Protein AF-A0A9W7AQT6-F1 (afdb_monomer)

Organism: NCBI:txid1606541

Foldseek 3Di:
DPPDPPVPDDPVVVVVVVVVVVVCVVCVVVVNNCVVVVVVVVVVVVVVVPPPDPDPPDPVPDPPPDPVPPPDPPPDPPPPPPDDDDDDDDPPPPPPPDDDDDDDPPDPPPPPDPPVPPDLVVLFDDPVLLVLCVPFFQPCPLVLLLLCCCPVVVHDPVLSVLLSVQLVCQQVQCAFADPQFDPPLRGDRRNHHDTLSDSLSVSLVSVVVSCVVRHHDPVNCSRPNVSSVSSSVVSVVCSVPVVSSVDPDRPNVVVVVVVVVPPDPPPPPDPDPPPDDDDDDDDDDDDDDDDDDDDDDDDDDDDDDDDDDDDDDDDDDDDDDDDDDDDDDDDDDDDDDDDDDDDDDDDDDDPVVVVVVVVVVVVVVVVVPPPPPPDDDDDDDPVVVVVVVVVVVPPDPDDDPVVVVVVVVVVVPPPDDDDDDDDDPVVVVVVVVVPVPPDPPQPPHDQQAWWWFDPPVPPDTFTWGFHHWDQDDDDPPDRWIWTFIATPPPRDTDIGTPVRIDHPPD

Mean predicted aligned error: 21.88 Å

Radius of gyration: 39.88 Å; Cα contacts (8 Å, |Δi|>4): 286; chains: 1; bounding box: 103×91×101 Å

pLDDT: mean 71.08, std 22.75, range [31.56, 98.31]

Structure (mmCIF, N/CA/C/O backbone):
data_AF-A0A9W7AQT6-F1
#
_entry.id   AF-A0A9W7AQT6-F1
#
loop_
_atom_site.group_PDB
_atom_site.id
_atom_site.type_symbol
_atom_site.label_atom_id
_atom_site.label_alt_id
_atom_site.label_comp_id
_atom_site.label_asym_id
_atom_site.label_entity_id
_atom_site.label_seq_id
_atom_site.pdbx_PDB_ins_code
_atom_site.Cartn_x
_atom_site.Cartn_y
_atom_site.Cartn_z
_atom_site.occupancy
_atom_site.B_iso_or_equiv
_atom_site.auth_seq_id
_atom_site.auth_comp_id
_atom_site.auth_asym_id
_atom_site.auth_atom_id
_atom_site.pdbx_PDB_model_num
ATOM 1 N N . MET A 1 1 ? 19.804 30.024 -40.231 1.00 44.59 1 MET A N 1
ATOM 2 C CA . MET A 1 1 ? 18.615 29.546 -39.494 1.00 44.59 1 MET A CA 1
ATOM 3 C C . MET A 1 1 ? 17.534 30.566 -39.774 1.00 44.59 1 MET A C 1
ATOM 5 O O . MET A 1 1 ? 17.842 31.733 -39.574 1.00 44.59 1 MET A O 1
ATOM 9 N N . PRO A 1 2 ? 16.369 30.184 -40.318 1.00 51.28 2 PRO A N 1
ATOM 10 C CA . PRO A 1 2 ? 15.275 31.133 -40.488 1.00 51.28 2 PRO A CA 1
ATOM 11 C C . PRO A 1 2 ? 14.946 31.729 -39.117 1.00 51.28 2 PRO A C 1
ATOM 13 O O . PRO A 1 2 ? 14.885 30.990 -38.131 1.00 51.28 2 PRO A O 1
ATOM 16 N N . GLU A 1 3 ? 14.824 33.050 -39.047 1.00 64.88 3 GLU A N 1
ATOM 17 C CA . GLU A 1 3 ? 14.365 33.749 -37.851 1.00 64.88 3 GLU A CA 1
ATOM 18 C C . GLU A 1 3 ? 12.929 33.299 -37.595 1.00 64.88 3 GLU A C 1
ATOM 20 O O . GLU A 1 3 ? 11.980 33.746 -38.229 1.00 64.88 3 GLU A O 1
ATOM 25 N N . THR A 1 4 ? 12.770 32.295 -36.739 1.00 67.50 4 THR A N 1
ATOM 26 C CA . THR A 1 4 ? 11.454 31.869 -36.283 1.00 67.50 4 THR A CA 1
ATOM 27 C C . THR A 1 4 ? 10.859 33.026 -35.498 1.00 67.50 4 THR A C 1
ATOM 29 O O . THR A 1 4 ? 11.440 33.411 -34.484 1.00 67.50 4 THR A O 1
ATOM 32 N N . ASP A 1 5 ? 9.733 33.572 -35.964 1.00 78.88 5 ASP A N 1
ATOM 33 C CA . ASP A 1 5 ? 8.966 34.628 -35.297 1.00 78.88 5 ASP A CA 1
ATOM 34 C C . ASP A 1 5 ? 8.670 34.245 -33.831 1.00 78.88 5 ASP A C 1
ATOM 36 O O . ASP A 1 5 ? 7.637 33.651 -33.515 1.00 78.88 5 ASP A O 1
ATOM 40 N N . PHE A 1 6 ? 9.556 34.615 -32.899 1.00 72.00 6 PHE A N 1
ATOM 41 C CA . PHE A 1 6 ? 9.401 34.380 -31.453 1.00 72.00 6 PHE A CA 1
ATOM 42 C C . PHE A 1 6 ? 8.140 35.040 -30.877 1.00 72.00 6 PHE A C 1
ATOM 44 O O . PHE A 1 6 ? 7.685 34.693 -29.783 1.00 72.00 6 PHE A O 1
ATOM 51 N N . ASN A 1 7 ? 7.561 35.978 -31.628 1.00 82.25 7 ASN A N 1
ATOM 52 C CA . ASN A 1 7 ? 6.331 36.669 -31.281 1.00 82.25 7 ASN A CA 1
ATOM 53 C C . ASN A 1 7 ? 5.061 35.844 -31.532 1.00 82.25 7 ASN A C 1
ATOM 55 O O . ASN A 1 7 ? 4.007 36.218 -31.032 1.00 82.25 7 ASN A O 1
ATOM 59 N N . LYS A 1 8 ? 5.145 34.731 -32.272 1.00 88.94 8 LYS A N 1
ATOM 60 C CA . LYS A 1 8 ? 4.005 33.829 -32.517 1.00 88.94 8 LYS A CA 1
ATOM 61 C C . LYS A 1 8 ? 4.016 32.576 -31.637 1.00 88.94 8 LYS A C 1
ATOM 63 O O . LYS A 1 8 ? 3.060 31.810 -31.671 1.00 88.94 8 LYS A O 1
ATOM 68 N N . MET A 1 9 ? 5.079 32.354 -30.863 1.00 92.50 9 MET A N 1
ATOM 69 C CA . MET A 1 9 ? 5.182 31.200 -29.967 1.00 92.50 9 MET A CA 1
ATOM 70 C C . MET A 1 9 ? 4.400 31.430 -28.674 1.00 92.50 9 MET A C 1
ATOM 72 O O . MET A 1 9 ? 4.456 32.512 -28.090 1.00 92.50 9 MET A O 1
ATOM 76 N N . SER A 1 10 ? 3.722 30.382 -28.205 1.00 93.75 10 SER A N 1
ATOM 77 C CA . SER A 1 10 ? 3.084 30.359 -26.883 1.00 93.75 10 SER A CA 1
ATOM 78 C C . SER A 1 10 ? 4.123 30.588 -25.773 1.00 93.75 10 SER A C 1
ATOM 80 O O . SER A 1 10 ? 5.280 30.176 -25.903 1.00 93.75 10 SER A O 1
ATOM 82 N N . ASP A 1 11 ? 3.720 31.178 -24.642 1.00 90.94 11 ASP A N 1
ATOM 83 C CA . ASP A 1 11 ? 4.596 31.399 -23.478 1.00 90.94 11 ASP A CA 1
ATOM 84 C C . ASP A 1 11 ? 5.309 30.118 -23.019 1.00 90.94 11 ASP A C 1
ATOM 86 O O . ASP A 1 11 ? 6.486 30.138 -22.645 1.00 90.94 11 ASP A O 1
ATOM 90 N N . TYR A 1 12 ? 4.631 28.971 -23.124 1.00 91.56 12 TYR A N 1
ATOM 91 C CA . TYR A 1 12 ? 5.224 27.670 -22.829 1.00 91.56 12 TYR A CA 1
ATOM 92 C C . TYR A 1 12 ? 6.377 27.322 -23.782 1.00 91.56 12 TYR A C 1
ATOM 94 O O . TYR A 1 12 ? 7.437 26.856 -23.350 1.00 91.56 12 TYR A O 1
ATOM 102 N N . GLU A 1 13 ? 6.197 27.553 -25.083 1.00 90.19 13 GLU A N 1
ATOM 103 C CA . GLU A 1 13 ? 7.219 27.283 -26.096 1.00 90.19 13 GLU A CA 1
ATOM 104 C C . GLU A 1 13 ? 8.424 28.204 -25.926 1.00 90.19 13 GLU A C 1
ATOM 106 O O . GLU A 1 13 ? 9.561 27.747 -26.059 1.00 90.19 13 GLU A O 1
ATOM 111 N N . ARG A 1 14 ? 8.192 29.457 -25.514 1.00 92.56 14 ARG A N 1
ATOM 112 C CA . ARG A 1 14 ? 9.248 30.414 -25.168 1.00 92.56 14 ARG A CA 1
ATOM 113 C C . ARG A 1 14 ? 10.083 29.926 -23.982 1.00 92.56 14 ARG A C 1
ATOM 115 O O . ARG A 1 14 ? 11.304 29.818 -24.098 1.00 92.56 14 ARG A O 1
ATOM 122 N N . GLN A 1 15 ? 9.443 29.522 -22.882 1.00 90.44 15 GLN A N 1
ATOM 123 C CA . GLN A 1 15 ? 10.141 28.959 -21.714 1.00 90.44 15 GLN A CA 1
ATOM 124 C C . GLN A 1 15 ? 10.864 27.642 -22.035 1.00 90.44 15 GLN A C 1
ATOM 126 O O . GLN A 1 15 ? 11.908 27.317 -21.458 1.00 90.44 15 GLN A O 1
ATOM 131 N N . ARG A 1 16 ? 10.310 26.831 -22.941 1.00 93.62 16 ARG A N 1
ATOM 132 C CA . ARG A 1 16 ? 10.946 25.595 -23.406 1.00 93.62 16 ARG A CA 1
ATOM 133 C C . ARG A 1 16 ? 12.180 25.893 -24.258 1.00 93.62 16 ARG A C 1
ATOM 135 O O . ARG A 1 16 ? 13.217 25.268 -24.034 1.00 93.62 16 ARG A O 1
ATOM 142 N N . ALA A 1 17 ? 12.094 26.843 -25.187 1.00 92.38 17 ALA A N 1
ATOM 143 C CA . ALA A 1 17 ? 13.214 27.281 -26.017 1.00 92.38 17 ALA A CA 1
ATOM 144 C C . ALA A 1 17 ? 14.345 27.878 -25.167 1.00 92.38 17 ALA A C 1
ATOM 146 O O . ALA A 1 17 ? 15.507 27.522 -25.359 1.00 92.38 17 ALA A O 1
ATOM 147 N N . GLU A 1 18 ? 14.009 28.692 -24.164 1.00 94.62 18 GLU A N 1
ATOM 148 C CA . GLU A 1 18 ? 14.987 29.265 -23.237 1.00 94.62 18 GLU A CA 1
ATOM 149 C C . GLU A 1 18 ? 15.713 28.179 -22.424 1.00 94.62 18 GLU A C 1
ATOM 151 O O . GLU A 1 18 ? 16.942 28.180 -22.328 1.00 94.62 18 GLU A O 1
ATOM 156 N N . ARG A 1 19 ? 14.981 27.183 -21.901 1.00 95.00 19 ARG A N 1
ATOM 157 C CA . ARG A 1 19 ? 15.589 26.029 -21.214 1.00 95.00 19 ARG A CA 1
ATOM 158 C C . ARG A 1 19 ? 16.516 25.232 -22.133 1.00 95.00 19 ARG A C 1
ATOM 160 O O . ARG A 1 19 ? 17.599 24.835 -21.704 1.00 95.00 19 ARG A O 1
ATOM 167 N N . ILE A 1 20 ? 16.124 25.014 -23.391 1.00 91.75 20 ILE A N 1
ATOM 168 C CA . ILE A 1 20 ? 16.967 24.342 -24.392 1.00 91.75 20 ILE A CA 1
ATOM 169 C C . ILE A 1 20 ? 18.245 25.153 -24.646 1.00 91.75 20 ILE A C 1
ATOM 171 O O . ILE A 1 20 ? 19.335 24.579 -24.653 1.00 91.75 20 ILE A O 1
ATOM 175 N N . ALA A 1 21 ? 18.137 26.475 -24.803 1.00 94.25 21 ALA A N 1
ATOM 176 C CA . ALA A 1 21 ? 19.282 27.359 -25.006 1.00 94.25 21 ALA A CA 1
ATOM 177 C C . ALA A 1 21 ? 20.247 27.331 -23.809 1.00 94.25 21 ALA A C 1
ATOM 179 O O . ALA A 1 21 ? 21.450 27.139 -23.994 1.00 94.25 21 ALA A O 1
ATOM 180 N N . ARG A 1 22 ? 19.721 27.417 -22.580 1.00 96.06 22 ARG A N 1
ATOM 181 C CA . ARG A 1 22 ? 20.507 27.355 -21.338 1.00 96.06 22 ARG A CA 1
ATOM 182 C C . ARG A 1 22 ? 21.248 26.024 -21.191 1.00 96.06 22 ARG A C 1
ATOM 184 O O . ARG A 1 22 ? 22.441 26.012 -20.892 1.00 96.06 22 ARG A O 1
ATOM 191 N N . ASN A 1 23 ? 20.572 24.907 -21.464 1.00 93.75 23 ASN A N 1
ATOM 192 C CA . ASN A 1 23 ? 21.186 23.578 -21.421 1.00 93.75 23 ASN A CA 1
ATOM 193 C C . ASN A 1 23 ? 22.273 23.413 -22.492 1.00 93.75 23 ASN A C 1
ATOM 195 O O . ASN A 1 23 ? 23.334 22.857 -22.211 1.00 93.75 23 ASN A O 1
ATOM 199 N N . ASN A 1 24 ? 22.046 23.927 -23.704 1.00 91.75 24 ASN A N 1
ATOM 200 C CA . ASN A 1 24 ? 23.043 23.895 -24.774 1.00 91.75 24 ASN A CA 1
ATOM 201 C C . ASN A 1 24 ? 24.288 24.724 -24.426 1.00 91.75 24 ASN A C 1
ATOM 203 O O . ASN A 1 24 ? 25.401 24.251 -24.654 1.00 91.75 24 ASN A O 1
ATOM 207 N N . ALA A 1 25 ? 24.118 25.908 -23.832 1.00 94.88 25 ALA A N 1
ATOM 208 C CA . ALA A 1 25 ? 25.230 26.733 -23.357 1.00 94.88 25 ALA A CA 1
ATOM 209 C C . ALA A 1 25 ? 26.025 26.035 -22.239 1.00 94.88 25 ALA A C 1
ATOM 211 O O . ALA A 1 25 ? 27.255 26.059 -22.230 1.00 94.88 25 ALA A O 1
ATOM 212 N N . TYR A 1 26 ? 25.340 25.345 -21.322 1.00 94.88 26 TYR A N 1
ATOM 213 C CA . TYR A 1 26 ? 25.994 24.558 -20.275 1.00 94.88 26 TYR A CA 1
ATOM 214 C C . TYR A 1 26 ? 26.795 23.374 -20.845 1.00 94.88 26 TYR A C 1
ATOM 216 O O . TYR A 1 26 ? 27.940 23.149 -20.451 1.00 94.88 26 TYR A O 1
ATOM 224 N N . LEU A 1 27 ? 26.243 22.654 -21.828 1.00 92.38 27 LEU A N 1
ATOM 225 C CA . LEU A 1 27 ? 26.952 21.577 -22.532 1.00 92.38 27 LEU A CA 1
ATOM 226 C C . LEU A 1 27 ? 28.155 22.083 -23.337 1.00 92.38 27 LEU A C 1
ATOM 228 O O . LEU A 1 27 ? 29.154 21.374 -23.456 1.00 92.38 27 LEU A O 1
ATOM 232 N N . GLU A 1 28 ? 28.075 23.296 -23.883 1.00 94.31 28 GLU A N 1
ATOM 233 C CA . GLU A 1 28 ? 29.194 23.966 -24.548 1.00 94.31 28 GLU A CA 1
ATOM 234 C C . GLU A 1 28 ? 30.308 24.309 -23.561 1.00 94.31 28 GLU A C 1
ATOM 236 O O . GLU A 1 28 ? 31.464 23.977 -23.815 1.00 94.31 28 GLU A O 1
ATOM 241 N N . LYS A 1 29 ? 29.952 24.853 -22.391 1.00 95.44 29 LYS A N 1
ATOM 242 C CA . LYS A 1 29 ? 30.894 25.131 -21.298 1.00 95.44 29 LYS A CA 1
ATOM 243 C C . LYS A 1 29 ? 31.612 23.869 -20.802 1.00 95.44 29 LYS A C 1
ATOM 245 O O . LYS A 1 29 ? 32.773 23.942 -20.418 1.00 95.44 29 LYS A O 1
ATOM 250 N N . LEU A 1 30 ? 30.944 22.715 -20.834 1.00 94.69 30 LEU A N 1
ATOM 251 C CA . LEU A 1 30 ? 31.531 21.414 -20.489 1.00 94.69 30 LEU A CA 1
ATOM 252 C C . LEU A 1 30 ? 32.321 20.753 -21.637 1.00 94.69 30 LEU A C 1
ATOM 254 O O . LEU A 1 30 ? 32.850 19.660 -21.453 1.00 94.69 30 LEU A O 1
ATOM 258 N N . GLY A 1 31 ? 32.371 21.352 -22.833 1.00 92.94 31 GLY A N 1
ATOM 259 C CA . GLY A 1 31 ? 33.030 20.758 -24.004 1.00 92.94 31 GLY A CA 1
ATOM 260 C C . GLY A 1 31 ? 32.308 19.532 -24.586 1.00 92.94 31 GLY A C 1
ATOM 261 O O . GLY A 1 31 ? 32.860 18.805 -25.409 1.00 92.94 31 GLY A O 1
ATOM 262 N N . LEU A 1 32 ? 31.053 19.289 -24.192 1.00 91.50 32 LEU A N 1
ATOM 263 C CA . LEU A 1 32 ? 30.262 18.110 -24.572 1.00 91.50 32 LEU A CA 1
ATOM 264 C C . LEU A 1 32 ? 29.387 18.337 -25.816 1.00 91.50 32 LEU A C 1
ATOM 266 O O . LEU A 1 32 ? 28.745 17.408 -26.306 1.00 91.50 32 LEU A O 1
ATOM 270 N N . LYS A 1 33 ? 29.368 19.551 -26.378 1.00 88.12 33 LYS A N 1
ATOM 271 C CA . LYS A 1 33 ? 28.530 19.895 -27.544 1.00 88.12 33 LYS A CA 1
ATOM 272 C C . LYS A 1 33 ? 28.802 18.991 -28.760 1.00 88.12 33 LYS A C 1
ATOM 274 O O . LYS A 1 33 ? 27.884 18.678 -29.519 1.00 88.12 33 LYS A O 1
ATOM 279 N N . ASN A 1 34 ? 30.040 18.510 -28.900 1.00 89.12 34 ASN A N 1
ATOM 280 C CA . ASN A 1 34 ? 30.458 17.625 -29.991 1.00 89.12 34 ASN A CA 1
ATOM 281 C C . ASN A 1 34 ? 30.468 16.132 -29.614 1.00 89.12 34 ASN A C 1
ATOM 283 O O . ASN A 1 34 ? 30.374 15.288 -30.506 1.00 89.12 34 ASN A O 1
ATOM 287 N N . SER A 1 35 ? 30.511 15.780 -28.323 1.00 82.25 35 SER A N 1
ATOM 288 C CA . SER A 1 35 ? 30.571 14.376 -27.880 1.00 82.25 35 SER A CA 1
ATOM 289 C C . SER A 1 35 ? 29.267 13.622 -28.159 1.00 82.25 35 SER A C 1
ATOM 291 O O . SER A 1 35 ? 29.274 12.450 -28.532 1.00 82.25 35 SER A O 1
ATOM 293 N N . ALA A 1 36 ? 28.123 14.307 -28.077 1.00 76.81 36 ALA A N 1
ATOM 294 C CA . ALA A 1 36 ? 26.840 13.718 -28.449 1.00 76.81 36 ALA A CA 1
ATOM 295 C C . ALA A 1 36 ? 26.775 13.369 -29.948 1.00 76.81 36 ALA A C 1
ATOM 297 O O . ALA A 1 36 ? 26.190 12.349 -30.320 1.00 76.81 36 ALA A O 1
ATOM 298 N N . LYS A 1 37 ? 27.393 14.188 -30.815 1.00 81.56 37 LYS A N 1
ATOM 299 C CA . LYS A 1 37 ? 27.474 13.914 -32.258 1.00 81.56 37 LYS A CA 1
ATOM 300 C C . LYS A 1 37 ? 28.414 12.744 -32.545 1.00 81.56 37 LYS A C 1
ATOM 302 O O . LYS A 1 37 ? 27.998 11.827 -33.254 1.00 81.56 37 LYS A O 1
ATOM 307 N N . SER A 1 38 ? 29.599 12.710 -31.928 1.00 81.25 38 SER A N 1
ATOM 308 C CA . SER A 1 38 ? 30.561 11.614 -32.125 1.00 81.25 38 SER A CA 1
ATOM 309 C C . SER A 1 38 ? 29.995 10.261 -31.679 1.00 81.25 38 SER A C 1
ATOM 311 O O . SER A 1 38 ? 30.047 9.295 -32.436 1.00 81.25 38 SER A O 1
ATOM 313 N N . MET A 1 39 ? 29.315 10.195 -30.529 1.00 76.94 39 MET A N 1
ATOM 314 C CA . MET A 1 39 ? 28.652 8.970 -30.055 1.00 76.94 39 MET A CA 1
ATOM 315 C C . MET A 1 39 ? 27.540 8.495 -31.012 1.00 76.94 39 MET A C 1
ATOM 317 O O . MET A 1 39 ? 27.322 7.292 -31.215 1.00 76.94 39 MET A O 1
ATOM 321 N N . ARG A 1 40 ? 26.816 9.430 -31.644 1.00 77.69 40 ARG A N 1
ATOM 322 C CA . ARG A 1 40 ? 25.750 9.115 -32.611 1.00 77.69 40 ARG A CA 1
ATOM 323 C C . ARG A 1 40 ? 26.315 8.633 -33.951 1.00 77.69 40 ARG A C 1
ATOM 325 O O . ARG A 1 40 ? 25.709 7.780 -34.599 1.00 77.69 40 ARG A O 1
ATOM 332 N N . GLU A 1 41 ? 27.472 9.139 -34.358 1.00 83.69 41 GLU A N 1
ATOM 333 C CA . GLU A 1 41 ? 28.194 8.677 -35.546 1.00 83.69 41 GLU A CA 1
ATOM 334 C C . GLU A 1 41 ? 28.859 7.316 -35.318 1.00 83.69 41 GLU A C 1
ATOM 336 O O . GLU A 1 41 ? 28.691 6.413 -36.141 1.00 83.69 41 GLU A O 1
ATOM 341 N N . GLU A 1 42 ? 29.491 7.097 -34.162 1.00 78.88 42 GLU A N 1
ATOM 342 C CA . GLU A 1 42 ? 30.079 5.805 -33.789 1.00 78.88 42 GLU A CA 1
ATOM 343 C C . GLU A 1 42 ? 29.035 4.685 -33.736 1.00 78.88 42 GLU A C 1
ATOM 345 O O . GLU A 1 42 ? 29.257 3.573 -34.231 1.00 78.88 42 GLU A O 1
ATOM 350 N N . THR A 1 43 ? 27.852 4.962 -33.183 1.00 75.38 43 THR A N 1
ATOM 351 C CA . THR A 1 43 ? 26.757 3.982 -33.144 1.00 75.38 43 THR A CA 1
ATOM 352 C C . THR A 1 43 ? 26.202 3.672 -34.537 1.00 75.38 43 THR A C 1
ATOM 354 O O . THR A 1 43 ? 25.893 2.509 -34.823 1.00 75.38 43 THR A O 1
ATOM 357 N N . LYS A 1 44 ? 26.132 4.658 -35.445 1.00 77.12 44 LYS A N 1
ATOM 358 C CA . LYS A 1 44 ? 25.781 4.435 -36.861 1.00 77.12 44 LYS A CA 1
ATOM 359 C C . LYS A 1 44 ? 26.855 3.619 -37.590 1.00 77.12 44 LYS A C 1
ATOM 361 O O . LYS A 1 44 ? 26.509 2.695 -38.328 1.00 77.12 44 LYS A O 1
ATOM 366 N N . ALA A 1 45 ? 28.138 3.881 -37.339 1.00 74.00 45 ALA A N 1
ATOM 367 C CA . ALA A 1 45 ? 29.249 3.121 -37.911 1.00 74.00 45 ALA A CA 1
ATOM 368 C C . ALA A 1 45 ? 29.256 1.656 -37.432 1.00 74.00 45 ALA A C 1
ATOM 370 O O . ALA A 1 45 ? 29.401 0.732 -38.238 1.00 74.00 45 ALA A O 1
ATOM 371 N N . ARG A 1 46 ? 28.999 1.414 -36.138 1.00 71.88 46 ARG A N 1
ATOM 372 C CA . ARG A 1 46 ? 28.849 0.058 -35.577 1.00 71.88 46 ARG A CA 1
ATOM 373 C C . ARG A 1 46 ? 27.651 -0.695 -36.159 1.00 71.88 46 ARG A C 1
ATOM 375 O O . ARG A 1 46 ? 27.751 -1.901 -36.380 1.00 71.88 46 ARG A O 1
ATOM 382 N N . LYS A 1 47 ? 26.535 -0.012 -36.448 1.00 67.88 47 LYS A N 1
ATOM 383 C CA . LYS A 1 47 ? 25.380 -0.626 -37.129 1.00 67.88 47 LYS A CA 1
ATOM 384 C C . LYS A 1 47 ? 25.691 -0.989 -38.585 1.00 67.88 47 LYS A C 1
ATOM 386 O O . LYS A 1 47 ? 25.333 -2.086 -38.996 1.00 67.88 47 LYS A O 1
ATOM 391 N N . LYS A 1 48 ? 26.422 -0.147 -39.329 1.00 65.31 48 LYS A N 1
ATOM 392 C CA . LYS A 1 48 ? 26.839 -0.446 -40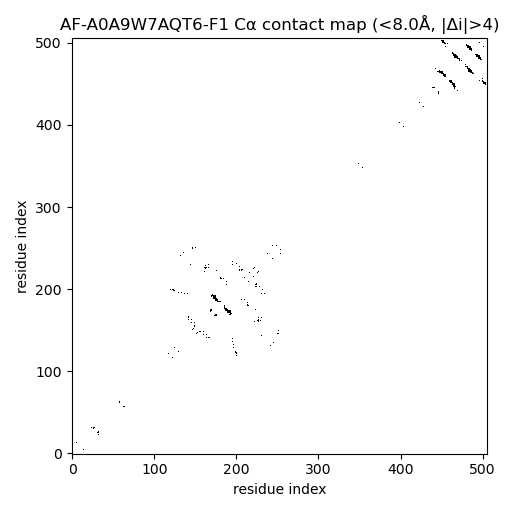.715 1.00 65.31 48 LYS A CA 1
ATOM 393 C C . LYS A 1 48 ? 27.819 -1.624 -40.816 1.00 65.31 48 LYS A C 1
ATOM 395 O O . LYS A 1 48 ? 27.747 -2.382 -41.772 1.00 65.31 48 LYS A O 1
ATOM 400 N N . LYS A 1 49 ? 28.685 -1.842 -39.815 1.00 60.44 49 LYS A N 1
ATOM 401 C CA . LYS A 1 49 ? 29.595 -3.011 -39.776 1.00 60.44 49 LYS A CA 1
ATOM 402 C C . LYS A 1 49 ? 28.919 -4.325 -39.371 1.00 60.44 49 LYS A C 1
ATOM 404 O O . LYS A 1 49 ? 29.506 -5.390 -39.539 1.00 60.44 49 LYS A O 1
ATOM 409 N N . ARG A 1 50 ? 27.678 -4.283 -38.880 1.00 58.09 50 ARG A N 1
ATOM 410 C CA . ARG A 1 50 ? 26.841 -5.471 -38.671 1.00 58.09 50 ARG A CA 1
ATOM 411 C C . ARG A 1 50 ? 25.961 -5.717 -39.895 1.00 58.09 50 ARG A C 1
ATOM 413 O O . ARG A 1 50 ? 24.747 -5.834 -39.767 1.00 58.09 50 ARG A O 1
ATOM 420 N N . VAL A 1 51 ? 26.571 -5.835 -41.075 1.00 59.69 51 VAL A N 1
ATOM 421 C CA . VAL A 1 51 ? 25.940 -6.592 -42.161 1.00 59.69 51 VAL A CA 1
ATOM 422 C C . VAL A 1 51 ? 25.813 -8.007 -41.614 1.00 59.69 51 VAL A C 1
ATOM 424 O O . VAL A 1 51 ? 26.802 -8.727 -41.477 1.00 59.69 51 VAL A O 1
ATOM 427 N N . SER A 1 52 ? 24.615 -8.364 -41.150 1.00 62.97 52 SER A N 1
ATOM 428 C CA . SER A 1 52 ? 24.334 -9.727 -40.728 1.00 62.97 52 SER A CA 1
ATOM 429 C C . SER A 1 52 ? 24.756 -10.627 -41.876 1.00 62.97 52 SER A C 1
ATOM 431 O O . SER A 1 52 ? 24.265 -10.427 -42.990 1.00 62.97 52 SER A O 1
ATOM 433 N N . LYS A 1 53 ? 25.667 -11.578 -41.626 1.00 71.06 53 LYS A N 1
ATOM 434 C CA . LYS A 1 53 ? 25.987 -12.615 -42.611 1.00 71.06 53 LYS A CA 1
ATOM 435 C C . LYS A 1 53 ? 24.657 -13.106 -43.200 1.00 71.06 53 LYS A C 1
ATOM 437 O O . LYS A 1 53 ? 23.741 -13.347 -42.401 1.00 71.06 53 LYS A O 1
ATOM 442 N N . PRO A 1 54 ? 24.506 -13.165 -44.535 1.00 68.75 54 PRO A N 1
ATOM 443 C CA . PRO A 1 54 ? 23.250 -13.563 -45.152 1.00 68.75 54 PRO A CA 1
ATOM 444 C C . PRO A 1 54 ? 22.813 -14.868 -44.495 1.00 68.75 54 PRO A C 1
ATOM 446 O O . PRO A 1 54 ? 23.587 -15.824 -44.430 1.00 68.75 54 PRO A O 1
ATOM 449 N N . LYS A 1 55 ? 21.615 -14.865 -43.895 1.00 69.00 55 LYS A N 1
ATOM 450 C CA . LYS A 1 55 ? 21.055 -16.068 -43.276 1.00 69.00 55 LYS A CA 1
ATOM 451 C C . LYS A 1 55 ? 21.089 -17.141 -44.358 1.00 69.00 55 LYS A C 1
ATOM 453 O O . LYS A 1 55 ? 20.462 -16.943 -45.397 1.00 69.00 55 LYS A O 1
ATOM 458 N N . GLN A 1 56 ? 21.837 -18.224 -44.135 1.00 73.81 56 GLN A N 1
ATOM 459 C CA . GLN A 1 56 ? 21.860 -19.360 -45.053 1.00 73.81 56 GLN A CA 1
ATOM 460 C C . GLN A 1 56 ? 20.405 -19.733 -45.350 1.00 73.81 56 GLN A C 1
ATOM 462 O O . GLN A 1 56 ? 19.639 -20.052 -44.433 1.00 73.81 56 GLN A O 1
ATOM 467 N N . ARG A 1 57 ? 20.003 -19.595 -46.619 1.00 69.69 57 ARG A N 1
ATOM 468 C CA . ARG A 1 57 ? 18.727 -20.120 -47.090 1.00 69.69 57 ARG A CA 1
ATOM 469 C C . ARG A 1 57 ? 18.826 -21.625 -46.914 1.00 69.69 57 ARG A C 1
ATOM 471 O O . ARG A 1 57 ? 19.653 -22.273 -47.545 1.00 69.69 57 ARG A O 1
ATOM 478 N N . VAL A 1 58 ? 18.052 -22.145 -45.973 1.00 71.50 58 VAL A N 1
ATOM 479 C CA . VAL A 1 58 ? 17.939 -23.583 -45.774 1.00 71.50 58 VAL A CA 1
ATOM 480 C C . VAL A 1 58 ? 17.238 -24.116 -47.016 1.00 71.50 58 VAL A C 1
ATOM 482 O O . VAL A 1 58 ? 16.185 -23.594 -47.385 1.00 71.50 58 VAL A O 1
ATOM 485 N N . ALA A 1 59 ? 17.873 -25.061 -47.708 1.00 76.62 59 ALA A N 1
ATOM 486 C CA . ALA A 1 59 ? 17.312 -25.638 -48.918 1.00 76.62 59 ALA A CA 1
ATOM 487 C C . ALA A 1 59 ? 15.944 -26.276 -48.603 1.00 76.62 59 ALA A C 1
ATOM 489 O O . ALA A 1 59 ? 15.787 -26.855 -47.520 1.00 76.62 59 ALA A O 1
ATOM 490 N N . PRO A 1 60 ? 14.954 -26.169 -49.506 1.00 69.94 60 PRO A N 1
ATOM 491 C CA . PRO A 1 60 ? 13.672 -26.846 -49.338 1.00 69.94 60 PRO A CA 1
ATOM 492 C C . PRO A 1 60 ? 13.921 -28.349 -49.132 1.00 69.94 60 PRO A C 1
ATOM 494 O O . PRO A 1 60 ? 14.565 -28.990 -49.955 1.00 69.94 60 PRO A O 1
ATOM 497 N N . GLY A 1 61 ? 13.492 -28.878 -47.982 1.00 77.62 61 GLY A N 1
ATOM 498 C CA . GLY A 1 61 ? 13.728 -30.267 -47.559 1.00 77.62 61 GLY A CA 1
ATOM 499 C C . GLY A 1 61 ? 14.676 -30.436 -46.363 1.00 77.62 61 GLY A C 1
ATOM 500 O O . GLY A 1 61 ? 14.630 -31.469 -45.700 1.00 77.62 61 GLY A O 1
ATOM 501 N N . GLN A 1 62 ? 15.479 -29.426 -46.007 1.00 69.88 62 GLN A N 1
ATOM 502 C CA . GLN A 1 62 ? 16.177 -29.424 -44.719 1.00 69.88 62 GLN A CA 1
ATOM 503 C C . GLN A 1 62 ? 15.299 -28.763 -43.656 1.00 69.88 62 GLN A C 1
ATOM 505 O O . GLN A 1 62 ? 15.201 -27.541 -43.553 1.00 69.88 62 GLN A O 1
ATOM 510 N N . GLU A 1 63 ? 14.642 -29.583 -42.842 1.00 64.94 63 GLU A N 1
ATOM 511 C CA . GLU A 1 63 ? 13.924 -29.100 -41.669 1.00 64.94 63 GLU A CA 1
ATOM 512 C C . GLU A 1 63 ? 14.868 -28.308 -40.761 1.00 64.94 63 GLU A C 1
ATOM 514 O O . GLU A 1 63 ? 15.904 -28.796 -40.297 1.00 64.94 63 GLU A O 1
ATOM 519 N N . ARG A 1 64 ? 14.485 -27.061 -40.478 1.00 53.78 64 ARG A N 1
ATOM 520 C CA . ARG A 1 64 ? 15.137 -26.209 -39.486 1.00 53.78 64 ARG A CA 1
ATOM 521 C C . ARG A 1 64 ? 14.981 -26.832 -38.099 1.00 53.78 64 ARG A C 1
ATOM 523 O O . ARG A 1 64 ? 14.113 -26.439 -37.325 1.00 53.78 64 ARG A O 1
ATOM 530 N N . ARG A 1 65 ? 15.854 -27.770 -37.736 1.00 54.16 65 ARG A N 1
ATOM 531 C CA . ARG A 1 65 ? 15.957 -28.241 -36.353 1.00 54.16 65 ARG A CA 1
ATOM 532 C C . ARG A 1 65 ? 16.528 -27.105 -35.519 1.00 54.16 65 ARG A C 1
ATOM 534 O O . ARG A 1 65 ? 17.727 -26.830 -35.551 1.00 54.16 65 ARG A O 1
ATOM 541 N N . SER A 1 66 ? 15.649 -26.388 -34.818 1.00 61.44 66 SER A N 1
ATOM 542 C CA . SER A 1 66 ? 16.070 -25.318 -33.921 1.00 61.44 66 SER A CA 1
ATOM 543 C C . SER A 1 66 ? 17.088 -25.886 -32.926 1.00 61.44 66 SER A C 1
ATOM 545 O O . SER A 1 66 ? 16.842 -26.907 -32.281 1.00 61.44 66 SER A O 1
ATOM 547 N N . ALA A 1 67 ? 18.237 -25.224 -32.780 1.00 57.94 67 ALA A N 1
ATOM 548 C CA . ALA A 1 67 ? 19.251 -25.620 -31.801 1.00 57.94 67 ALA A CA 1
ATOM 549 C C . ALA A 1 67 ? 18.721 -25.578 -30.349 1.00 57.94 67 ALA A C 1
ATOM 551 O O . ALA A 1 67 ? 19.362 -26.108 -29.447 1.00 57.94 67 ALA A O 1
ATOM 552 N N . ARG A 1 68 ? 17.533 -24.992 -30.130 1.00 56.62 68 ARG A N 1
ATOM 553 C CA . ARG A 1 68 ? 16.840 -24.949 -28.839 1.00 56.62 68 ARG A CA 1
ATOM 554 C C . ARG A 1 68 ? 16.194 -26.284 -28.443 1.00 56.62 68 ARG A C 1
ATOM 556 O O . ARG A 1 68 ? 15.936 -26.467 -27.265 1.00 56.62 68 ARG A O 1
ATOM 563 N N . LYS A 1 69 ? 16.008 -27.240 -29.366 1.00 51.78 69 LYS A N 1
ATOM 564 C CA . LYS A 1 69 ? 15.430 -28.571 -29.068 1.00 51.78 69 LYS A CA 1
ATOM 565 C C . LYS A 1 69 ? 16.455 -29.646 -28.648 1.00 51.78 69 LYS A C 1
ATOM 567 O O . LYS A 1 69 ? 16.147 -30.828 -28.705 1.00 51.78 69 LYS A O 1
ATOM 572 N N . ARG A 1 70 ? 17.684 -29.281 -28.251 1.00 55.75 70 ARG A N 1
ATOM 573 C CA . ARG A 1 70 ? 18.678 -30.249 -27.719 1.00 55.75 70 ARG A CA 1
ATOM 574 C C . ARG A 1 70 ? 18.652 -30.411 -26.189 1.00 55.75 70 ARG A C 1
ATOM 576 O O . ARG A 1 70 ? 19.477 -31.149 -25.662 1.00 55.75 70 ARG A O 1
ATOM 583 N N . GLY A 1 71 ? 17.739 -29.741 -25.484 1.00 52.09 71 GLY A N 1
ATOM 584 C CA . GLY A 1 71 ? 17.425 -30.044 -24.082 1.00 52.09 71 GLY A CA 1
ATOM 585 C C . GLY A 1 71 ? 16.329 -31.109 -24.001 1.00 52.09 71 GLY A C 1
ATOM 586 O O . GLY A 1 71 ? 15.447 -31.103 -24.854 1.00 52.09 71 GLY A O 1
ATOM 587 N N . ASN A 1 72 ? 16.430 -32.021 -23.026 1.00 50.41 72 ASN A N 1
ATOM 588 C CA . ASN A 1 72 ? 15.506 -33.134 -22.751 1.00 50.41 72 ASN A CA 1
ATOM 589 C C . ASN A 1 72 ? 14.043 -32.825 -23.101 1.00 50.41 72 ASN A C 1
ATOM 591 O O . ASN A 1 72 ? 13.457 -31.895 -22.554 1.00 50.41 72 ASN A O 1
ATOM 595 N N . ALA A 1 73 ? 13.463 -33.640 -23.982 1.00 53.59 73 ALA A N 1
ATOM 596 C CA . ALA A 1 73 ? 12.070 -33.530 -24.408 1.00 53.59 73 ALA A CA 1
ATOM 597 C C . ALA A 1 73 ? 11.062 -34.060 -23.367 1.00 53.59 73 ALA A C 1
ATOM 599 O O . ALA A 1 73 ? 9.871 -33.830 -23.532 1.00 53.59 73 ALA A O 1
ATOM 600 N N . ASP A 1 74 ? 11.527 -34.717 -22.300 1.00 49.62 74 ASP A N 1
ATOM 601 C CA . ASP A 1 74 ? 10.660 -35.394 -21.320 1.00 49.62 74 ASP A CA 1
ATOM 602 C C . ASP A 1 74 ? 10.177 -34.506 -20.157 1.00 49.62 74 ASP A C 1
ATOM 604 O O . ASP A 1 74 ? 9.516 -35.009 -19.257 1.00 49.62 74 ASP A O 1
ATOM 608 N N . ASP A 1 75 ? 10.473 -33.200 -20.154 1.00 48.78 75 ASP A N 1
ATOM 609 C CA . ASP A 1 75 ? 10.072 -32.298 -19.053 1.00 48.78 75 ASP A CA 1
ATOM 610 C C . ASP A 1 75 ? 9.507 -30.950 -19.538 1.00 48.78 75 ASP A C 1
ATOM 612 O O . ASP A 1 75 ? 9.517 -29.948 -18.825 1.00 48.78 75 ASP A O 1
ATOM 616 N N . LEU A 1 76 ? 9.034 -30.890 -20.789 1.00 41.41 76 LEU A N 1
ATOM 617 C CA . LEU A 1 76 ? 8.418 -29.684 -21.340 1.00 41.41 76 LEU A CA 1
ATOM 618 C C . LEU A 1 76 ? 6.892 -29.792 -21.261 1.00 41.41 76 LEU A C 1
ATOM 620 O O . LEU A 1 76 ? 6.222 -30.153 -22.225 1.00 41.41 76 LEU A O 1
ATOM 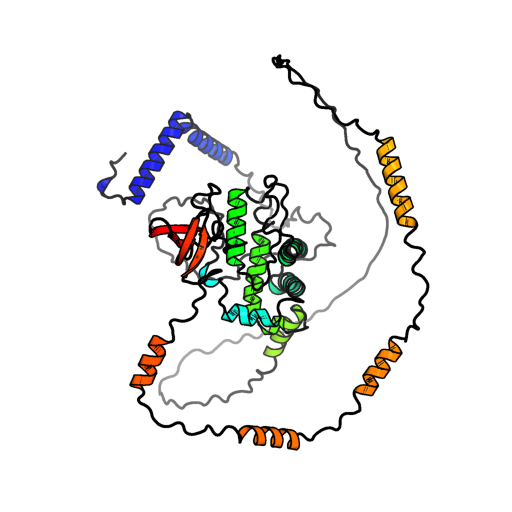624 N N . VAL A 1 77 ? 6.346 -29.458 -20.092 1.00 45.06 77 VAL A N 1
ATOM 625 C CA . VAL A 1 77 ? 4.953 -29.013 -19.984 1.00 45.06 77 VAL A CA 1
ATOM 626 C C . VAL A 1 77 ? 4.842 -27.734 -20.819 1.00 45.06 77 VAL A C 1
ATOM 628 O O . VAL A 1 77 ? 5.466 -26.721 -20.495 1.00 45.06 77 VAL A O 1
ATOM 631 N N . GLU A 1 78 ? 4.113 -27.796 -21.934 1.00 39.59 78 GLU A N 1
ATOM 632 C CA . GLU A 1 78 ? 3.770 -26.638 -22.764 1.00 39.59 78 GLU A CA 1
ATOM 633 C C . GLU A 1 78 ? 2.869 -25.687 -21.965 1.00 39.59 78 GLU A C 1
ATOM 635 O O . GLU A 1 78 ? 1.648 -25.722 -22.051 1.00 39.59 78 GLU A O 1
ATOM 640 N N . LEU A 1 79 ? 3.484 -24.821 -21.161 1.00 37.31 79 LEU A N 1
ATOM 641 C CA . LEU A 1 79 ? 2.843 -23.610 -20.664 1.00 37.31 79 LEU A CA 1
ATOM 642 C C . LEU A 1 79 ? 2.965 -22.549 -21.757 1.00 37.31 79 LEU A C 1
ATOM 644 O O . LEU A 1 79 ? 4.002 -21.897 -21.914 1.00 37.31 79 LEU A O 1
ATOM 648 N N . SER A 1 80 ? 1.903 -22.414 -22.546 1.00 32.75 80 SER A N 1
ATOM 649 C CA . SER A 1 80 ? 1.677 -21.296 -23.456 1.00 32.75 80 SER A CA 1
ATOM 650 C C . SER A 1 80 ? 1.564 -19.991 -22.657 1.00 32.75 80 SER A C 1
ATOM 652 O O . SER A 1 80 ? 0.479 -19.568 -22.271 1.00 32.75 80 SER A O 1
ATOM 654 N N . ASN A 1 81 ? 2.702 -19.349 -22.397 1.00 35.38 81 ASN A N 1
ATOM 655 C CA . ASN A 1 81 ? 2.775 -17.990 -21.860 1.00 35.38 81 ASN A CA 1
ATOM 656 C C . ASN A 1 81 ? 2.590 -16.966 -22.991 1.00 35.38 81 ASN A C 1
ATOM 658 O O . ASN A 1 81 ? 3.545 -16.284 -23.361 1.00 35.38 81 ASN A O 1
ATOM 662 N N . ASP A 1 82 ? 1.377 -16.892 -23.539 1.00 35.78 82 ASP A N 1
ATOM 663 C CA . ASP A 1 82 ? 0.980 -15.918 -24.571 1.00 35.78 82 ASP A CA 1
ATOM 664 C C . ASP A 1 82 ? -0.193 -15.035 -24.094 1.00 35.78 82 ASP A C 1
ATOM 666 O O . ASP A 1 82 ? -1.078 -14.668 -24.858 1.00 35.78 82 ASP A O 1
ATOM 670 N N . TRP A 1 83 ? -0.203 -14.697 -22.801 1.00 40.03 83 TRP A N 1
ATOM 671 C CA . TRP A 1 83 ? -1.191 -13.800 -22.193 1.00 40.03 83 TRP A CA 1
ATOM 672 C C . TRP A 1 83 ? -0.491 -12.654 -21.463 1.00 40.03 83 TRP A C 1
ATOM 674 O O . TRP A 1 83 ? -0.352 -12.650 -20.242 1.00 40.03 83 TRP A O 1
ATOM 684 N N . ASP A 1 84 ? -0.024 -11.683 -22.245 1.00 38.84 84 ASP A N 1
ATOM 685 C CA . ASP A 1 84 ? 0.294 -10.337 -21.772 1.00 38.84 84 ASP A CA 1
ATOM 686 C C . ASP A 1 84 ? -0.537 -9.353 -22.616 1.00 38.84 84 ASP A C 1
ATOM 688 O O . ASP A 1 84 ? -0.557 -9.453 -23.841 1.00 38.84 84 ASP A O 1
ATOM 692 N N . GLU A 1 85 ? -1.237 -8.440 -21.937 1.00 42.97 85 GLU A N 1
ATOM 693 C CA . GLU A 1 85 ? -2.018 -7.310 -22.481 1.00 42.97 85 GLU A CA 1
ATOM 694 C C . GLU A 1 85 ? -3.393 -7.571 -23.143 1.00 42.97 85 GLU A C 1
ATOM 696 O O . GLU A 1 85 ? -3.640 -7.090 -24.244 1.00 42.97 85 GLU A O 1
ATOM 701 N N . THR A 1 86 ? -4.375 -8.190 -22.463 1.00 42.31 86 THR A N 1
ATOM 702 C CA . THR A 1 86 ? -5.796 -7.863 -22.773 1.00 42.31 86 THR A CA 1
ATOM 703 C C . THR A 1 86 ? -6.768 -8.035 -21.599 1.00 42.31 86 THR A C 1
ATOM 705 O O . THR A 1 86 ? -7.669 -8.860 -21.637 1.00 42.31 86 THR A O 1
ATOM 708 N N . VAL A 1 87 ? -6.646 -7.214 -20.552 1.00 41.78 87 VAL A N 1
ATOM 709 C CA . VAL A 1 87 ? -7.797 -6.917 -19.676 1.00 41.78 87 VAL A CA 1
ATOM 710 C C . VAL A 1 87 ? -7.746 -5.431 -19.323 1.00 41.78 87 VAL A C 1
ATOM 712 O O . VAL A 1 87 ? -7.121 -5.019 -18.351 1.00 41.78 87 VAL A O 1
ATOM 715 N N . GLY A 1 88 ? -8.305 -4.609 -20.213 1.00 39.28 88 GLY A N 1
ATOM 716 C CA . GLY A 1 88 ? -8.343 -3.152 -20.082 1.00 39.28 88 GLY A CA 1
ATOM 717 C C . GLY A 1 88 ? -8.520 -2.445 -21.427 1.00 39.28 88 GLY A C 1
ATOM 718 O O . GLY A 1 88 ? -7.563 -1.909 -21.969 1.00 39.28 88 GLY A O 1
ATOM 719 N N . GLY A 1 89 ? -9.741 -2.459 -21.974 1.00 34.91 89 GLY A N 1
ATOM 720 C CA . GLY A 1 89 ? -10.202 -1.497 -22.988 1.00 34.91 89 GLY A CA 1
ATOM 721 C C . GLY A 1 89 ? -9.496 -1.517 -24.351 1.00 34.91 89 GLY A C 1
ATOM 722 O O . GLY A 1 89 ? -8.686 -0.646 -24.665 1.00 34.91 89 GLY A O 1
ATOM 723 N N . PHE A 1 90 ? -9.894 -2.443 -25.225 1.00 33.31 90 PHE A N 1
ATOM 724 C CA . PHE A 1 90 ? -9.517 -2.455 -26.641 1.00 33.31 90 PHE A CA 1
ATOM 725 C C . PHE A 1 90 ? -10.210 -1.300 -27.395 1.00 33.31 90 PHE A C 1
ATOM 727 O O . PHE A 1 90 ? -11.268 -1.468 -27.998 1.00 33.31 90 PHE A O 1
ATOM 734 N N . ARG A 1 91 ? -9.626 -0.093 -27.376 1.00 37.25 91 ARG A N 1
ATOM 735 C CA . ARG A 1 91 ? -9.999 0.974 -28.319 1.00 37.25 91 ARG A CA 1
ATOM 736 C C . ARG A 1 91 ? -9.378 0.617 -29.667 1.00 37.25 91 ARG A C 1
ATOM 738 O O . ARG A 1 91 ? -8.193 0.856 -29.888 1.00 37.25 91 ARG A O 1
ATOM 745 N N . GLN A 1 92 ? -10.168 0.013 -30.554 1.00 36.06 92 GLN A N 1
ATOM 746 C CA . GLN A 1 92 ? -9.764 -0.226 -31.938 1.00 36.06 92 GLN A CA 1
ATOM 747 C C . GLN A 1 92 ? -9.431 1.115 -32.596 1.00 36.06 92 GLN A C 1
ATOM 749 O O . GLN A 1 92 ? -10.312 1.851 -33.035 1.00 36.06 92 GLN A O 1
ATOM 754 N N . VAL A 1 93 ? -8.145 1.453 -32.670 1.00 38.22 93 VAL A N 1
ATOM 755 C CA . VAL A 1 93 ? -7.672 2.470 -33.604 1.00 38.22 93 VAL A CA 1
ATOM 756 C C . VAL A 1 93 ? -7.734 1.812 -34.973 1.00 38.22 93 VAL A C 1
ATOM 758 O O . VAL A 1 93 ? -6.788 1.164 -35.420 1.00 38.22 93 VAL A O 1
ATOM 761 N N . THR A 1 94 ? -8.892 1.925 -35.622 1.00 38.97 94 THR A N 1
ATOM 762 C CA . THR A 1 94 ? -9.036 1.610 -37.038 1.00 38.97 94 THR A CA 1
ATOM 763 C C . THR A 1 94 ? -7.996 2.429 -37.783 1.00 38.97 94 THR A C 1
ATOM 765 O O . THR A 1 94 ? -8.042 3.662 -37.802 1.00 38.97 94 THR A O 1
ATOM 768 N N . LYS A 1 95 ? -7.019 1.727 -38.346 1.00 39.56 95 LYS A N 1
ATOM 769 C CA . LYS A 1 95 ? -5.966 2.270 -39.188 1.00 39.56 95 LYS A CA 1
ATOM 770 C C . LYS A 1 95 ? -6.637 2.862 -40.429 1.00 39.56 95 LYS A C 1
ATOM 772 O O . LYS A 1 95 ? -6.868 2.150 -41.400 1.00 39.56 95 LYS A O 1
ATOM 777 N N . LYS A 1 96 ? -7.010 4.146 -40.377 1.00 40.16 96 LYS A N 1
ATOM 778 C CA . LYS A 1 96 ? -7.378 4.895 -41.579 1.00 40.16 96 LYS A CA 1
ATOM 779 C C . LYS A 1 96 ? -6.137 4.926 -42.464 1.00 40.16 96 LYS A C 1
ATOM 781 O O . LYS A 1 96 ? -5.133 5.540 -42.111 1.00 40.16 96 LYS A O 1
ATOM 786 N N . VAL A 1 97 ? -6.208 4.186 -43.563 1.00 44.34 97 VAL A N 1
ATOM 787 C CA . VAL A 1 97 ? -5.349 4.369 -44.728 1.00 44.34 97 VAL A CA 1
ATOM 788 C C . VAL A 1 97 ? -5.691 5.763 -45.247 1.00 44.34 97 VAL A C 1
ATOM 790 O O . VAL A 1 97 ? -6.798 5.985 -45.726 1.00 44.34 97 VAL A O 1
ATOM 793 N N . VAL A 1 98 ? -4.807 6.724 -44.995 1.00 44.59 98 VAL A N 1
ATOM 794 C CA . VAL A 1 98 ? -4.828 8.028 -45.656 1.00 44.59 98 VAL A CA 1
ATOM 795 C C . VAL A 1 98 ? -3.614 8.025 -46.563 1.00 44.59 98 VAL A C 1
ATOM 797 O O . VAL A 1 98 ? -2.499 7.778 -46.096 1.00 44.59 98 VAL A O 1
ATOM 800 N N . ASP A 1 99 ? -3.894 8.194 -47.847 1.00 49.97 99 ASP A N 1
ATOM 801 C CA . ASP A 1 99 ? -2.931 8.222 -48.933 1.00 49.97 99 ASP A CA 1
ATOM 802 C C . ASP A 1 99 ? -1.935 9.382 -48.780 1.00 49.97 99 ASP A C 1
ATOM 804 O O . ASP A 1 99 ? -2.284 10.467 -48.316 1.00 49.97 99 ASP A O 1
ATOM 808 N N . ASP A 1 100 ? -0.689 9.068 -49.139 1.00 53.47 100 ASP A N 1
ATOM 809 C CA . ASP A 1 100 ? 0.370 9.916 -49.689 1.00 53.47 100 ASP A CA 1
ATOM 810 C C . ASP A 1 100 ? 0.365 11.417 -49.341 1.00 53.47 100 ASP A C 1
ATOM 812 O O . ASP A 1 100 ? -0.314 12.216 -49.971 1.00 53.47 100 ASP A O 1
ATOM 816 N N . GLU A 1 101 ? 1.222 11.814 -48.391 1.00 52.66 101 GLU A N 1
ATOM 817 C CA . GLU A 1 101 ? 2.387 12.692 -48.618 1.00 52.66 101 GLU A CA 1
ATOM 818 C C . GLU A 1 101 ? 3.028 13.112 -47.272 1.00 52.66 101 GLU A C 1
ATOM 820 O O . GLU A 1 101 ? 2.361 13.328 -46.267 1.00 52.66 101 GLU A O 1
ATOM 825 N N . GLU A 1 102 ? 4.363 13.211 -47.264 1.00 47.44 102 GLU A N 1
ATOM 826 C CA . GLU A 1 102 ? 5.220 13.730 -46.178 1.00 47.44 102 GLU A CA 1
ATOM 827 C C . GLU A 1 102 ? 5.594 12.776 -45.010 1.00 47.44 102 GLU A C 1
ATOM 829 O O . GLU A 1 102 ? 5.096 12.812 -43.882 1.00 47.44 102 GLU A O 1
ATOM 834 N N . ILE A 1 103 ? 6.607 11.935 -45.265 1.00 42.97 103 ILE A N 1
ATOM 835 C CA . ILE A 1 103 ? 7.258 11.066 -44.270 1.00 42.97 103 ILE A CA 1
ATOM 836 C C . ILE A 1 103 ? 8.110 11.915 -43.311 1.00 42.97 103 ILE A C 1
ATOM 838 O O . ILE A 1 103 ? 9.311 12.121 -43.515 1.00 42.97 10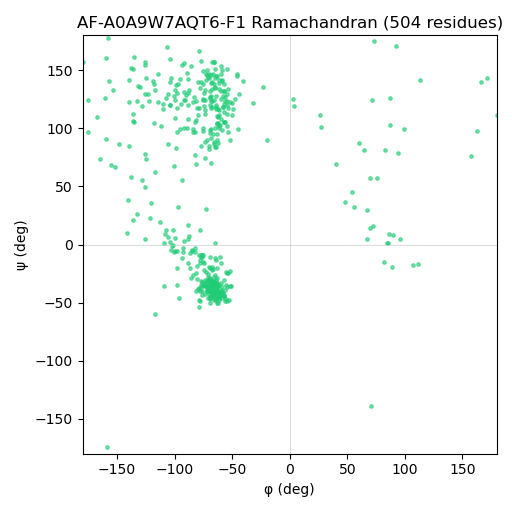3 ILE A O 1
ATOM 842 N N . THR A 1 104 ? 7.511 12.369 -42.212 1.00 41.00 104 THR A N 1
ATOM 843 C CA . THR A 1 104 ? 8.270 12.861 -41.057 1.00 41.00 104 THR A CA 1
ATOM 844 C C . THR A 1 104 ? 8.873 11.673 -40.294 1.00 41.00 104 THR A C 1
ATOM 846 O O . THR A 1 104 ? 8.224 10.667 -40.009 1.00 41.00 104 THR A O 1
ATOM 849 N N . TYR A 1 105 ? 10.172 11.748 -39.992 1.00 41.88 105 TYR A N 1
ATOM 850 C CA . TYR A 1 105 ? 10.893 10.731 -39.222 1.00 41.88 105 TYR A CA 1
ATOM 851 C C . TYR A 1 105 ? 10.367 10.686 -37.777 1.00 41.88 105 TYR A C 1
ATOM 853 O O . TYR A 1 105 ? 10.910 11.340 -36.884 1.00 41.88 105 TYR A O 1
ATOM 861 N N . TYR A 1 106 ? 9.331 9.887 -37.522 1.00 41.88 106 TYR A N 1
ATOM 862 C CA . TYR A 1 106 ? 8.871 9.612 -36.166 1.00 41.88 106 TYR A CA 1
ATOM 863 C C . TYR A 1 106 ? 9.987 8.928 -35.371 1.00 41.88 106 TYR A C 1
ATOM 865 O O . TYR A 1 106 ? 10.437 7.819 -35.669 1.00 41.88 106 TYR A O 1
ATOM 873 N N . SER A 1 107 ? 10.459 9.627 -34.341 1.00 43.06 107 SER A N 1
ATOM 874 C CA . SER A 1 107 ? 11.395 9.107 -33.352 1.00 43.06 107 SER A CA 1
ATOM 875 C C . SER A 1 107 ? 10.808 7.854 -32.699 1.00 43.06 107 SER A C 1
ATOM 877 O O . SER A 1 107 ? 9.939 7.939 -31.837 1.00 43.06 107 SER A O 1
ATOM 879 N N . THR A 1 108 ? 11.323 6.676 -33.056 1.00 43.75 108 THR A N 1
ATOM 880 C CA . THR A 1 108 ? 10.971 5.378 -32.451 1.00 43.75 108 THR A CA 1
ATOM 881 C C . THR A 1 108 ? 11.544 5.205 -31.038 1.00 43.75 108 THR A C 1
ATOM 883 O O . THR A 1 108 ? 11.911 4.095 -30.634 1.00 43.75 108 THR A O 1
ATOM 886 N N . SER A 1 109 ? 11.706 6.287 -30.275 1.00 46.03 109 SER A N 1
ATOM 887 C CA . SER A 1 109 ? 12.042 6.200 -28.860 1.00 46.03 109 SER A CA 1
ATOM 888 C C . SER A 1 109 ? 10.831 5.621 -28.144 1.00 46.03 109 SER A C 1
ATOM 890 O O . SER A 1 109 ? 9.919 6.353 -27.781 1.00 46.03 109 SER A O 1
ATOM 892 N N . LYS A 1 110 ? 10.817 4.290 -28.001 1.00 49.34 110 LYS A N 1
ATOM 893 C CA . LYS A 1 110 ? 9.896 3.536 -27.150 1.00 49.34 110 LYS A CA 1
ATOM 894 C C . LYS A 1 110 ? 9.803 4.240 -25.798 1.00 49.34 110 LYS A C 1
ATOM 896 O O . LYS A 1 110 ? 10.694 4.076 -24.964 1.00 49.34 110 LYS A O 1
ATOM 901 N N . VAL A 1 111 ? 8.745 5.022 -25.605 1.00 41.06 111 VAL A N 1
ATOM 902 C CA . VAL A 1 111 ? 8.366 5.585 -24.312 1.00 41.06 111 VAL A CA 1
ATOM 903 C C . VAL A 1 111 ? 7.886 4.405 -23.477 1.00 41.06 111 VAL A C 1
ATOM 905 O O . VAL A 1 111 ? 6.713 4.061 -23.443 1.00 41.06 111 VAL A O 1
ATOM 908 N N . ARG A 1 112 ? 8.841 3.685 -22.886 1.00 47.81 112 ARG A N 1
ATOM 909 C CA . ARG A 1 112 ? 8.580 2.629 -21.910 1.00 47.81 112 ARG A CA 1
ATOM 910 C C . ARG A 1 112 ? 8.383 3.280 -20.555 1.00 47.81 112 ARG A C 1
ATOM 912 O O . ARG A 1 112 ? 9.284 3.265 -19.726 1.00 47.81 112 ARG A O 1
ATOM 919 N N . SER A 1 113 ? 7.209 3.852 -20.358 1.00 43.88 113 SER A N 1
ATOM 920 C CA . SER A 1 113 ? 6.630 3.991 -19.027 1.00 43.88 113 SER A CA 1
ATOM 921 C C . SER A 1 113 ? 5.152 4.326 -19.175 1.00 43.88 113 SER A C 1
ATOM 923 O O . SER A 1 113 ? 4.744 5.456 -18.922 1.00 43.88 113 SER A O 1
ATOM 925 N N . SER A 1 114 ? 4.330 3.347 -19.561 1.00 43.81 114 SER A N 1
ATOM 926 C CA . SER A 1 114 ? 2.936 3.379 -19.119 1.00 43.81 114 SER A CA 1
ATOM 927 C C . SER A 1 114 ? 2.943 2.989 -17.642 1.00 43.81 114 SER A C 1
ATOM 929 O O . SER A 1 114 ? 2.640 1.863 -17.253 1.00 43.81 114 SER A O 1
ATOM 931 N N . THR A 1 115 ? 3.388 3.909 -16.788 1.00 58.06 115 THR A N 1
ATOM 932 C CA . THR A 1 115 ? 2.927 3.867 -15.406 1.00 58.06 115 THR A CA 1
ATOM 933 C C . THR A 1 115 ? 1.423 4.016 -15.511 1.00 58.06 115 THR A C 1
ATOM 935 O O . THR A 1 115 ? 0.960 5.076 -15.926 1.00 58.06 115 THR A O 1
ATOM 938 N N . VAL A 1 116 ? 0.691 2.930 -15.259 1.00 60.50 116 VAL A N 1
ATOM 939 C CA . VAL A 1 116 ? -0.767 2.966 -15.151 1.00 60.50 116 VAL A CA 1
ATOM 940 C C . VAL A 1 116 ? -1.077 4.098 -14.182 1.00 60.50 116 VAL A C 1
ATOM 942 O O . VAL A 1 116 ? -0.657 4.050 -13.023 1.00 60.50 116 VAL A O 1
ATOM 945 N N . ASN A 1 117 ? -1.664 5.169 -14.708 1.00 79.12 117 ASN A N 1
ATOM 946 C CA . ASN A 1 117 ? -2.067 6.304 -13.903 1.00 79.12 117 ASN A CA 1
ATOM 947 C C . ASN A 1 117 ? -3.322 5.825 -13.186 1.00 79.12 117 ASN A C 1
ATOM 949 O O . ASN A 1 117 ? -4.367 5.691 -13.813 1.00 79.12 117 ASN A O 1
ATOM 953 N N . ILE A 1 118 ? -3.167 5.434 -11.923 1.00 84.12 118 ILE A N 1
ATOM 954 C CA . ILE A 1 118 ? -4.305 5.102 -11.073 1.00 84.12 118 ILE A CA 1
ATOM 955 C C . ILE A 1 118 ? -5.035 6.422 -10.859 1.00 84.12 118 ILE A C 1
ATOM 957 O O . ILE A 1 118 ? -4.429 7.372 -10.354 1.00 84.12 118 ILE A O 1
ATOM 961 N N . ASP A 1 119 ? -6.282 6.498 -11.311 1.00 88.50 119 ASP A N 1
ATOM 962 C CA . ASP A 1 119 ? -7.113 7.661 -11.053 1.00 88.50 119 ASP A CA 1
ATOM 963 C C . ASP A 1 119 ? -7.434 7.689 -9.556 1.00 88.50 119 ASP A C 1
ATOM 965 O O . ASP A 1 119 ? -7.994 6.745 -9.004 1.00 88.50 119 ASP A O 1
ATOM 969 N N . VAL A 1 120 ? -6.984 8.733 -8.865 1.00 88.25 120 VAL A N 1
ATOM 970 C CA . VAL A 1 120 ? -7.128 8.811 -7.409 1.00 88.25 120 VAL A CA 1
ATOM 971 C C . VAL A 1 120 ? -8.606 8.887 -7.038 1.00 88.25 120 VAL A C 1
ATOM 973 O O . VAL A 1 120 ? -9.012 8.260 -6.069 1.00 88.25 120 VAL A O 1
ATOM 976 N N . GLU A 1 121 ? -9.421 9.595 -7.821 1.00 88.62 121 GLU A N 1
ATOM 977 C CA . GLU A 1 121 ? -10.832 9.808 -7.492 1.00 88.62 121 GLU A CA 1
ATOM 978 C C . GLU A 1 121 ? -11.643 8.516 -7.638 1.00 88.62 121 GLU A C 1
ATOM 980 O O . GLU A 1 121 ? -12.419 8.173 -6.748 1.00 88.62 121 GLU A O 1
ATOM 985 N N . GLU A 1 122 ? -11.398 7.746 -8.700 1.00 89.62 122 GLU A N 1
ATOM 986 C CA . GLU A 1 122 ? -12.118 6.496 -8.983 1.00 89.62 122 GLU A CA 1
ATOM 987 C C . GLU A 1 122 ? -11.845 5.394 -7.942 1.00 89.62 122 GLU A C 1
ATOM 989 O O . GLU A 1 122 ? -12.716 4.574 -7.655 1.00 89.62 122 GLU A O 1
ATOM 994 N N . TYR A 1 123 ? -10.645 5.370 -7.358 1.00 91.12 123 TYR A N 1
ATOM 995 C CA . TYR A 1 123 ? -10.212 4.294 -6.460 1.00 91.12 123 TYR A CA 1
ATOM 996 C C . TYR A 1 123 ? -10.343 4.661 -4.972 1.00 91.12 123 TYR A C 1
ATOM 998 O O . TYR A 1 123 ? -10.107 3.808 -4.112 1.00 91.12 123 TYR A O 1
ATOM 1006 N N . THR A 1 124 ? -10.716 5.904 -4.645 1.00 92.38 124 THR A N 1
ATOM 1007 C CA . THR A 1 124 ? -10.955 6.314 -3.253 1.00 92.38 124 THR A CA 1
ATOM 1008 C C . THR A 1 124 ? -12.211 5.656 -2.681 1.00 92.38 124 THR A C 1
ATOM 1010 O O . THR A 1 124 ? -13.281 5.641 -3.285 1.00 92.38 124 THR A O 1
ATOM 1013 N N . LEU A 1 125 ? -12.087 5.096 -1.477 1.00 93.62 125 LEU A N 1
ATOM 1014 C CA . LEU A 1 125 ? -13.181 4.393 -0.804 1.00 93.62 125 LEU A CA 1
ATOM 1015 C C . LEU A 1 125 ? -14.235 5.363 -0.265 1.00 93.62 125 LEU A C 1
ATOM 1017 O O . LEU A 1 125 ? -13.982 6.091 0.702 1.00 93.62 125 LEU A O 1
ATOM 1021 N N . SER A 1 126 ? -15.456 5.282 -0.798 1.00 95.31 126 SER A N 1
ATOM 1022 C CA . SER A 1 126 ? -16.609 5.954 -0.198 1.00 95.31 126 SER A CA 1
ATOM 1023 C C . SER A 1 126 ? -16.975 5.336 1.161 1.00 95.31 126 SER A C 1
ATOM 1025 O O . SER A 1 126 ? -16.702 4.163 1.440 1.00 95.31 126 SER A O 1
ATOM 1027 N N . ASP A 1 127 ? -17.660 6.088 2.025 1.00 94.69 127 ASP A N 1
ATOM 1028 C CA . ASP A 1 127 ? -18.109 5.559 3.323 1.00 94.69 127 ASP A CA 1
ATOM 1029 C C . ASP A 1 127 ? -19.146 4.431 3.182 1.00 94.69 127 ASP A C 1
ATOM 1031 O O . ASP A 1 127 ? -19.234 3.542 4.036 1.00 94.69 127 ASP A O 1
ATOM 1035 N N . ALA A 1 128 ? -19.900 4.412 2.078 1.00 93.94 128 ALA A N 1
ATOM 1036 C CA . ALA A 1 128 ? -20.796 3.309 1.750 1.00 93.94 128 ALA A CA 1
ATOM 1037 C C . ALA A 1 128 ? -20.012 2.023 1.440 1.00 93.94 128 ALA A C 1
ATOM 1039 O O . ALA A 1 128 ? -20.403 0.943 1.886 1.00 93.94 128 ALA A O 1
ATOM 1040 N N . ASP A 1 129 ? -18.884 2.140 0.741 1.00 93.62 129 ASP A N 1
ATOM 1041 C CA . ASP A 1 129 ? -18.022 1.012 0.382 1.00 93.62 129 ASP A CA 1
ATOM 1042 C C . ASP A 1 129 ? -17.268 0.468 1.595 1.00 93.62 129 ASP A C 1
ATOM 1044 O O . ASP A 1 129 ? -17.251 -0.745 1.818 1.00 93.62 129 ASP A O 1
ATOM 1048 N N . LYS A 1 130 ? -16.784 1.351 2.479 1.00 94.00 130 LYS A N 1
ATOM 1049 C CA . LYS A 1 130 ? -16.243 0.948 3.790 1.00 94.00 130 LYS A CA 1
ATOM 1050 C C . LYS A 1 130 ? -17.263 0.142 4.597 1.00 94.00 130 LYS A C 1
ATOM 1052 O O . LYS A 1 130 ? -16.907 -0.851 5.226 1.00 94.00 130 LYS A O 1
ATOM 1057 N N . LYS A 1 131 ? -18.546 0.522 4.553 1.00 92.81 131 LYS A N 1
ATOM 1058 C CA . LYS A 1 131 ? -19.630 -0.201 5.240 1.00 92.81 131 LYS A CA 1
ATOM 1059 C C . LYS A 1 131 ? -19.951 -1.562 4.609 1.00 92.81 131 LYS A C 1
ATOM 1061 O O . LYS A 1 131 ? -20.402 -2.458 5.322 1.00 92.81 131 LYS A O 1
ATOM 1066 N N . LYS A 1 132 ? -19.746 -1.734 3.298 1.00 91.00 132 LYS A N 1
ATOM 1067 C CA . LYS A 1 132 ? -19.854 -3.049 2.638 1.00 91.00 132 LYS A CA 1
ATOM 1068 C C . LYS A 1 132 ? -18.703 -3.957 3.075 1.00 91.00 132 LYS A C 1
ATOM 1070 O O . LYS A 1 132 ? -18.946 -5.087 3.483 1.00 91.00 132 LYS A O 1
ATOM 1075 N N . LEU A 1 133 ? -17.478 -3.429 3.077 1.00 91.25 133 LEU A N 1
ATOM 1076 C CA . LEU A 1 133 ? -16.270 -4.172 3.445 1.00 91.25 133 LEU A CA 1
ATOM 1077 C C . LEU A 1 133 ? -16.196 -4.518 4.941 1.00 91.25 133 LEU A C 1
ATOM 1079 O O . LEU A 1 133 ? -15.639 -5.552 5.302 1.00 91.25 133 LEU A O 1
ATOM 1083 N N . SER A 1 134 ? -16.754 -3.693 5.831 1.00 90.94 134 SER A N 1
ATOM 1084 C CA . SER A 1 134 ? -16.601 -3.883 7.282 1.00 90.94 134 SER A CA 1
ATOM 1085 C C . SER A 1 134 ? -17.289 -5.128 7.838 1.00 90.94 134 SER A C 1
ATOM 1087 O O . SER A 1 134 ? -16.931 -5.579 8.922 1.00 90.94 134 SER A O 1
ATOM 1089 N N . LYS A 1 135 ? -18.256 -5.710 7.120 1.00 85.12 135 LYS A N 1
ATOM 1090 C CA . LYS A 1 135 ? -19.025 -6.849 7.633 1.00 85.12 135 LYS A CA 1
ATOM 1091 C C . LYS A 1 135 ? -18.196 -8.128 7.769 1.00 85.12 135 LYS A C 1
ATOM 1093 O O . LYS A 1 135 ? -18.417 -8.842 8.738 1.00 85.12 135 LYS A O 1
ATOM 1098 N N . ASN A 1 136 ? -17.245 -8.393 6.863 1.00 75.31 136 ASN A N 1
ATOM 1099 C CA . ASN A 1 136 ? -16.592 -9.712 6.758 1.00 75.31 136 ASN A CA 1
ATOM 1100 C C . ASN A 1 136 ? -15.078 -9.683 6.448 1.00 75.31 136 ASN A C 1
ATOM 1102 O O . ASN A 1 136 ? -14.477 -10.724 6.183 1.00 75.31 136 ASN A O 1
ATOM 1106 N N . CYS A 1 137 ? -14.419 -8.519 6.499 1.00 75.62 137 CYS A N 1
ATOM 1107 C CA . CYS A 1 137 ? -13.019 -8.406 6.073 1.00 75.62 137 CYS A CA 1
ATOM 1108 C C . CYS A 1 137 ? -11.975 -8.992 7.044 1.00 75.62 137 CYS A C 1
ATOM 1110 O O . CYS A 1 137 ? -10.976 -9.537 6.589 1.00 75.62 137 CYS A O 1
ATOM 1112 N N . ASP A 1 138 ? -12.137 -8.917 8.365 1.00 74.38 138 ASP A N 1
ATOM 1113 C CA . ASP A 1 138 ? -10.941 -8.994 9.223 1.00 74.38 138 ASP A CA 1
ATOM 1114 C C . ASP A 1 138 ? -10.330 -10.389 9.426 1.00 74.38 138 ASP A C 1
ATOM 1116 O O . ASP A 1 138 ? -9.113 -10.505 9.518 1.00 74.38 138 ASP A O 1
ATOM 1120 N N . LEU A 1 139 ? -11.108 -11.469 9.484 1.00 80.00 139 LEU A N 1
ATOM 1121 C CA . LEU A 1 139 ? -10.548 -12.761 9.919 1.00 80.00 139 LEU A CA 1
ATOM 1122 C C . LEU A 1 139 ? -9.885 -13.569 8.792 1.00 80.00 139 LEU A C 1
ATOM 1124 O O . LEU A 1 139 ? -8.942 -14.310 9.059 1.00 80.00 139 LEU A O 1
ATOM 1128 N N . ASN A 1 140 ? -10.329 -13.405 7.542 1.00 89.94 140 ASN A N 1
ATOM 1129 C CA . ASN A 1 140 ? -9.903 -14.253 6.419 1.00 89.94 140 ASN A CA 1
ATOM 1130 C C . ASN A 1 140 ? -9.343 -13.490 5.211 1.00 89.94 140 ASN A C 1
ATOM 1132 O O . ASN A 1 140 ? -9.000 -14.119 4.208 1.00 89.94 140 ASN A O 1
ATOM 1136 N N . TYR A 1 141 ? -9.192 -12.164 5.293 1.00 93.50 141 TYR A N 1
ATOM 1137 C CA . TYR A 1 141 ? -8.762 -11.344 4.156 1.00 93.50 141 TYR A CA 1
ATOM 1138 C C . TYR A 1 141 ? -7.470 -11.830 3.493 1.00 93.50 141 TYR A C 1
ATOM 1140 O O . TYR A 1 141 ? -7.430 -11.976 2.276 1.00 93.50 141 TYR A O 1
ATOM 1148 N N . LEU A 1 142 ? -6.421 -12.129 4.269 1.00 96.31 142 LEU A N 1
ATOM 1149 C CA . LEU A 1 142 ? -5.135 -12.553 3.702 1.00 96.31 142 LEU A CA 1
ATOM 1150 C C . LEU A 1 142 ? -5.233 -13.894 2.959 1.00 96.31 142 LEU A C 1
ATOM 1152 O O . LEU A 1 142 ? -4.596 -14.068 1.923 1.00 96.31 142 LEU A O 1
ATOM 1156 N N . ASN A 1 143 ? -6.049 -14.826 3.454 1.00 95.62 143 ASN A N 1
ATOM 1157 C CA . ASN A 1 143 ? -6.256 -16.107 2.782 1.00 95.62 143 ASN A CA 1
ATOM 1158 C C . ASN A 1 143 ? -7.013 -15.904 1.465 1.00 95.62 143 ASN A C 1
ATOM 1160 O O . ASN A 1 143 ? -6.581 -16.408 0.430 1.00 95.62 143 ASN A O 1
ATOM 1164 N N . LYS A 1 144 ? -8.073 -15.085 1.477 1.00 95.19 144 LYS A N 1
ATOM 1165 C CA . LYS A 1 144 ? -8.837 -14.759 0.265 1.00 95.19 144 LYS A CA 1
ATOM 1166 C C . LYS A 1 144 ? -8.013 -13.982 -0.759 1.00 95.19 144 LYS A C 1
ATOM 1168 O O . LYS A 1 144 ? -8.111 -14.261 -1.948 1.00 95.19 144 LYS A O 1
ATOM 1173 N N . LEU A 1 145 ? -7.142 -13.076 -0.311 1.00 96.94 145 LEU A N 1
ATOM 1174 C CA . LEU A 1 145 ? -6.195 -12.375 -1.179 1.00 96.94 145 LEU A CA 1
ATOM 1175 C C . LEU A 1 145 ? -5.238 -13.361 -1.866 1.00 96.94 145 LEU A C 1
ATOM 1177 O O . LEU A 1 145 ? -4.990 -13.241 -3.063 1.00 96.94 145 LEU A O 1
ATOM 1181 N N . ALA A 1 146 ? -4.706 -14.349 -1.138 1.00 97.12 146 ALA A N 1
ATOM 1182 C CA . ALA A 1 146 ? -3.826 -15.362 -1.721 1.00 97.12 146 ALA A CA 1
ATOM 1183 C C . ALA A 1 146 ? -4.547 -16.218 -2.779 1.00 97.12 146 ALA A C 1
ATOM 1185 O O . ALA A 1 146 ? -3.981 -16.484 -3.845 1.00 97.12 146 ALA A O 1
ATOM 1186 N N . GLU A 1 147 ? -5.796 -16.610 -2.515 1.00 95.94 147 GLU A N 1
ATOM 1187 C CA . GLU A 1 147 ? -6.632 -17.333 -3.479 1.00 95.94 147 GLU A CA 1
ATOM 1188 C C . GLU A 1 147 ? -6.949 -16.477 -4.707 1.00 95.94 147 GLU A C 1
ATOM 1190 O O . GLU A 1 147 ? -6.757 -16.936 -5.830 1.00 95.94 147 GLU A O 1
ATOM 1195 N N . PHE A 1 148 ? -7.328 -15.213 -4.509 1.00 96.50 148 PHE A N 1
ATOM 1196 C CA . PHE A 1 148 ? -7.557 -14.244 -5.581 1.00 96.50 148 PHE A CA 1
ATOM 1197 C C . PHE A 1 148 ? -6.345 -14.078 -6.494 1.00 96.50 148 PHE A C 1
ATOM 1199 O O . PHE A 1 148 ? -6.460 -14.138 -7.720 1.00 96.50 148 PHE A O 1
ATOM 1206 N N . LEU A 1 149 ? -5.160 -13.915 -5.908 1.00 97.12 149 LEU A N 1
ATOM 1207 C CA . LEU A 1 149 ? -3.934 -13.773 -6.683 1.00 97.12 149 LEU A CA 1
ATOM 1208 C C . LEU A 1 149 ? -3.626 -15.029 -7.507 1.00 97.12 149 LEU A C 1
ATOM 1210 O O . LEU A 1 149 ? -3.119 -14.904 -8.619 1.00 97.12 149 LEU A O 1
ATOM 1214 N N . THR A 1 150 ? -3.934 -16.211 -6.975 1.00 95.75 150 THR A N 1
ATOM 1215 C CA . THR A 1 150 ? -3.644 -17.496 -7.624 1.00 95.75 150 THR A CA 1
ATOM 1216 C C . THR A 1 150 ? -4.656 -17.823 -8.721 1.00 95.75 150 THR A C 1
ATOM 1218 O O . THR A 1 150 ? -4.251 -18.189 -9.818 1.00 95.75 150 THR A O 1
ATOM 1221 N N . HIS A 1 151 ? -5.953 -17.680 -8.436 1.00 94.81 151 HIS A N 1
ATOM 1222 C CA . HIS A 1 151 ? -7.032 -18.173 -9.295 1.00 94.81 151 HIS A CA 1
ATOM 1223 C C . HIS A 1 151 ? -7.642 -17.110 -10.205 1.00 94.81 151 HIS A C 1
ATOM 1225 O O . HIS A 1 151 ? -8.012 -17.436 -11.317 1.00 94.81 151 HIS A O 1
ATOM 1231 N N . HIS A 1 152 ? -7.749 -15.852 -9.777 1.00 92.94 152 HIS A N 1
ATOM 123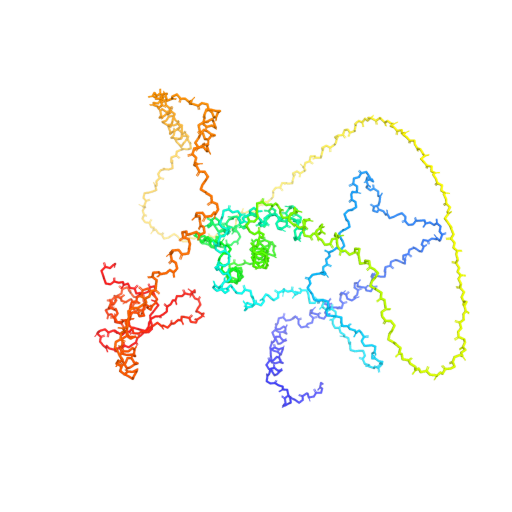2 C CA . HIS A 1 152 ? -8.350 -14.805 -10.612 1.00 92.94 152 HIS A CA 1
ATOM 1233 C C . HIS A 1 152 ? -7.281 -14.011 -11.364 1.00 92.94 152 HIS A C 1
ATOM 1235 O O . HIS A 1 152 ? -7.381 -13.770 -12.560 1.00 92.94 152 HIS A O 1
ATOM 1241 N N . ASN A 1 153 ? -6.213 -13.600 -10.674 1.00 92.12 153 ASN A N 1
ATOM 1242 C CA . ASN A 1 153 ? -5.128 -12.833 -11.297 1.00 92.12 153 ASN A CA 1
ATOM 1243 C C . ASN A 1 153 ? -4.067 -13.725 -11.974 1.00 92.12 153 ASN A C 1
ATOM 1245 O O . ASN A 1 153 ? -3.116 -13.195 -12.545 1.00 92.12 153 ASN A O 1
ATOM 1249 N N . MET A 1 154 ? -4.184 -15.055 -11.851 1.00 93.44 154 MET A N 1
ATOM 1250 C CA . MET A 1 154 ? -3.260 -16.052 -12.415 1.00 93.44 154 MET A CA 1
ATOM 1251 C C . MET A 1 154 ? -1.776 -15.739 -12.143 1.00 93.44 154 MET A C 1
ATOM 1253 O O . MET A 1 154 ? -0.895 -15.938 -12.982 1.00 93.44 154 MET A O 1
ATOM 1257 N N . CYS A 1 155 ? -1.470 -15.197 -10.960 1.00 93.56 155 CYS A N 1
ATOM 1258 C CA . CYS A 1 155 ? -0.104 -14.850 -10.591 1.00 93.56 155 CYS A CA 1
ATOM 1259 C C . CYS A 1 155 ? 0.713 -16.115 -10.301 1.00 93.56 155 CYS A C 1
ATOM 1261 O O . CYS A 1 155 ? 0.248 -17.042 -9.643 1.00 93.56 155 CYS A O 1
ATOM 1263 N N . SER A 1 156 ? 1.983 -16.123 -10.717 1.00 96.50 156 SER A N 1
ATOM 1264 C CA . SER A 1 156 ? 2.893 -17.224 -10.386 1.00 96.50 156 SER A CA 1
ATOM 1265 C C . SER A 1 156 ? 3.059 -17.385 -8.869 1.00 96.50 156 SER A C 1
ATOM 1267 O O . SER A 1 156 ? 3.104 -16.400 -8.131 1.00 96.50 156 SER A O 1
ATOM 1269 N N . GLU A 1 157 ? 3.243 -18.617 -8.389 1.00 96.44 157 GLU A N 1
ATOM 1270 C CA . GLU A 1 157 ? 3.383 -18.912 -6.952 1.00 96.44 157 GLU A CA 1
ATOM 1271 C C . GLU A 1 157 ? 4.523 -18.108 -6.288 1.00 96.44 157 GLU A C 1
ATOM 1273 O O . GLU A 1 157 ? 4.437 -17.683 -5.134 1.00 96.44 157 GLU A O 1
ATOM 1278 N N . ALA A 1 158 ? 5.613 -17.852 -7.019 1.00 96.06 158 ALA A N 1
ATOM 1279 C CA . ALA A 1 158 ? 6.705 -17.004 -6.545 1.00 96.06 158 ALA A CA 1
ATOM 1280 C C . ALA A 1 158 ? 6.256 -15.549 -6.322 1.00 96.06 158 ALA A C 1
ATOM 1282 O O . ALA A 1 158 ? 6.587 -14.962 -5.287 1.00 96.06 158 ALA A O 1
ATOM 1283 N N . ASN A 1 159 ? 5.469 -14.994 -7.248 1.00 96.25 159 ASN A N 1
ATOM 1284 C CA . ASN A 1 159 ? 4.910 -13.651 -7.121 1.00 96.25 159 ASN A CA 1
ATOM 1285 C C . ASN A 1 159 ? 3.896 -13.589 -5.976 1.00 96.25 159 ASN A C 1
ATOM 1287 O O . ASN A 1 159 ? 3.982 -12.676 -5.156 1.00 96.25 159 ASN A O 1
ATOM 1291 N N . VAL A 1 160 ? 3.011 -14.589 -5.859 1.00 97.81 160 VAL A N 1
ATOM 1292 C CA . VAL A 1 160 ? 2.042 -14.690 -4.755 1.00 97.81 160 VAL A CA 1
ATOM 1293 C C . VAL A 1 160 ? 2.768 -14.679 -3.412 1.00 97.81 160 VAL A C 1
ATOM 1295 O O . VAL A 1 160 ? 2.449 -13.860 -2.557 1.00 97.81 160 VAL A O 1
ATOM 1298 N N . ARG A 1 161 ? 3.814 -15.498 -3.233 1.00 97.69 161 ARG A N 1
ATOM 1299 C CA . ARG A 1 161 ? 4.614 -15.501 -1.993 1.00 97.69 161 ARG A CA 1
ATOM 1300 C C . ARG A 1 161 ? 5.250 -14.145 -1.694 1.00 97.69 161 ARG A C 1
ATOM 1302 O O . ARG A 1 161 ? 5.268 -13.730 -0.536 1.00 97.69 161 ARG A O 1
ATOM 1309 N N . SER A 1 162 ? 5.771 -13.455 -2.710 1.00 96.88 162 SER A N 1
ATOM 1310 C CA . SER A 1 162 ? 6.375 -12.129 -2.537 1.00 96.88 162 SER A CA 1
ATOM 1311 C C . SER A 1 162 ? 5.340 -11.087 -2.109 1.00 96.88 162 SER A C 1
ATOM 1313 O O . SER A 1 162 ? 5.565 -10.371 -1.134 1.00 96.88 162 SER A O 1
ATOM 1315 N N . VAL A 1 163 ? 4.192 -11.037 -2.791 1.00 98.12 163 VAL A N 1
ATOM 1316 C CA . VAL A 1 163 ? 3.094 -10.110 -2.480 1.00 98.12 163 VAL A CA 1
ATOM 1317 C C . VAL A 1 163 ? 2.530 -10.400 -1.093 1.00 98.12 163 VAL A C 1
ATOM 1319 O O . VAL A 1 163 ? 2.473 -9.500 -0.259 1.00 98.12 163 VAL A O 1
ATOM 1322 N N . MET A 1 164 ? 2.208 -11.663 -0.804 1.00 98.19 164 MET A N 1
ATOM 1323 C CA . MET A 1 164 ? 1.648 -12.075 0.482 1.00 98.19 164 MET A CA 1
ATOM 1324 C C . MET A 1 164 ? 2.587 -11.791 1.649 1.00 98.19 164 MET A C 1
ATOM 1326 O O . MET A 1 164 ? 2.120 -11.416 2.721 1.00 98.19 164 MET A O 1
ATOM 1330 N N . LYS A 1 165 ? 3.908 -11.900 1.459 1.00 98.06 165 LYS A N 1
ATOM 1331 C CA . LYS A 1 165 ? 4.884 -11.530 2.490 1.00 98.06 165 LYS A CA 1
ATOM 1332 C C . LYS A 1 165 ? 4.747 -10.060 2.900 1.00 98.06 165 LYS A C 1
ATOM 1334 O O . LYS A 1 165 ? 4.754 -9.776 4.096 1.00 98.06 165 LYS A O 1
ATOM 1339 N N . GLN A 1 166 ? 4.631 -9.149 1.934 1.00 98.12 166 GLN A N 1
ATOM 1340 C CA . GLN A 1 166 ? 4.524 -7.713 2.214 1.00 98.12 166 GLN A CA 1
ATOM 1341 C C . GLN A 1 166 ? 3.127 -7.338 2.710 1.00 98.12 166 GLN A C 1
ATOM 1343 O O . GLN A 1 166 ? 3.009 -6.647 3.718 1.00 98.12 166 GLN A O 1
ATOM 1348 N N . ALA A 1 167 ? 2.078 -7.881 2.085 1.00 97.94 167 ALA A N 1
ATOM 1349 C CA . ALA A 1 167 ? 0.698 -7.685 2.522 1.00 97.94 167 ALA A CA 1
ATOM 1350 C C . ALA A 1 167 ? 0.491 -8.148 3.973 1.00 97.94 167 ALA A C 1
ATOM 1352 O O . ALA A 1 167 ? -0.115 -7.435 4.764 1.00 97.94 167 ALA A O 1
ATOM 1353 N N . THR A 1 168 ? 1.068 -9.291 4.366 1.00 98.00 168 THR A N 1
ATOM 1354 C CA . THR A 1 168 ? 1.000 -9.783 5.754 1.00 98.00 168 THR A CA 1
ATOM 1355 C C . THR A 1 168 ? 1.701 -8.837 6.730 1.00 98.00 168 THR A C 1
ATOM 1357 O O . THR A 1 168 ? 1.185 -8.596 7.818 1.00 98.00 168 THR A O 1
ATOM 1360 N N . ALA A 1 169 ? 2.860 -8.284 6.355 1.00 98.25 169 ALA A N 1
ATOM 1361 C CA . ALA A 1 169 ? 3.612 -7.360 7.206 1.00 98.25 169 ALA A CA 1
ATOM 1362 C C . ALA A 1 169 ? 2.881 -6.019 7.410 1.00 98.25 169 ALA A C 1
ATOM 1364 O O . ALA A 1 169 ? 2.854 -5.492 8.524 1.00 98.25 169 ALA A O 1
ATOM 1365 N N . LEU A 1 170 ? 2.246 -5.502 6.354 1.00 98.06 170 LEU A N 1
ATOM 1366 C CA . LEU A 1 170 ? 1.402 -4.306 6.410 1.00 98.06 170 LEU A CA 1
ATOM 1367 C C . LEU A 1 170 ? 0.118 -4.560 7.215 1.00 98.06 170 LEU A C 1
ATOM 1369 O O . LEU A 1 170 ? -0.227 -3.781 8.101 1.00 98.06 170 LEU A O 1
ATOM 1373 N N . TYR A 1 171 ? -0.547 -5.693 6.985 1.00 97.25 171 TYR A N 1
ATOM 1374 C CA . TYR A 1 171 ? -1.772 -6.073 7.692 1.00 97.25 171 TYR A CA 1
ATOM 1375 C C . TYR A 1 171 ? -1.555 -6.275 9.201 1.00 97.25 171 TYR A C 1
ATOM 1377 O O . TYR A 1 171 ? -2.391 -5.895 10.030 1.00 97.25 171 TYR A O 1
ATOM 1385 N N . SER A 1 172 ? -0.403 -6.833 9.588 1.00 97.00 172 SER A N 1
ATOM 1386 C CA . SER A 1 172 ? -0.037 -6.995 10.996 1.00 97.00 172 SER A CA 1
ATOM 1387 C C . SER A 1 172 ? 0.416 -5.693 11.667 1.00 97.00 172 SER A C 1
ATOM 1389 O O . SER A 1 172 ? 0.630 -5.698 12.875 1.00 97.00 172 SER A O 1
ATOM 1391 N N . GLY A 1 173 ? 0.617 -4.605 10.913 1.00 97.75 173 GLY A N 1
ATOM 1392 C CA . GLY A 1 173 ? 1.177 -3.346 11.418 1.00 97.75 173 GLY A CA 1
ATOM 1393 C C . GLY A 1 173 ? 2.673 -3.407 11.724 1.00 97.75 173 GLY A C 1
ATOM 1394 O O . GLY A 1 173 ? 3.203 -2.545 12.414 1.00 97.75 173 GLY A O 1
ATOM 1395 N N . LYS A 1 174 ? 3.378 -4.429 11.223 1.00 98.19 174 LYS A N 1
ATOM 1396 C CA . LYS A 1 174 ? 4.839 -4.520 11.357 1.00 98.19 174 LYS A CA 1
ATOM 1397 C C . LYS A 1 174 ? 5.546 -3.535 10.417 1.00 98.19 174 LYS A C 1
ATOM 1399 O O . LYS A 1 174 ? 6.701 -3.196 10.644 1.00 98.19 174 LYS A O 1
ATOM 1404 N N . GLY A 1 175 ? 4.858 -3.108 9.361 1.00 97.88 175 GLY A N 1
ATOM 1405 C CA . GLY A 1 175 ? 5.439 -2.307 8.295 1.00 97.88 175 GLY A CA 1
ATOM 1406 C C . GLY A 1 175 ? 6.365 -3.125 7.394 1.00 97.88 175 GLY A C 1
ATOM 1407 O O . GLY A 1 175 ? 6.633 -4.312 7.621 1.00 97.88 175 GLY A O 1
ATOM 1408 N N . VAL A 1 176 ? 6.856 -2.486 6.336 1.00 98.31 176 VAL A N 1
ATOM 1409 C CA . VAL A 1 176 ? 7.763 -3.110 5.363 1.00 98.31 176 VAL A CA 1
ATOM 1410 C C . VAL A 1 176 ? 9.184 -2.622 5.601 1.00 98.31 176 VAL A C 1
ATOM 1412 O O . VAL A 1 176 ? 9.467 -1.431 5.507 1.00 98.31 176 VAL A O 1
ATOM 1415 N N . PHE A 1 177 ? 10.087 -3.562 5.886 1.00 98.06 177 PHE A N 1
ATOM 1416 C CA . PHE A 1 177 ? 11.500 -3.271 6.109 1.00 98.06 177 PHE A CA 1
ATOM 1417 C C . PHE A 1 177 ? 12.307 -3.269 4.811 1.00 98.06 177 PHE A C 1
ATOM 1419 O O . PHE A 1 177 ? 12.284 -4.248 4.052 1.00 98.06 177 PHE A O 1
ATOM 1426 N N . TYR A 1 178 ? 13.137 -2.244 4.627 1.00 98.06 178 TYR A N 1
ATOM 1427 C CA . TYR A 1 178 ? 14.093 -2.164 3.535 1.00 98.06 178 TYR A CA 1
ATOM 1428 C C . TYR A 1 178 ? 15.465 -1.669 3.989 1.00 98.06 178 TYR A C 1
ATOM 1430 O O . TYR A 1 178 ? 15.688 -0.502 4.296 1.00 98.06 178 TYR A O 1
ATOM 1438 N N . LYS A 1 179 ? 16.441 -2.577 3.932 1.00 97.88 179 LYS A N 1
ATOM 1439 C CA . LYS A 1 179 ? 17.815 -2.340 4.402 1.00 97.88 179 LYS A CA 1
ATOM 1440 C C . LYS A 1 179 ? 18.601 -1.259 3.652 1.00 97.88 179 LYS A C 1
ATOM 1442 O O . LYS A 1 179 ? 19.716 -0.954 4.053 1.00 97.88 179 LYS A O 1
ATOM 1447 N N . TRP A 1 180 ? 18.117 -0.812 2.494 1.00 97.50 180 TRP A N 1
ATOM 1448 C CA . TRP A 1 180 ? 18.845 0.139 1.649 1.00 97.50 180 TRP A CA 1
ATOM 1449 C C . TRP A 1 180 ? 18.382 1.582 1.835 1.00 97.50 180 TRP A C 1
ATOM 1451 O O . TRP A 1 180 ? 18.997 2.466 1.244 1.00 97.50 180 TRP A O 1
ATOM 1461 N N . TRP A 1 181 ? 17.335 1.815 2.628 1.00 97.56 181 TRP A N 1
ATOM 1462 C CA . TRP A 1 181 ? 17.001 3.157 3.087 1.00 97.56 181 TRP A CA 1
ATOM 1463 C C . TRP A 1 181 ? 17.931 3.591 4.229 1.00 97.56 181 TRP A C 1
ATOM 1465 O O . TRP A 1 181 ? 18.535 2.730 4.886 1.00 97.56 181 TRP A O 1
ATOM 1475 N N . PRO A 1 182 ? 18.075 4.910 4.458 1.00 97.75 182 PRO A N 1
ATOM 1476 C CA . PRO A 1 182 ? 18.871 5.448 5.554 1.00 97.75 182 PRO A CA 1
ATOM 1477 C C . PRO A 1 182 ? 18.455 4.881 6.917 1.00 97.75 182 PRO A C 1
ATOM 1479 O O . PRO A 1 182 ? 17.295 4.521 7.135 1.00 97.75 182 PRO A O 1
ATOM 1482 N N . GLU A 1 183 ? 19.411 4.806 7.843 1.00 97.62 183 GLU A N 1
ATOM 1483 C CA . GLU A 1 183 ? 19.142 4.403 9.226 1.00 97.62 183 GLU A CA 1
ATOM 1484 C C . GLU A 1 183 ? 18.088 5.328 9.857 1.00 97.62 183 GLU A C 1
ATOM 1486 O O . GLU A 1 183 ? 18.083 6.532 9.614 1.00 97.62 183 GLU A O 1
ATOM 1491 N N . GLY A 1 184 ? 17.151 4.750 10.613 1.00 97.00 184 GLY A N 1
ATOM 1492 C CA . GLY A 1 184 ? 15.983 5.460 11.154 1.00 97.00 184 GLY A CA 1
ATOM 1493 C C . GLY A 1 184 ? 14.754 5.487 10.234 1.00 97.00 184 GLY A C 1
ATOM 1494 O O . GLY A 1 184 ? 13.645 5.622 10.733 1.00 97.00 184 GLY A O 1
ATOM 1495 N N . HIS A 1 185 ? 14.911 5.255 8.925 1.00 97.38 185 HIS A N 1
ATOM 1496 C CA . HIS A 1 185 ? 13.810 5.268 7.941 1.00 97.38 185 HIS A CA 1
ATOM 1497 C C . HIS A 1 185 ? 13.662 3.938 7.190 1.00 97.38 185 HIS A C 1
ATOM 1499 O O . HIS A 1 185 ? 13.140 3.871 6.078 1.00 97.38 185 HIS A O 1
ATOM 1505 N N . GLN A 1 186 ? 14.149 2.849 7.785 1.00 97.62 186 GLN A N 1
ATOM 1506 C CA . GLN A 1 186 ? 14.153 1.526 7.153 1.00 97.62 186 GLN A CA 1
ATOM 1507 C C . GLN A 1 186 ? 12.784 0.845 7.151 1.00 97.62 186 GLN A C 1
ATOM 1509 O O . GLN A 1 186 ? 12.627 -0.173 6.479 1.00 97.62 186 GLN A O 1
ATOM 1514 N N . TRP A 1 187 ? 11.814 1.380 7.887 1.00 98.19 187 TRP A N 1
ATOM 1515 C CA . TRP A 1 187 ? 10.478 0.821 8.012 1.00 98.19 187 TRP A CA 1
ATOM 1516 C C . TRP A 1 187 ? 9.451 1.757 7.391 1.00 98.19 187 TRP A C 1
ATOM 1518 O O . TRP A 1 187 ? 9.336 2.914 7.781 1.00 98.19 187 TRP A O 1
ATOM 1528 N N . PHE A 1 188 ? 8.694 1.237 6.431 1.00 98.31 188 PHE A N 1
ATOM 1529 C CA . PHE A 1 188 ? 7.534 1.917 5.872 1.00 98.31 188 PHE A CA 1
ATOM 1530 C C . PHE A 1 188 ? 6.274 1.511 6.648 1.00 98.31 188 PHE A C 1
ATOM 1532 O O . PHE A 1 188 ? 5.985 0.314 6.746 1.00 98.31 188 PHE A O 1
ATOM 1539 N N . MET A 1 189 ? 5.541 2.498 7.181 1.00 97.25 189 MET A N 1
ATOM 1540 C CA . MET A 1 189 ? 4.301 2.329 7.963 1.00 97.25 189 MET A CA 1
ATOM 1541 C C . MET A 1 189 ? 4.424 1.375 9.169 1.00 97.25 189 MET A C 1
ATOM 1543 O O . MET A 1 189 ? 3.575 0.512 9.391 1.00 97.25 189 MET A O 1
ATOM 1547 N N . GLU A 1 190 ? 5.491 1.502 9.960 1.00 98.12 190 GLU A N 1
ATOM 1548 C CA . GLU A 1 190 ? 5.622 0.749 11.215 1.00 98.12 190 GLU A CA 1
ATOM 1549 C C . GLU A 1 190 ? 4.538 1.162 12.226 1.00 98.12 190 GLU A C 1
ATOM 1551 O O . GLU A 1 190 ? 4.255 2.343 12.403 1.00 98.12 190 GLU A O 1
ATOM 1556 N N . GLY A 1 191 ? 3.904 0.184 12.878 1.00 97.75 191 GLY A N 1
ATOM 1557 C CA . GLY A 1 191 ? 2.850 0.402 13.875 1.00 97.75 191 GLY A CA 1
ATOM 1558 C C . GLY A 1 191 ? 1.453 0.644 13.294 1.00 97.75 191 GLY A C 1
ATOM 1559 O O . GLY A 1 191 ? 0.465 0.495 14.013 1.00 97.75 191 GLY A O 1
ATOM 1560 N N . ILE A 1 192 ? 1.340 0.947 11.998 1.00 97.75 192 ILE A N 1
ATOM 1561 C CA . ILE A 1 192 ? 0.061 1.222 11.337 1.00 97.75 192 ILE A CA 1
ATOM 1562 C C . ILE A 1 192 ? -0.417 -0.038 10.619 1.00 97.75 192 ILE A C 1
ATOM 1564 O O . ILE A 1 192 ? 0.226 -0.537 9.696 1.00 97.75 192 ILE A O 1
ATOM 1568 N N . ARG A 1 193 ? -1.572 -0.566 11.032 1.00 96.88 193 ARG A N 1
ATOM 1569 C CA . ARG A 1 193 ? -2.189 -1.729 10.382 1.00 96.88 193 ARG A CA 1
ATOM 1570 C C . ARG A 1 193 ? -2.900 -1.297 9.103 1.00 96.88 193 ARG A C 1
ATOM 1572 O O . ARG A 1 193 ? -3.877 -0.555 9.163 1.00 96.88 193 ARG A O 1
ATOM 1579 N N . VAL A 1 194 ? -2.446 -1.809 7.961 1.00 96.88 194 VAL A N 1
ATOM 1580 C CA . VAL A 1 194 ? -3.111 -1.599 6.668 1.00 96.88 194 VAL A CA 1
ATOM 1581 C C . VAL A 1 194 ? -4.154 -2.691 6.470 1.00 96.88 194 VAL A C 1
ATOM 1583 O O . VAL A 1 194 ? -3.828 -3.857 6.246 1.00 96.88 194 VAL A O 1
ATOM 1586 N N . THR A 1 195 ? -5.421 -2.314 6.580 1.00 95.31 195 THR A N 1
ATOM 1587 C CA . THR A 1 195 ? -6.565 -3.221 6.427 1.00 95.31 195 THR A CA 1
ATOM 1588 C C . THR A 1 195 ? -7.272 -2.958 5.097 1.00 95.31 195 THR A C 1
ATOM 1590 O O . THR A 1 195 ? -7.007 -1.943 4.454 1.00 95.31 195 THR A O 1
ATOM 1593 N N . PRO A 1 196 ? -8.217 -3.813 4.676 1.00 92.88 196 PRO A N 1
ATOM 1594 C CA . PRO A 1 196 ? -9.028 -3.555 3.483 1.00 92.88 196 PRO A CA 1
ATOM 1595 C C . PRO A 1 196 ? -9.945 -2.336 3.631 1.00 92.88 196 PRO A C 1
ATOM 1597 O O . PRO A 1 196 ? -10.548 -1.910 2.656 1.00 92.88 196 PRO A O 1
ATOM 1600 N N . LEU A 1 197 ? -10.090 -1.799 4.845 1.00 94.94 197 LEU A N 1
ATOM 1601 C CA . LEU A 1 197 ? -10.848 -0.581 5.133 1.00 94.94 197 LEU A CA 1
ATOM 1602 C C . LEU A 1 197 ? -9.988 0.681 5.013 1.00 94.94 197 LEU A C 1
ATOM 1604 O O . LEU A 1 197 ? -10.523 1.786 4.953 1.00 94.94 197 LEU A O 1
ATOM 1608 N N . THR A 1 198 ? -8.664 0.520 5.008 1.00 95.69 198 THR A N 1
ATOM 1609 C CA . THR A 1 198 ? -7.717 1.612 4.809 1.00 95.69 198 THR A CA 1
ATOM 1610 C C . THR A 1 198 ? -7.778 2.074 3.353 1.00 95.69 198 THR A C 1
ATOM 1612 O O . THR A 1 198 ? -7.946 1.262 2.440 1.00 95.69 198 THR A O 1
ATOM 1615 N N . ASP A 1 199 ? -7.619 3.379 3.132 1.00 95.62 199 ASP A N 1
ATOM 16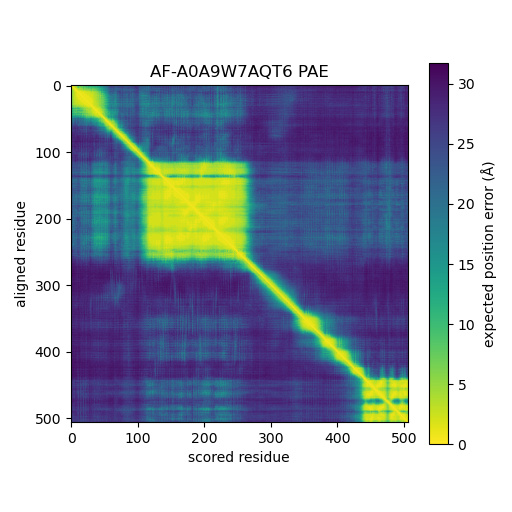16 C CA . ASP A 1 199 ? -7.493 3.939 1.789 1.00 95.62 199 ASP A CA 1
ATOM 1617 C C . ASP A 1 199 ? -6.151 3.518 1.167 1.00 95.62 199 ASP A C 1
ATOM 1619 O O . ASP A 1 199 ? -5.097 4.105 1.424 1.00 95.62 199 ASP A O 1
ATOM 1623 N N . LEU A 1 200 ? -6.186 2.447 0.370 1.00 96.62 200 LEU A N 1
ATOM 1624 C CA . LEU A 1 200 ? -4.999 1.881 -0.266 1.00 96.62 200 LEU A CA 1
ATOM 1625 C C . LEU A 1 200 ? -4.406 2.811 -1.329 1.00 96.62 200 LEU A C 1
ATOM 1627 O O . LEU A 1 200 ? -3.217 2.689 -1.624 1.00 96.62 200 LEU A O 1
ATOM 1631 N N . VAL A 1 201 ? -5.188 3.744 -1.879 1.00 96.12 201 VAL A N 1
ATOM 1632 C CA . VAL A 1 201 ? -4.687 4.742 -2.832 1.00 96.12 201 VAL A CA 1
ATOM 1633 C C . VAL A 1 201 ? -3.771 5.717 -2.112 1.00 96.12 201 VAL A C 1
ATOM 1635 O O . VAL A 1 201 ? -2.650 5.946 -2.567 1.00 96.12 201 VAL A O 1
ATOM 1638 N N . GLN A 1 202 ? -4.203 6.224 -0.955 1.00 95.69 202 GLN A N 1
ATOM 1639 C CA . GLN A 1 202 ? -3.373 7.100 -0.133 1.00 95.69 202 GLN A CA 1
ATOM 1640 C C . GLN A 1 202 ? -2.097 6.383 0.321 1.00 95.69 202 GLN A C 1
ATOM 1642 O O . GLN A 1 202 ? -1.006 6.913 0.143 1.00 95.69 202 GLN A O 1
ATOM 1647 N N . VAL A 1 203 ? -2.203 5.127 0.771 1.00 97.06 203 VAL A N 1
ATOM 1648 C CA . VAL A 1 203 ? -1.030 4.313 1.143 1.00 97.06 203 VAL A CA 1
ATOM 1649 C C . VAL A 1 203 ? -0.052 4.140 -0.029 1.00 97.06 203 VAL A C 1
ATOM 1651 O O . VAL A 1 203 ? 1.164 4.125 0.164 1.00 97.06 203 VAL A O 1
ATOM 1654 N N . LEU A 1 204 ? -0.555 4.015 -1.258 1.00 96.75 204 LEU A N 1
ATOM 1655 C CA . LEU A 1 204 ? 0.268 3.893 -2.463 1.00 96.75 204 LEU A CA 1
ATOM 1656 C C . LEU A 1 204 ? 0.957 5.219 -2.827 1.00 96.75 204 LEU A C 1
ATOM 1658 O O . LEU A 1 204 ? 2.111 5.209 -3.264 1.00 96.75 204 LEU A O 1
ATOM 1662 N N . LEU A 1 205 ? 0.289 6.357 -2.613 1.00 95.44 205 LEU A N 1
ATOM 1663 C CA . LEU A 1 205 ? 0.896 7.685 -2.743 1.00 95.44 205 LEU A CA 1
ATOM 1664 C C . LEU A 1 205 ? 1.993 7.897 -1.695 1.00 95.44 205 LEU A C 1
ATOM 1666 O O . LEU A 1 205 ? 3.105 8.273 -2.069 1.00 95.44 205 LEU A O 1
ATOM 1670 N N . ASP A 1 206 ? 1.719 7.560 -0.435 1.00 97.06 206 ASP A N 1
ATOM 1671 C CA . ASP A 1 206 ? 2.678 7.647 0.668 1.00 97.06 206 ASP A CA 1
ATOM 1672 C C . ASP A 1 206 ? 3.897 6.754 0.396 1.00 97.06 206 ASP A C 1
ATOM 1674 O O . ASP A 1 206 ? 5.038 7.174 0.572 1.00 97.06 206 ASP A O 1
ATOM 1678 N N . ALA A 1 207 ? 3.687 5.537 -0.121 1.00 97.00 207 ALA A N 1
ATOM 1679 C CA . ALA A 1 207 ? 4.765 4.635 -0.533 1.00 97.00 207 ALA A CA 1
ATOM 1680 C C . ALA A 1 207 ? 5.650 5.245 -1.628 1.00 97.00 207 ALA A C 1
ATOM 1682 O O . ALA A 1 207 ? 6.878 5.131 -1.587 1.00 97.00 207 ALA A O 1
ATOM 1683 N N . LYS A 1 208 ? 5.042 5.915 -2.610 1.00 95.62 208 LYS A N 1
ATOM 1684 C CA . LYS A 1 208 ? 5.768 6.579 -3.697 1.00 95.62 208 LYS A CA 1
ATOM 1685 C C . LYS A 1 208 ? 6.543 7.796 -3.195 1.00 95.62 208 LYS A C 1
ATOM 1687 O O . LYS A 1 208 ? 7.679 8.004 -3.615 1.00 95.62 208 LYS A O 1
ATOM 1692 N N . GLU A 1 209 ? 5.957 8.591 -2.305 1.00 96.62 209 GLU A N 1
ATOM 1693 C CA . GLU A 1 209 ? 6.640 9.708 -1.646 1.00 96.62 209 GLU A CA 1
ATOM 1694 C C . GLU A 1 209 ? 7.810 9.217 -0.785 1.00 96.62 209 GLU A C 1
ATOM 1696 O O . GLU A 1 209 ? 8.905 9.782 -0.846 1.00 96.62 209 GLU A O 1
ATOM 1701 N N . TRP A 1 210 ? 7.629 8.098 -0.085 1.00 97.50 210 TRP A N 1
ATOM 1702 C CA . TRP A 1 210 ? 8.671 7.446 0.700 1.00 97.50 210 TRP A CA 1
ATOM 1703 C C . TRP A 1 210 ? 9.847 6.987 -0.170 1.00 97.50 210 TRP A C 1
ATOM 1705 O O . TRP A 1 210 ? 11.003 7.292 0.128 1.00 97.50 210 TRP A O 1
ATOM 1715 N N . GLU A 1 211 ? 9.572 6.317 -1.295 1.00 96.62 211 GLU A N 1
ATOM 1716 C CA . GLU A 1 211 ? 10.601 5.925 -2.268 1.00 96.62 211 GLU A CA 1
ATOM 1717 C C . GLU A 1 211 ? 11.302 7.137 -2.903 1.00 96.62 211 GLU A C 1
ATOM 1719 O O . GLU A 1 211 ? 12.508 7.091 -3.156 1.00 96.62 211 GLU A O 1
ATOM 1724 N N . ASN A 1 212 ? 10.582 8.233 -3.149 1.00 96.00 212 ASN A N 1
ATOM 1725 C CA . ASN A 1 212 ? 11.180 9.461 -3.675 1.00 96.00 212 ASN A CA 1
ATOM 1726 C C . ASN A 1 212 ? 12.094 10.141 -2.646 1.00 96.00 212 ASN A C 1
ATOM 1728 O O . ASN A 1 212 ? 13.139 10.671 -3.022 1.00 96.00 212 ASN A O 1
ATOM 1732 N N . THR A 1 213 ? 11.719 10.100 -1.367 1.00 97.38 213 THR A N 1
ATOM 1733 C CA . THR A 1 213 ? 12.440 10.766 -0.274 1.00 97.38 213 THR A CA 1
ATOM 1734 C C . THR A 1 213 ? 13.687 9.992 0.144 1.00 97.38 213 THR A C 1
ATOM 1736 O O . THR A 1 213 ? 14.775 10.559 0.232 1.00 97.38 213 THR A O 1
ATOM 1739 N N . TYR A 1 214 ? 13.557 8.682 0.369 1.00 97.25 214 TYR A N 1
ATOM 1740 C CA . TYR A 1 214 ? 14.623 7.853 0.948 1.00 97.25 214 TYR A CA 1
ATOM 1741 C C . TYR A 1 214 ? 15.362 6.984 -0.073 1.00 97.25 214 TYR A C 1
ATOM 1743 O O . TYR A 1 214 ? 16.357 6.333 0.258 1.00 97.25 214 TYR A O 1
ATOM 1751 N N . GLY A 1 215 ? 14.908 6.990 -1.324 1.00 96.50 215 GLY A N 1
ATOM 1752 C CA . GLY A 1 215 ? 15.519 6.272 -2.431 1.00 96.50 215 GLY A CA 1
ATOM 1753 C C . GLY A 1 215 ? 14.642 5.139 -2.953 1.00 96.50 215 GLY A C 1
ATOM 1754 O O . GLY A 1 215 ? 13.995 4.402 -2.207 1.00 96.50 215 GLY A O 1
ATOM 1755 N N . ARG A 1 216 ? 14.662 4.982 -4.276 1.00 96.06 216 ARG A N 1
ATOM 1756 C CA . ARG A 1 216 ? 13.832 4.011 -4.986 1.00 96.06 216 ARG A CA 1
ATOM 1757 C C . ARG A 1 216 ? 14.180 2.571 -4.607 1.00 96.06 216 ARG A C 1
ATOM 1759 O O . ARG A 1 216 ? 15.354 2.217 -4.447 1.00 96.06 216 ARG A O 1
ATOM 1766 N N . ASP A 1 217 ? 13.162 1.716 -4.565 1.00 95.06 217 ASP A N 1
ATOM 1767 C CA . ASP A 1 217 ? 13.354 0.273 -4.468 1.00 95.06 217 ASP A CA 1
ATOM 1768 C C . ASP A 1 217 ? 14.239 -0.246 -5.622 1.00 95.06 217 ASP A C 1
ATOM 1770 O O . ASP A 1 217 ? 13.969 -0.034 -6.809 1.00 95.06 217 ASP A O 1
ATOM 1774 N N . LYS A 1 218 ? 15.301 -0.983 -5.275 1.00 95.69 218 LYS A N 1
ATOM 1775 C CA . LYS A 1 218 ? 16.209 -1.628 -6.241 1.00 95.69 218 LYS A CA 1
ATOM 1776 C C . LYS A 1 218 ? 15.520 -2.782 -6.968 1.00 95.69 218 LYS A C 1
ATOM 1778 O O . LYS A 1 218 ? 15.970 -3.185 -8.038 1.00 95.69 218 LYS A O 1
ATOM 1783 N N . GLY A 1 219 ? 14.439 -3.302 -6.393 1.00 93.19 219 GLY A N 1
ATOM 1784 C CA . GLY A 1 219 ? 13.512 -4.233 -7.009 1.00 93.19 219 GLY A CA 1
ATOM 1785 C C . GLY A 1 219 ? 12.533 -3.578 -7.982 1.00 93.19 219 GLY A C 1
ATOM 1786 O O . GLY A 1 219 ? 11.590 -4.238 -8.377 1.00 93.19 219 GLY A O 1
ATOM 1787 N N . ASN A 1 220 ? 12.697 -2.322 -8.407 1.00 91.94 220 ASN A N 1
ATOM 1788 C CA . ASN A 1 220 ? 11.775 -1.677 -9.356 1.00 91.94 220 ASN A CA 1
ATOM 1789 C C . ASN A 1 220 ? 10.296 -1.685 -8.902 1.00 91.94 220 ASN A C 1
ATOM 1791 O O . ASN A 1 220 ? 9.407 -1.757 -9.749 1.00 91.94 220 ASN A O 1
ATOM 1795 N N . GLY A 1 221 ? 10.030 -1.610 -7.595 1.00 91.75 221 GLY A N 1
ATOM 1796 C CA . GLY A 1 221 ? 8.674 -1.567 -7.043 1.00 91.75 221 GLY A CA 1
ATOM 1797 C C . GLY A 1 221 ? 8.131 -2.926 -6.596 1.00 91.75 221 GLY A C 1
ATOM 1798 O O . GLY A 1 221 ? 6.987 -3.007 -6.161 1.00 91.75 221 GLY A O 1
ATOM 1799 N N . TRP A 1 222 ? 8.929 -4.000 -6.645 1.00 95.81 222 TRP A N 1
ATOM 1800 C CA . TRP A 1 222 ? 8.549 -5.296 -6.063 1.00 95.81 222 TRP A CA 1
ATOM 1801 C C . TRP A 1 222 ? 8.366 -5.237 -4.538 1.00 95.81 222 TRP A C 1
ATOM 1803 O O . TRP A 1 222 ? 7.718 -6.120 -3.973 1.00 95.81 222 TRP A O 1
ATOM 1813 N N . LEU A 1 223 ? 8.939 -4.229 -3.871 1.00 96.75 223 LEU A N 1
ATOM 1814 C CA . LEU A 1 223 ? 8.848 -4.070 -2.424 1.00 96.75 223 LEU A CA 1
ATOM 1815 C C . LEU A 1 223 ? 7.511 -3.476 -1.946 1.00 96.75 223 LEU A C 1
ATOM 1817 O O . LEU A 1 223 ? 6.890 -4.072 -1.069 1.00 96.75 223 LEU A O 1
ATOM 1821 N N . LEU A 1 224 ? 7.098 -2.321 -2.484 1.00 97.00 224 LEU A N 1
ATOM 1822 C CA . LEU A 1 224 ? 5.909 -1.578 -2.037 1.00 97.00 224 LEU A CA 1
ATOM 1823 C C . LEU A 1 224 ? 4.848 -1.464 -3.135 1.00 97.00 224 LEU A C 1
ATOM 1825 O O . LEU A 1 224 ? 3.738 -1.965 -2.969 1.00 97.00 224 LEU A O 1
ATOM 1829 N N . ASP A 1 225 ? 5.203 -0.847 -4.264 1.00 95.88 225 ASP A N 1
ATOM 1830 C CA . ASP A 1 225 ? 4.270 -0.512 -5.349 1.00 95.88 225 ASP A CA 1
ATOM 1831 C C . ASP A 1 225 ? 3.482 -1.734 -5.851 1.00 95.88 225 ASP A C 1
ATOM 1833 O O . ASP A 1 225 ? 2.256 -1.702 -5.943 1.00 95.88 225 ASP A O 1
ATOM 1837 N N . HIS A 1 226 ? 4.160 -2.851 -6.126 1.00 95.81 226 HIS A N 1
ATOM 1838 C CA . HIS A 1 226 ? 3.517 -4.042 -6.672 1.00 95.81 226 HIS A CA 1
ATOM 1839 C C . HIS A 1 226 ? 2.573 -4.738 -5.670 1.00 95.81 226 HIS A C 1
ATOM 1841 O O . HIS A 1 226 ? 1.418 -4.978 -6.035 1.00 95.81 226 HIS A O 1
ATOM 1847 N N . PRO A 1 227 ? 2.981 -5.041 -4.419 1.00 97.38 227 PRO A N 1
ATOM 1848 C CA . PRO A 1 227 ? 2.055 -5.570 -3.418 1.00 97.38 227 PRO A CA 1
ATOM 1849 C C . PRO A 1 227 ? 0.847 -4.666 -3.148 1.00 97.38 227 PRO A C 1
ATOM 1851 O O . PRO A 1 227 ? -0.275 -5.169 -3.125 1.00 97.38 227 PRO A O 1
ATOM 1854 N N . LEU A 1 228 ? 1.050 -3.350 -3.009 1.00 97.56 228 LEU A N 1
ATOM 1855 C CA . LEU A 1 228 ? -0.036 -2.400 -2.746 1.00 97.56 228 LEU A CA 1
ATOM 1856 C C . LEU A 1 228 ? -1.039 -2.348 -3.903 1.00 97.56 228 LEU A C 1
ATOM 1858 O O . LEU A 1 228 ? -2.243 -2.407 -3.668 1.00 97.56 228 LEU A O 1
ATOM 1862 N N . LYS A 1 229 ? -0.567 -2.357 -5.157 1.00 96.38 229 LYS A N 1
ATOM 1863 C CA . LYS A 1 229 ? -1.447 -2.460 -6.335 1.00 96.38 229 LYS A CA 1
ATOM 1864 C C . LYS A 1 229 ? -2.280 -3.735 -6.333 1.00 96.38 229 LYS A C 1
ATOM 1866 O O . LYS A 1 229 ? -3.457 -3.694 -6.672 1.00 96.38 229 LYS A O 1
ATOM 1871 N N . LYS A 1 230 ? -1.697 -4.875 -5.952 1.00 97.00 230 LYS A N 1
ATOM 1872 C CA . LYS A 1 230 ? -2.446 -6.138 -5.865 1.00 97.00 230 LYS A CA 1
ATOM 1873 C C . LYS A 1 230 ? -3.496 -6.109 -4.755 1.00 97.00 230 LYS A C 1
ATOM 1875 O O . LYS A 1 230 ? -4.597 -6.604 -4.975 1.00 97.00 230 LYS A O 1
ATOM 1880 N N . MET A 1 231 ? -3.184 -5.501 -3.610 1.00 97.38 231 MET A N 1
ATOM 1881 C CA . MET A 1 231 ? -4.162 -5.285 -2.538 1.00 97.38 231 MET A CA 1
ATOM 1882 C C . MET A 1 231 ? -5.303 -4.363 -2.988 1.00 97.38 231 MET A C 1
ATOM 1884 O O . MET A 1 231 ? -6.456 -4.663 -2.691 1.00 97.38 231 MET A O 1
ATOM 1888 N N . LEU A 1 232 ? -5.000 -3.299 -3.741 1.00 96.62 232 LEU A N 1
ATOM 1889 C CA . LEU A 1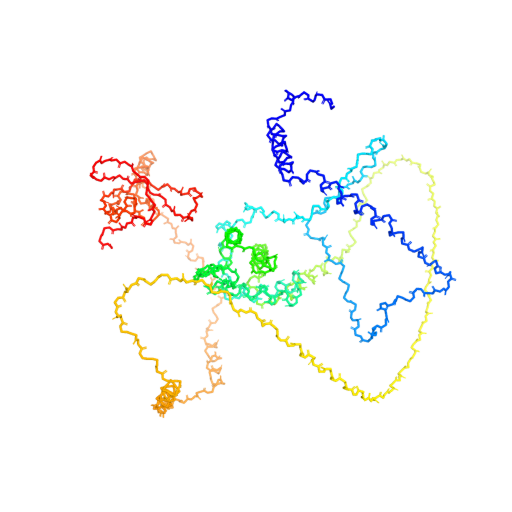 232 ? -5.991 -2.363 -4.282 1.00 96.62 232 LEU A CA 1
ATOM 1890 C C . LEU A 1 232 ? -6.935 -3.043 -5.283 1.00 96.62 232 LEU A C 1
ATOM 1892 O O . LEU A 1 232 ? -8.150 -2.948 -5.149 1.00 96.62 232 LEU A O 1
ATOM 1896 N N . ILE A 1 233 ? -6.389 -3.800 -6.239 1.00 95.88 233 ILE A N 1
ATOM 1897 C CA . ILE A 1 233 ? -7.197 -4.568 -7.202 1.00 95.88 233 ILE A CA 1
ATOM 1898 C C . ILE A 1 233 ? -8.102 -5.568 -6.468 1.00 95.88 233 ILE A C 1
ATOM 1900 O O . ILE A 1 233 ? -9.265 -5.737 -6.825 1.00 95.88 233 ILE A O 1
ATOM 1904 N N . PHE A 1 234 ? -7.589 -6.222 -5.422 1.00 96.50 234 PHE A N 1
ATOM 1905 C CA . PHE A 1 234 ? -8.395 -7.142 -4.626 1.00 96.50 234 PHE A CA 1
ATOM 1906 C C . PHE A 1 234 ? -9.496 -6.426 -3.832 1.00 96.50 234 PHE A C 1
ATOM 1908 O O . PHE A 1 234 ? -10.618 -6.915 -3.769 1.00 96.50 234 PHE A O 1
ATOM 1915 N N . GLN A 1 235 ? -9.214 -5.248 -3.272 1.00 95.75 235 GLN A N 1
ATOM 1916 C CA . GLN A 1 235 ? -10.220 -4.421 -2.601 1.00 95.75 235 GLN A CA 1
ATOM 1917 C C . GLN A 1 235 ? -11.379 -4.079 -3.545 1.00 95.75 235 GLN A C 1
ATOM 1919 O O . GLN A 1 235 ? -12.536 -4.236 -3.162 1.00 95.75 235 GLN A O 1
ATOM 1924 N N . GLN A 1 236 ? -11.086 -3.697 -4.789 1.00 95.00 236 GLN A N 1
ATOM 1925 C CA . GLN A 1 236 ? -12.117 -3.455 -5.801 1.00 95.00 236 GLN A CA 1
ATOM 1926 C C . GLN A 1 236 ? -12.892 -4.717 -6.177 1.00 95.00 236 GLN A C 1
ATOM 1928 O O . GLN A 1 236 ? -14.113 -4.674 -6.301 1.00 95.00 236 GLN A O 1
ATOM 1933 N N . PHE A 1 237 ? -12.205 -5.854 -6.304 1.00 95.19 237 PHE A N 1
ATOM 1934 C CA . PHE A 1 237 ? -12.862 -7.136 -6.543 1.00 95.19 237 PHE A CA 1
ATOM 1935 C C . PHE A 1 237 ? -13.878 -7.465 -5.440 1.00 95.19 237 PHE A C 1
ATOM 1937 O O . PHE A 1 237 ? -15.003 -7.849 -5.745 1.00 95.19 237 PHE A O 1
ATOM 1944 N N . CYS A 1 238 ? -13.526 -7.245 -4.171 1.00 94.25 238 CYS A N 1
ATOM 1945 C CA . CYS A 1 238 ? -14.442 -7.449 -3.046 1.00 94.25 238 CYS A CA 1
ATOM 1946 C C . CYS A 1 238 ? -15.625 -6.469 -3.042 1.00 94.25 238 CYS A C 1
ATOM 1948 O O . CYS A 1 238 ? -16.701 -6.820 -2.566 1.00 94.25 238 CYS A O 1
ATOM 1950 N N . LEU A 1 239 ? -15.444 -5.243 -3.544 1.00 93.50 239 LEU A N 1
ATOM 1951 C CA . LEU A 1 239 ? -16.538 -4.274 -3.669 1.00 93.50 239 LEU A CA 1
ATOM 1952 C C . LEU A 1 239 ? -17.539 -4.668 -4.754 1.00 93.50 239 LEU A C 1
ATOM 1954 O O . LEU A 1 239 ? -18.740 -4.468 -4.567 1.00 93.50 239 LEU A O 1
ATOM 1958 N N . ASN A 1 240 ? -17.044 -5.245 -5.848 1.00 94.38 240 ASN A N 1
ATOM 1959 C CA . ASN A 1 240 ? -17.875 -5.737 -6.942 1.00 94.38 240 ASN A CA 1
ATOM 1960 C C . ASN A 1 240 ? -18.561 -7.063 -6.586 1.00 94.38 240 ASN A C 1
ATOM 1962 O O . ASN A 1 240 ? -19.691 -7.286 -7.003 1.00 94.38 240 ASN A O 1
ATOM 1966 N N . ASN A 1 241 ? -17.912 -7.896 -5.766 1.00 93.19 241 ASN A N 1
ATOM 1967 C CA . ASN A 1 241 ? -18.388 -9.225 -5.384 1.00 93.19 241 ASN A CA 1
ATOM 1968 C C . ASN A 1 241 ? -18.468 -9.355 -3.850 1.00 93.19 241 ASN A C 1
ATOM 1970 O O . ASN A 1 241 ? -17.622 -10.014 -3.240 1.00 93.19 241 ASN A O 1
ATOM 1974 N N . PRO A 1 242 ? -19.460 -8.732 -3.185 1.00 90.31 242 PRO A N 1
ATOM 1975 C CA . PRO A 1 242 ? -19.564 -8.779 -1.726 1.00 90.31 242 PRO A CA 1
ATOM 1976 C C . PRO A 1 242 ? -19.796 -10.204 -1.199 1.00 90.31 242 PRO A C 1
ATOM 1978 O O . PRO A 1 242 ? -19.263 -10.560 -0.151 1.00 90.31 242 PRO A O 1
ATOM 1981 N N . GLU A 1 243 ? -20.519 -11.040 -1.949 1.00 89.62 243 GLU A N 1
ATOM 1982 C CA . GLU A 1 243 ? -20.796 -12.441 -1.598 1.00 89.62 243 GLU A CA 1
ATOM 1983 C C . GLU A 1 243 ? -19.524 -13.287 -1.524 1.00 89.62 243 GLU A C 1
ATOM 1985 O O . GLU A 1 243 ? -19.430 -14.221 -0.722 1.00 89.62 243 GLU A O 1
ATOM 1990 N N . PHE A 1 244 ? -18.499 -12.914 -2.299 1.00 90.38 244 PHE A N 1
ATOM 1991 C CA . PHE A 1 244 ? -17.224 -13.602 -2.250 1.00 90.38 244 PHE A CA 1
ATOM 1992 C C . PHE A 1 244 ? -16.623 -13.530 -0.851 1.00 90.38 244 PHE A C 1
ATOM 1994 O O . PHE A 1 244 ? -16.087 -14.532 -0.402 1.00 90.38 244 PHE A O 1
ATOM 2001 N N . MET A 1 245 ? -16.728 -12.415 -0.121 1.00 89.38 245 MET A N 1
ATOM 2002 C CA . MET A 1 245 ? -16.172 -12.318 1.237 1.00 89.38 245 MET A CA 1
ATOM 2003 C C . MET A 1 245 ? -16.929 -13.181 2.252 1.00 89.38 245 MET A C 1
ATOM 2005 O O . MET A 1 245 ? -16.304 -13.697 3.179 1.00 89.38 245 MET A O 1
ATOM 2009 N N . ASP A 1 246 ? -18.220 -13.398 2.020 1.00 88.00 246 ASP A N 1
ATOM 2010 C CA . ASP A 1 246 ? -19.131 -14.121 2.911 1.00 88.00 246 ASP A CA 1
ATOM 2011 C C . ASP A 1 246 ? -19.063 -15.638 2.699 1.00 88.00 246 ASP A C 1
ATOM 2013 O O . ASP A 1 246 ? -19.342 -16.408 3.616 1.00 88.00 246 ASP A O 1
ATOM 2017 N N . SER A 1 247 ? -18.676 -16.074 1.499 1.00 86.31 247 SER A N 1
ATOM 2018 C CA . SER A 1 247 ? -18.564 -17.493 1.167 1.00 86.31 247 SER A CA 1
ATOM 2019 C C . SER A 1 247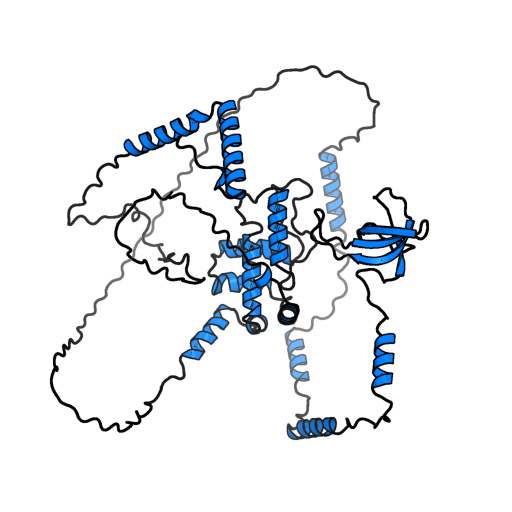 ? -17.454 -18.193 1.967 1.00 86.31 247 SER A C 1
ATOM 2021 O O . SER A 1 247 ? -16.343 -17.687 2.104 1.00 86.31 247 SER A O 1
ATOM 2023 N N . ASP A 1 248 ? -17.706 -19.402 2.461 1.00 85.81 248 ASP A N 1
ATOM 2024 C CA . ASP A 1 248 ? -16.637 -20.278 2.977 1.00 85.81 248 ASP A CA 1
ATOM 2025 C C . ASP A 1 248 ? -15.927 -21.044 1.843 1.00 85.81 248 ASP A C 1
ATOM 2027 O O . ASP A 1 248 ? -14.938 -21.749 2.068 1.00 85.81 248 ASP A O 1
ATOM 2031 N N . LEU A 1 249 ? -16.443 -20.923 0.616 1.00 81.94 249 LEU A N 1
ATOM 2032 C CA . LEU A 1 249 ? -15.916 -21.582 -0.567 1.00 81.94 249 LEU A CA 1
ATOM 2033 C C . LEU A 1 249 ? -14.604 -20.938 -1.010 1.00 81.94 249 LEU A C 1
ATOM 2035 O O . LEU A 1 249 ? -14.386 -19.730 -0.895 1.00 81.94 249 LEU A O 1
ATOM 2039 N N . LYS A 1 250 ? -13.723 -21.779 -1.552 1.00 86.44 250 LYS A N 1
ATOM 2040 C CA . LYS A 1 250 ? -12.514 -21.303 -2.220 1.00 86.44 250 LYS A CA 1
ATOM 2041 C C . LYS A 1 250 ? -12.899 -20.589 -3.503 1.00 86.44 250 LYS A C 1
ATOM 2043 O O . LYS A 1 250 ? -13.798 -21.052 -4.201 1.00 86.44 250 LYS A O 1
ATOM 2048 N N . LEU A 1 251 ? -12.154 -19.549 -3.873 1.00 86.19 251 LEU A N 1
ATOM 2049 C CA . LEU A 1 251 ? -12.453 -18.771 -5.084 1.00 86.19 251 LEU A CA 1
ATOM 2050 C C . LEU A 1 251 ? -12.545 -19.634 -6.353 1.00 86.19 251 LEU A C 1
ATOM 2052 O O . LEU A 1 251 ? -13.386 -19.382 -7.203 1.00 86.19 251 LEU A O 1
ATOM 2056 N N . GLY A 1 252 ? -11.712 -20.673 -6.469 1.00 81.88 252 GLY A N 1
ATOM 2057 C CA . GLY A 1 252 ? -11.766 -21.588 -7.613 1.00 81.88 252 GLY A CA 1
ATOM 2058 C C . GLY A 1 252 ? -13.057 -22.413 -7.699 1.00 81.88 252 GLY A C 1
ATOM 2059 O O . GLY A 1 252 ? -13.452 -22.772 -8.795 1.00 81.88 252 GLY A O 1
ATOM 2060 N N . ALA A 1 253 ? -13.710 -22.700 -6.569 1.00 85.50 253 ALA A N 1
ATOM 2061 C CA . ALA A 1 253 ? -15.021 -23.353 -6.557 1.00 85.50 253 ALA A CA 1
ATOM 2062 C C . ALA A 1 253 ? -16.141 -22.337 -6.817 1.00 85.50 253 ALA A C 1
ATOM 2064 O O . ALA A 1 253 ? -17.050 -22.619 -7.580 1.00 85.50 253 ALA A O 1
ATOM 2065 N N . TRP A 1 254 ? -16.019 -21.138 -6.241 1.00 87.12 254 TRP A N 1
ATOM 2066 C CA . TRP A 1 254 ? -16.970 -20.046 -6.453 1.00 87.12 254 TRP A CA 1
ATOM 2067 C C . TRP A 1 254 ? -17.079 -19.645 -7.934 1.00 87.12 254 TRP A C 1
ATOM 2069 O O . TRP A 1 254 ? -18.180 -19.517 -8.449 1.00 87.12 254 TRP A O 1
ATOM 2079 N N . LEU A 1 255 ? -15.947 -19.533 -8.641 1.00 85.06 255 LEU A N 1
ATOM 2080 C CA . LEU A 1 255 ? -15.938 -19.250 -10.083 1.00 85.06 255 LEU A CA 1
ATOM 2081 C C . LEU A 1 255 ? -16.509 -20.401 -10.928 1.00 85.06 255 LEU A C 1
ATOM 2083 O O . LEU A 1 255 ? -17.088 -20.144 -11.974 1.00 85.06 255 LEU A O 1
ATOM 2087 N N . ALA A 1 256 ? -16.345 -21.654 -10.491 1.00 84.56 256 ALA A N 1
ATOM 2088 C CA . ALA A 1 256 ? -16.886 -22.807 -11.210 1.00 84.56 256 ALA A CA 1
ATOM 2089 C C . ALA A 1 256 ? -18.418 -22.900 -11.080 1.00 84.56 256 ALA A C 1
ATOM 2091 O O . ALA A 1 256 ? -19.083 -23.255 -12.044 1.00 84.56 256 ALA A O 1
ATOM 2092 N N . GLU A 1 257 ? -18.982 -22.534 -9.922 1.00 84.62 257 GLU A N 1
ATOM 2093 C CA . GLU A 1 257 ? -20.440 -22.491 -9.722 1.00 84.62 257 GLU A CA 1
ATOM 2094 C C . GLU A 1 257 ? -21.122 -21.428 -10.604 1.00 84.62 257 GLU A C 1
ATOM 2096 O O . GLU A 1 257 ? -22.230 -21.660 -11.083 1.00 84.62 257 GLU A O 1
ATOM 2101 N N . GLU A 1 258 ? -20.470 -20.286 -10.859 1.00 80.38 258 GLU A N 1
ATOM 2102 C CA . GLU A 1 258 ? -20.994 -19.275 -11.793 1.00 80.38 258 GLU A CA 1
ATOM 2103 C C . GLU A 1 258 ? -20.977 -19.750 -13.255 1.00 80.38 258 GLU A C 1
ATOM 2105 O O . GLU A 1 258 ? -21.865 -19.374 -14.018 1.00 80.38 258 GLU A O 1
ATOM 2110 N N . GLU A 1 259 ? -19.994 -20.569 -13.645 1.00 81.94 259 GLU A N 1
ATOM 2111 C CA . GLU A 1 259 ? -19.872 -21.098 -15.012 1.00 81.94 259 GLU A CA 1
ATOM 2112 C C . GLU A 1 259 ? -20.845 -22.263 -15.259 1.00 81.94 259 GLU A C 1
ATOM 2114 O O . GLU A 1 259 ? -21.492 -22.313 -16.299 1.00 81.94 259 GLU A O 1
ATOM 2119 N N . GLU A 1 260 ? -21.029 -23.165 -14.288 1.00 77.50 260 GLU A N 1
ATOM 2120 C CA . GLU A 1 260 ? -21.969 -24.293 -14.421 1.00 77.50 260 GLU A CA 1
ATOM 2121 C C . GLU A 1 260 ? -23.446 -23.851 -14.390 1.00 77.50 260 GLU A C 1
ATOM 2123 O O . GLU A 1 260 ? -24.301 -24.512 -14.973 1.00 77.50 260 GLU A O 1
ATOM 2128 N N . GLY A 1 261 ? -23.764 -22.714 -13.761 1.00 65.50 261 GLY A N 1
ATOM 2129 C CA . GLY A 1 261 ? -25.134 -22.201 -13.668 1.00 65.50 261 GLY A CA 1
ATOM 2130 C C . GLY A 1 261 ? -25.683 -21.535 -14.937 1.00 65.50 261 GLY A C 1
ATOM 2131 O O . GLY A 1 261 ? -26.873 -21.220 -14.969 1.00 65.50 261 GLY A O 1
ATOM 2132 N N . SER A 1 262 ? -24.859 -21.289 -15.967 1.00 66.06 262 SER A N 1
ATOM 2133 C CA . SER A 1 262 ? -25.308 -20.630 -17.206 1.00 66.06 262 SER A CA 1
ATOM 2134 C C . SER A 1 262 ? -25.725 -21.581 -18.326 1.00 66.06 262 SER A C 1
ATOM 2136 O O . SER A 1 262 ? -26.321 -21.123 -19.298 1.00 66.06 262 SER A O 1
ATOM 2138 N N . ASP A 1 263 ? -25.438 -22.878 -18.201 1.00 63.66 263 ASP A N 1
ATOM 2139 C CA . ASP A 1 263 ? -25.576 -23.833 -19.309 1.00 63.66 263 ASP A CA 1
ATOM 2140 C C . ASP A 1 263 ? -26.839 -24.713 -19.232 1.00 63.66 263 ASP A C 1
ATOM 2142 O O . ASP A 1 263 ? -27.072 -25.520 -20.133 1.00 63.66 263 ASP A O 1
ATOM 2146 N N . GLU A 1 264 ? -27.678 -24.572 -18.198 1.00 63.00 264 GLU A N 1
ATOM 2147 C CA . GLU A 1 264 ? -28.801 -25.500 -17.971 1.00 63.00 264 GLU A CA 1
ATOM 2148 C C . GLU A 1 264 ? -30.160 -25.104 -18.591 1.00 63.00 264 GLU A C 1
ATOM 2150 O O . GLU A 1 264 ? -31.045 -25.950 -18.586 1.00 63.00 264 GLU A O 1
ATOM 2155 N N . ASP A 1 265 ? -30.360 -23.921 -19.200 1.00 58.69 265 ASP A N 1
ATOM 2156 C CA . ASP A 1 265 ? -31.723 -23.483 -19.597 1.00 58.69 265 ASP A CA 1
ATOM 2157 C C . ASP A 1 265 ? -31.866 -22.749 -20.957 1.00 58.69 265 ASP A C 1
ATOM 2159 O O . ASP A 1 265 ? -32.707 -21.860 -21.104 1.00 58.69 265 ASP A O 1
ATOM 2163 N N . GLU A 1 266 ? -31.134 -23.143 -22.005 1.00 59.38 266 GLU A N 1
ATOM 2164 C CA . GLU A 1 266 ? -31.541 -22.817 -23.390 1.00 59.38 266 GLU A CA 1
ATOM 2165 C C . GLU A 1 266 ? -31.653 -24.055 -24.298 1.00 59.38 266 GLU A C 1
ATOM 2167 O O . GLU A 1 266 ? -31.262 -24.042 -25.464 1.00 59.38 266 GLU A O 1
ATOM 2172 N N . ASP A 1 267 ? -32.362 -25.087 -23.827 1.00 58.78 267 ASP A N 1
ATOM 2173 C CA . ASP A 1 267 ? -33.331 -25.749 -24.710 1.00 58.78 267 ASP A CA 1
ATOM 2174 C C . ASP A 1 267 ? -34.477 -24.748 -24.967 1.00 58.78 267 ASP A C 1
ATOM 2176 O O . ASP A 1 267 ? -35.600 -24.887 -24.478 1.00 58.78 267 ASP A O 1
ATOM 2180 N N . ILE A 1 268 ? -34.189 -23.684 -25.732 1.00 59.81 268 ILE A N 1
ATOM 2181 C CA . ILE A 1 268 ? -35.225 -22.890 -26.391 1.00 59.81 268 ILE A CA 1
ATOM 2182 C C . ILE A 1 268 ? -35.846 -23.831 -27.419 1.00 59.81 268 ILE A C 1
ATOM 2184 O O . ILE A 1 268 ? -35.457 -23.888 -28.588 1.00 59.81 268 ILE A O 1
ATOM 2188 N N . GLU A 1 269 ? -36.828 -24.601 -26.961 1.00 58.31 269 GLU A N 1
ATOM 2189 C CA . GLU A 1 269 ? -37.841 -25.194 -27.807 1.00 58.31 269 GLU A CA 1
ATOM 2190 C C . GLU A 1 269 ? -38.463 -24.062 -28.629 1.00 58.31 269 GLU A C 1
ATOM 2192 O O . GLU A 1 269 ? -39.324 -23.315 -28.173 1.00 58.31 269 GLU A O 1
ATOM 2197 N N . ASN A 1 270 ? -37.964 -23.922 -29.855 1.00 51.53 270 ASN A N 1
ATOM 2198 C CA . ASN A 1 270 ? -38.753 -23.655 -31.043 1.00 51.53 270 ASN A CA 1
ATOM 2199 C C . ASN A 1 270 ? -39.898 -22.655 -30.805 1.00 51.53 270 ASN A C 1
ATOM 2201 O O . ASN A 1 270 ? -41.072 -23.026 -30.834 1.00 51.53 270 ASN A O 1
ATOM 2205 N N . ILE A 1 271 ? -39.560 -21.381 -30.577 1.00 43.91 271 ILE A N 1
ATOM 2206 C CA . ILE A 1 271 ? -40.544 -20.298 -30.641 1.00 43.91 271 ILE A CA 1
ATOM 2207 C C . ILE A 1 271 ? -41.158 -20.365 -32.048 1.00 43.91 271 ILE A C 1
ATOM 2209 O O . ILE A 1 271 ? -40.433 -20.144 -33.025 1.00 43.91 271 ILE A O 1
ATOM 2213 N N . PRO A 1 272 ? -42.458 -20.683 -32.201 1.00 53.12 272 PRO A N 1
ATOM 2214 C CA . PRO A 1 272 ? -43.076 -20.708 -33.511 1.00 53.12 272 PRO A CA 1
ATOM 2215 C C . PRO A 1 272 ? -43.004 -19.295 -34.078 1.00 53.12 272 PRO A C 1
ATOM 2217 O O . PRO A 1 272 ? -43.569 -18.348 -33.528 1.00 53.12 272 PRO A O 1
ATOM 2220 N N . VAL A 1 273 ? -42.266 -19.165 -35.178 1.00 49.72 273 VAL A N 1
ATOM 2221 C CA . VAL A 1 273 ? -42.206 -17.962 -35.999 1.00 49.72 273 VAL A CA 1
ATOM 2222 C C . VAL A 1 273 ? -43.639 -17.612 -36.391 1.00 49.72 273 VAL A C 1
ATOM 2224 O O . VAL A 1 273 ? -44.224 -18.242 -37.271 1.00 49.72 273 VAL A O 1
ATOM 2227 N N . TYR A 1 274 ? -44.221 -16.618 -35.722 1.00 51.72 274 TYR A N 1
ATOM 2228 C CA . TYR A 1 274 ? -45.462 -16.001 -36.168 1.00 51.72 274 TYR A CA 1
ATOM 2229 C C . TYR A 1 274 ? -45.153 -15.305 -37.495 1.00 51.72 274 TYR A C 1
ATOM 2231 O O . TYR A 1 274 ? -44.551 -14.229 -37.533 1.00 51.72 274 TYR A O 1
ATOM 2239 N N . GLN A 1 275 ? -45.518 -15.965 -38.595 1.00 43.88 275 GLN A N 1
ATOM 2240 C CA . GLN A 1 275 ? -45.571 -15.355 -39.914 1.00 43.88 275 GLN A CA 1
ATOM 2241 C C . GLN A 1 275 ? -46.582 -14.212 -39.842 1.00 43.88 275 GLN A C 1
ATOM 2243 O O . GLN A 1 275 ? -47.791 -14.417 -39.812 1.00 43.88 275 GLN A O 1
ATOM 2248 N N . SER A 1 276 ? -46.062 -12.990 -39.758 1.00 49.28 276 SER A N 1
ATOM 2249 C CA . SER A 1 276 ? -46.843 -11.806 -40.071 1.00 49.28 276 SER A CA 1
ATOM 2250 C C . SER A 1 276 ? -46.993 -11.759 -41.586 1.00 49.28 276 SER A C 1
ATOM 2252 O O . SER A 1 276 ? -46.021 -11.603 -42.325 1.00 49.28 276 SER A O 1
ATOM 2254 N N . GLU A 1 277 ? -48.224 -11.954 -42.039 1.00 52.22 277 GLU A N 1
ATOM 2255 C CA . GLU A 1 277 ? -48.644 -11.748 -43.415 1.00 52.22 277 GLU A CA 1
ATOM 2256 C C . GLU A 1 277 ? -48.340 -10.295 -43.807 1.00 52.22 277 GLU A C 1
ATOM 2258 O O . GLU A 1 277 ? -48.995 -9.346 -43.374 1.00 52.22 277 GLU A O 1
ATOM 2263 N N . ARG A 1 278 ? -47.296 -10.108 -44.615 1.00 42.41 278 ARG A N 1
ATOM 2264 C CA . ARG A 1 278 ? -47.172 -8.943 -45.487 1.00 42.41 278 ARG A CA 1
ATOM 2265 C C . ARG A 1 278 ? -47.306 -9.426 -46.914 1.00 42.41 278 ARG A C 1
ATOM 2267 O O . ARG A 1 278 ? -46.371 -9.966 -47.498 1.00 42.41 278 ARG A O 1
ATOM 2274 N N . GLU A 1 279 ? -48.493 -9.196 -47.453 1.00 50.34 279 GLU A N 1
ATOM 2275 C CA . GLU A 1 279 ? -48.746 -9.139 -48.881 1.00 50.34 279 GLU A CA 1
ATOM 2276 C C . GLU A 1 279 ? -47.828 -8.075 -49.498 1.00 50.34 279 GLU A C 1
ATOM 2278 O O . GLU A 1 279 ? -48.041 -6.876 -49.330 1.00 50.34 279 GLU A O 1
ATOM 2283 N N . VAL A 1 280 ? -46.784 -8.505 -50.205 1.00 42.25 280 VAL A N 1
ATOM 2284 C CA . VAL A 1 280 ? -46.124 -7.677 -51.217 1.00 42.25 280 VAL A CA 1
ATOM 2285 C C . VAL A 1 280 ? -45.861 -8.559 -52.427 1.00 42.25 280 VAL A C 1
ATOM 2287 O O . VAL A 1 280 ? -44.997 -9.431 -52.439 1.00 42.25 280 VAL A O 1
ATOM 2290 N N . THR A 1 281 ? -46.667 -8.321 -53.449 1.00 46.97 281 THR A N 1
ATOM 2291 C CA . THR A 1 281 ? -46.509 -8.805 -54.814 1.00 46.97 281 THR A CA 1
ATOM 2292 C C . THR A 1 281 ? -45.169 -8.352 -55.400 1.00 46.97 281 THR A C 1
ATOM 2294 O O . THR A 1 281 ? -44.904 -7.150 -55.435 1.00 46.97 281 THR A O 1
ATOM 2297 N N . GLY A 1 282 ? -44.368 -9.277 -55.934 1.00 36.44 282 GLY A N 1
ATOM 2298 C CA . GLY A 1 282 ? -43.247 -8.926 -56.813 1.00 36.44 282 GLY A CA 1
ATOM 2299 C C . GLY A 1 282 ? -42.202 -10.026 -57.011 1.00 36.44 282 GLY A C 1
ATOM 2300 O O . GLY A 1 282 ? -41.318 -10.165 -56.180 1.00 36.44 282 GLY A O 1
ATOM 2301 N N . ASN A 1 283 ? -42.333 -10.762 -58.125 1.00 40.38 283 ASN A N 1
ATOM 2302 C CA . ASN A 1 283 ? -41.315 -11.433 -58.965 1.00 40.38 283 ASN A CA 1
ATOM 2303 C C . ASN A 1 283 ? -39.986 -11.859 -58.296 1.00 40.38 283 ASN A C 1
ATOM 2305 O O . ASN A 1 283 ? -39.190 -11.021 -57.896 1.00 40.38 283 ASN A O 1
ATOM 2309 N N . LEU A 1 284 ? -39.674 -13.148 -58.121 1.00 37.97 284 LEU A N 1
ATOM 2310 C CA . LEU A 1 284 ? -39.401 -14.190 -59.134 1.00 37.97 284 LEU A CA 1
ATOM 2311 C C . LEU A 1 284 ? -38.210 -13.873 -60.058 1.00 37.97 284 LEU A C 1
ATOM 2313 O O . LEU A 1 284 ? -38.435 -13.355 -61.145 1.00 37.97 284 LEU A O 1
ATOM 2317 N N . SER A 1 285 ? -36.988 -14.244 -59.641 1.00 39.50 285 SER A N 1
ATOM 2318 C CA . SER A 1 285 ? -36.016 -15.052 -60.422 1.00 39.50 285 SER A CA 1
ATOM 2319 C C . SER A 1 285 ? -34.597 -15.023 -59.821 1.00 39.50 285 SER A C 1
ATOM 2321 O O . SER A 1 285 ? -34.124 -13.952 -59.466 1.00 39.50 285 SER A O 1
ATOM 2323 N N . GLU A 1 286 ? -33.924 -16.187 -59.829 1.00 39.03 286 GLU A N 1
ATOM 2324 C CA . GLU A 1 286 ? -32.476 -16.426 -59.601 1.00 39.03 286 GLU A CA 1
ATOM 2325 C C . GLU A 1 286 ? -31.979 -16.232 -58.151 1.00 39.03 286 GLU A C 1
ATOM 2327 O O . GLU A 1 286 ? -32.159 -15.191 -57.547 1.00 39.03 286 GLU A O 1
ATOM 2332 N N . LEU A 1 287 ? -31.332 -17.180 -57.471 1.00 37.19 287 LEU A N 1
ATOM 2333 C CA . LEU A 1 287 ? -30.349 -18.155 -57.925 1.00 37.19 287 LEU A CA 1
ATOM 2334 C C . LEU A 1 287 ? -30.298 -19.301 -56.892 1.00 37.19 287 LEU A C 1
ATOM 2336 O O . LEU A 1 287 ? -30.124 -19.070 -55.695 1.00 37.19 287 LEU A O 1
ATOM 2340 N N . LEU A 1 288 ? -30.480 -20.525 -57.372 1.00 37.00 288 LEU A N 1
ATOM 2341 C CA . LEU A 1 288 ? -30.375 -21.782 -56.635 1.00 37.00 288 LEU A CA 1
ATOM 2342 C C . LEU A 1 288 ? -29.045 -22.450 -57.027 1.00 37.00 288 LEU A C 1
ATOM 2344 O O . LEU A 1 288 ? -28.534 -22.183 -58.111 1.00 37.00 288 LEU A O 1
ATOM 2348 N N . GLU A 1 289 ? -28.573 -23.363 -56.172 1.00 37.91 289 GLU A N 1
ATOM 2349 C CA . GLU A 1 289 ? -27.428 -24.284 -56.349 1.00 37.91 289 GLU A CA 1
ATOM 2350 C C . GLU A 1 289 ? -26.065 -23.688 -55.932 1.00 37.91 289 GLU A C 1
ATOM 2352 O O . GLU A 1 289 ? -25.680 -22.603 -56.334 1.00 37.91 289 GLU A O 1
ATOM 2357 N N . SER A 1 290 ? -25.267 -24.309 -55.060 1.00 41.19 290 SER A N 1
ATOM 2358 C CA . SER A 1 290 ? -24.936 -25.734 -55.017 1.00 41.19 290 SER A CA 1
ATOM 2359 C C . SER A 1 290 ? -24.563 -26.227 -53.611 1.00 41.19 290 SER A C 1
ATOM 2361 O O . SER A 1 290 ? -23.710 -25.650 -52.933 1.00 41.19 290 SER A O 1
ATOM 2363 N N . ALA A 1 291 ? -25.150 -27.361 -53.228 1.00 35.28 291 ALA A N 1
ATOM 2364 C CA . ALA A 1 291 ? -24.757 -28.193 -52.099 1.00 35.28 291 ALA A CA 1
ATOM 2365 C C . ALA A 1 291 ? -23.479 -28.999 -52.406 1.00 35.28 291 ALA A C 1
ATOM 2367 O O . ALA A 1 291 ? -23.253 -29.417 -53.541 1.00 35.28 291 ALA A O 1
ATOM 2368 N N . GLY A 1 292 ? -22.678 -29.271 -51.373 1.00 33.41 292 GLY A N 1
ATOM 2369 C CA . GLY A 1 292 ? -21.484 -30.114 -51.451 1.00 33.41 292 GLY A CA 1
ATOM 2370 C C . GLY A 1 292 ? -21.235 -30.857 -50.141 1.00 33.41 292 GLY A C 1
ATOM 2371 O O . GLY A 1 292 ? -20.498 -30.399 -49.277 1.00 33.41 292 GLY A O 1
ATOM 2372 N N . THR A 1 293 ? -21.879 -32.013 -50.011 1.00 35.06 293 THR A N 1
ATOM 2373 C CA . THR A 1 293 ? -21.669 -33.061 -49.002 1.00 35.06 293 THR A CA 1
ATOM 2374 C C . THR A 1 293 ? -20.257 -33.654 -49.056 1.00 35.06 293 THR A C 1
ATOM 2376 O O . THR A 1 293 ? -19.846 -34.100 -50.125 1.00 35.06 293 THR A O 1
ATOM 2379 N N . MET A 1 294 ? -19.574 -33.818 -47.914 1.00 35.00 294 MET A N 1
ATOM 2380 C CA . MET A 1 294 ? -18.572 -34.882 -47.735 1.00 35.00 294 MET A CA 1
ATOM 2381 C C . MET A 1 294 ? -18.659 -35.516 -46.339 1.00 35.00 294 MET A C 1
ATOM 2383 O O . MET A 1 294 ? -18.557 -34.861 -45.307 1.00 35.00 294 MET A O 1
ATOM 2387 N N . THR A 1 295 ? -18.861 -36.829 -46.364 1.00 38.31 295 THR A N 1
ATOM 2388 C CA . THR A 1 295 ? -18.941 -37.796 -45.263 1.00 38.31 295 THR A CA 1
ATOM 2389 C C . THR A 1 295 ? -17.564 -38.203 -44.704 1.00 38.31 295 THR A C 1
ATOM 2391 O O . THR A 1 295 ? -16.547 -37.989 -45.366 1.00 38.31 295 THR A O 1
ATOM 2394 N N . PRO A 1 296 ? -17.507 -38.855 -43.522 1.00 43.62 296 PRO A N 1
ATOM 2395 C CA . PRO A 1 296 ? -16.279 -39.082 -42.761 1.00 43.62 296 PRO A CA 1
ATOM 2396 C C . PRO A 1 296 ? -15.617 -40.436 -43.069 1.00 43.62 296 PRO A C 1
ATOM 2398 O O . PRO A 1 296 ? -16.290 -41.412 -43.399 1.00 43.62 296 PRO A O 1
ATOM 2401 N N . SER A 1 297 ? -14.295 -40.539 -42.873 1.00 32.09 297 SER A N 1
ATOM 2402 C CA . SER A 1 297 ? -13.585 -41.824 -42.936 1.00 32.09 297 SER A CA 1
ATOM 2403 C C . SER A 1 297 ? -12.628 -42.050 -41.760 1.00 32.09 297 SER A C 1
ATOM 2405 O O . SER A 1 297 ? -11.698 -41.290 -41.506 1.00 32.09 297 SER A O 1
ATOM 2407 N N . LYS A 1 298 ? -12.884 -43.178 -41.089 1.00 36.34 298 LYS A N 1
ATOM 2408 C CA . LYS A 1 298 ? -12.115 -43.897 -40.062 1.00 36.34 298 LYS A CA 1
ATOM 2409 C C . LYS A 1 298 ? -10.619 -44.050 -40.395 1.00 36.34 298 LYS A C 1
ATOM 2411 O O . LYS A 1 298 ? -10.303 -44.439 -41.516 1.00 36.34 298 LYS A O 1
ATOM 2416 N N . LYS A 1 299 ? -9.745 -44.033 -39.373 1.00 35.94 299 LYS A N 1
ATOM 2417 C CA . LYS A 1 299 ? -8.944 -45.224 -38.989 1.00 35.94 299 LYS A CA 1
ATOM 2418 C C . LYS A 1 299 ? -8.089 -45.042 -37.727 1.00 35.94 299 LYS A C 1
ATOM 2420 O O . LYS A 1 299 ? -7.200 -44.210 -37.641 1.00 35.94 299 LYS A O 1
ATOM 2425 N N . THR A 1 300 ? -8.339 -45.967 -36.813 1.00 34.88 300 THR A N 1
ATOM 2426 C CA . THR A 1 300 ? -7.508 -46.495 -35.726 1.00 34.88 300 THR A CA 1
ATOM 2427 C C . THR A 1 300 ? -6.063 -46.833 -36.127 1.00 34.88 300 THR A C 1
ATOM 2429 O O . THR A 1 300 ? -5.877 -47.428 -37.192 1.00 34.88 300 THR A O 1
ATOM 2432 N N . LYS A 1 301 ? -5.092 -46.628 -35.217 1.00 34.16 301 LYS A N 1
ATOM 2433 C CA . LYS A 1 301 ? -4.074 -47.632 -34.809 1.00 34.16 301 LYS A CA 1
ATOM 2434 C C . LYS A 1 301 ? -3.094 -47.089 -33.750 1.00 34.16 301 LYS A C 1
ATOM 2436 O O . LYS A 1 301 ? -2.223 -46.282 -34.048 1.00 34.16 301 LYS A O 1
ATOM 2441 N N . SER A 1 302 ? -3.193 -47.632 -32.539 1.00 36.19 302 SER A N 1
ATOM 2442 C CA . SER A 1 302 ? -2.088 -47.831 -31.582 1.00 36.19 302 SER A CA 1
ATOM 2443 C C . SER A 1 302 ? -1.088 -48.853 -32.168 1.00 36.19 302 SER A C 1
ATOM 2445 O O . SER A 1 302 ? -1.514 -49.667 -32.997 1.00 36.19 302 SER A O 1
ATOM 2447 N N . PRO A 1 303 ? 0.204 -48.894 -31.760 1.00 43.53 303 PRO A N 1
ATOM 2448 C CA . PRO A 1 303 ? 0.540 -49.650 -30.542 1.00 43.53 303 PRO A CA 1
ATOM 2449 C C . PRO A 1 303 ? 1.860 -49.270 -29.813 1.00 43.53 303 PRO A C 1
ATOM 2451 O O . PRO A 1 303 ? 2.707 -48.542 -30.312 1.00 43.53 303 PRO A O 1
ATOM 2454 N N . SER A 1 304 ? 2.066 -49.963 -28.683 1.00 31.56 304 SER A N 1
ATOM 2455 C CA . SER A 1 304 ? 3.342 -50.578 -28.263 1.00 31.56 304 SER A CA 1
ATOM 2456 C C . SER A 1 304 ? 4.237 -49.858 -27.242 1.00 31.56 304 SER A C 1
ATOM 2458 O O . SER A 1 304 ? 5.125 -49.075 -27.564 1.00 31.56 304 SER A O 1
ATOM 2460 N N . LYS A 1 305 ? 4.095 -50.343 -26.003 1.00 36.31 305 LYS A N 1
ATOM 2461 C CA . LYS A 1 305 ? 5.069 -50.389 -24.900 1.00 36.31 305 LYS A CA 1
ATOM 2462 C C . LYS A 1 305 ? 6.494 -50.761 -25.353 1.00 36.31 305 LYS A C 1
ATOM 2464 O O . LYS A 1 305 ? 6.648 -51.720 -26.106 1.00 36.31 305 LYS A O 1
ATOM 2469 N N . LYS A 1 306 ? 7.515 -50.115 -24.771 1.00 35.44 306 LYS A N 1
ATOM 2470 C CA . LYS A 1 306 ? 8.834 -50.712 -24.453 1.00 35.44 306 LYS A CA 1
ATOM 2471 C C . LYS A 1 306 ? 9.652 -49.809 -23.512 1.00 35.44 306 LYS A C 1
ATOM 2473 O O . LYS A 1 306 ? 10.142 -48.762 -23.908 1.00 35.44 306 LYS A O 1
ATOM 2478 N N . SER A 1 307 ? 9.813 -50.257 -22.269 1.00 34.78 307 SER A N 1
ATOM 2479 C CA . SER A 1 307 ? 10.956 -49.984 -21.376 1.00 34.78 307 SER A CA 1
ATOM 2480 C C . SER A 1 307 ? 12.226 -50.642 -21.966 1.00 34.78 307 SER A C 1
ATOM 2482 O O . SER A 1 307 ? 12.052 -51.611 -22.716 1.00 34.78 307 SER A O 1
ATOM 2484 N N . PRO A 1 308 ? 13.484 -50.219 -21.661 1.00 43.94 308 PRO A N 1
ATOM 2485 C CA . PRO A 1 308 ? 14.055 -50.364 -20.307 1.00 43.94 308 PRO A CA 1
ATOM 2486 C C . PRO A 1 308 ? 15.250 -49.435 -19.915 1.00 43.94 308 PRO A C 1
ATOM 2488 O O . PRO A 1 308 ? 15.731 -48.599 -20.668 1.00 43.94 308 PRO A O 1
ATOM 2491 N N . SER A 1 309 ? 15.775 -49.723 -18.715 1.00 32.50 309 SER A N 1
ATOM 2492 C CA . SER A 1 309 ? 17.181 -49.641 -18.262 1.00 32.50 309 SER A CA 1
ATOM 2493 C C . SER A 1 309 ? 17.772 -48.341 -17.685 1.00 32.50 309 SER A C 1
ATOM 2495 O O . SER A 1 309 ? 18.230 -47.438 -18.371 1.00 32.50 309 SER A O 1
ATOM 2497 N N . LYS A 1 310 ? 17.869 -48.392 -16.349 1.00 32.84 310 LYS A N 1
ATOM 2498 C CA . LYS A 1 310 ? 18.938 -47.931 -15.445 1.00 32.84 310 LYS A CA 1
ATOM 2499 C C . LYS A 1 310 ? 20.339 -47.815 -16.077 1.00 32.84 310 LYS A C 1
ATOM 2501 O O . LYS A 1 310 ? 20.826 -48.803 -16.617 1.00 32.84 310 LYS A O 1
ATOM 2506 N N . SER A 1 311 ? 21.063 -46.722 -15.805 1.00 34.50 311 SER A N 1
ATOM 2507 C CA . SER A 1 311 ? 22.329 -46.721 -15.023 1.00 34.50 311 SER A CA 1
ATOM 2508 C C . SER A 1 311 ? 22.939 -45.305 -14.860 1.00 34.50 311 SER A C 1
ATOM 2510 O O . SER A 1 311 ? 22.603 -44.404 -15.627 1.00 34.50 311 SER A O 1
ATOM 2512 N N . PRO A 1 312 ? 23.779 -45.070 -13.824 1.00 42.06 312 PRO A N 1
ATOM 2513 C CA . PRO A 1 312 ? 24.117 -43.738 -13.317 1.00 42.06 312 PRO A CA 1
ATOM 2514 C C . PRO A 1 312 ? 25.521 -43.267 -13.741 1.00 42.06 312 PRO A C 1
ATOM 2516 O O . PRO A 1 312 ? 26.480 -44.031 -13.669 1.00 42.06 312 PRO A O 1
ATOM 2519 N N . SER A 1 313 ? 25.680 -41.983 -14.091 1.00 35.03 313 SER A N 1
ATOM 2520 C CA . SER A 1 313 ? 26.998 -41.386 -14.372 1.00 35.03 313 SER A CA 1
ATOM 2521 C C . SER A 1 313 ? 27.357 -40.252 -13.407 1.00 35.03 313 SER A C 1
ATOM 2523 O O . SER A 1 313 ? 26.866 -39.130 -13.489 1.00 35.03 313 SER A O 1
ATOM 2525 N N . ALA A 1 314 ? 28.259 -40.618 -12.502 1.00 37.50 314 ALA A N 1
ATOM 2526 C CA . ALA A 1 314 ? 29.303 -39.868 -11.810 1.00 37.50 314 ALA A CA 1
ATOM 2527 C C . ALA A 1 314 ? 29.457 -38.339 -12.025 1.00 37.50 314 ALA A C 1
ATOM 2529 O O . ALA A 1 314 ? 29.858 -37.844 -13.076 1.00 37.50 314 ALA A O 1
ATOM 2530 N N . LYS A 1 315 ? 29.290 -37.637 -10.895 1.00 37.34 315 LYS A N 1
ATOM 2531 C CA . LYS A 1 315 ? 30.121 -36.560 -10.315 1.00 37.34 315 LYS A CA 1
ATOM 2532 C C . LYS A 1 315 ? 31.348 -36.091 -11.126 1.00 37.34 315 LYS A C 1
ATOM 2534 O O . LYS A 1 315 ? 32.309 -36.838 -11.282 1.00 37.34 315 LYS A O 1
ATOM 2539 N N . LYS A 1 316 ? 31.421 -34.778 -11.388 1.00 39.09 316 LYS A N 1
ATOM 2540 C CA . LYS A 1 316 ? 32.682 -34.007 -11.362 1.00 39.09 316 LYS A CA 1
ATOM 2541 C C . LYS A 1 316 ? 32.485 -32.678 -10.629 1.00 39.09 316 LYS A C 1
ATOM 2543 O O . LYS A 1 316 ? 31.886 -31.737 -11.139 1.00 39.09 316 LYS A O 1
ATOM 2548 N N . SER A 1 317 ? 33.007 -32.637 -9.408 1.00 35.34 317 SER A N 1
ATOM 2549 C CA . SER A 1 317 ? 33.202 -31.459 -8.565 1.00 35.34 317 SER A CA 1
ATOM 2550 C C . SER A 1 317 ? 34.281 -30.547 -9.157 1.00 35.34 317 SER A C 1
ATOM 2552 O O . SER A 1 317 ? 35.415 -30.988 -9.343 1.00 35.34 317 SER A O 1
ATOM 2554 N N . ARG A 1 318 ? 33.958 -29.275 -9.422 1.00 38.97 318 ARG A N 1
ATOM 2555 C CA . ARG A 1 318 ? 34.956 -28.223 -9.681 1.00 38.97 318 ARG A CA 1
ATOM 2556 C C . ARG A 1 318 ? 35.255 -27.491 -8.377 1.00 38.97 318 ARG A C 1
ATOM 2558 O O . ARG A 1 318 ? 34.362 -26.929 -7.751 1.00 38.97 318 ARG A O 1
ATOM 2565 N N . THR A 1 319 ? 36.520 -27.529 -7.987 1.00 43.16 319 THR A N 1
ATOM 2566 C CA . THR A 1 319 ? 37.127 -26.743 -6.914 1.00 43.16 319 THR A CA 1
ATOM 2567 C C . THR A 1 319 ? 37.261 -25.267 -7.330 1.00 43.16 319 THR A C 1
ATOM 2569 O O . THR A 1 319 ? 37.497 -24.989 -8.509 1.00 43.16 319 THR A O 1
ATOM 2572 N N . PRO A 1 320 ? 37.121 -24.299 -6.403 1.00 48.50 320 PRO A N 1
ATOM 2573 C CA . PRO A 1 320 ? 37.339 -22.888 -6.701 1.00 48.50 320 PRO A CA 1
ATOM 2574 C C . PRO A 1 320 ? 38.813 -22.496 -6.509 1.00 48.50 320 PRO A C 1
ATOM 2576 O O . PRO A 1 320 ? 39.418 -22.750 -5.467 1.00 48.50 320 PRO A O 1
ATOM 2579 N N . VAL A 1 321 ? 39.375 -21.835 -7.522 1.00 45.44 321 VAL A N 1
ATOM 2580 C CA . VAL A 1 321 ? 40.701 -21.205 -7.483 1.00 45.44 321 VAL A CA 1
ATOM 2581 C C . VAL A 1 321 ? 40.618 -19.925 -6.644 1.00 45.44 321 VAL A C 1
ATOM 2583 O O . VAL A 1 321 ? 39.865 -19.007 -6.964 1.00 45.44 321 VAL A O 1
ATOM 2586 N N . LYS A 1 322 ? 41.390 -19.886 -5.552 1.00 39.69 322 LYS A N 1
ATOM 2587 C CA . LYS A 1 322 ? 41.666 -18.699 -4.730 1.00 39.69 322 LYS A CA 1
ATOM 2588 C C . LYS A 1 322 ? 42.666 -17.799 -5.461 1.00 39.69 322 LYS A C 1
ATOM 2590 O O . LYS A 1 322 ? 43.782 -18.235 -5.723 1.00 39.69 322 LYS A O 1
ATOM 2595 N N . SER A 1 323 ? 42.306 -16.538 -5.685 1.00 40.72 323 SER A N 1
ATOM 2596 C CA . SER A 1 323 ? 43.256 -15.477 -6.050 1.00 40.72 323 SER A CA 1
ATOM 2597 C C . SER A 1 323 ? 43.607 -14.645 -4.806 1.00 40.72 323 SER A C 1
ATOM 2599 O O . SER A 1 323 ? 42.694 -14.282 -4.057 1.00 40.72 323 SER A O 1
ATOM 2601 N N . PRO A 1 324 ? 44.895 -14.357 -4.539 1.00 52.88 324 PRO A N 1
ATOM 2602 C CA . PRO A 1 324 ? 45.326 -13.668 -3.329 1.00 52.88 324 PRO A CA 1
ATOM 2603 C C . PRO A 1 324 ? 45.262 -12.137 -3.435 1.00 52.88 324 PRO A C 1
ATOM 2605 O O . PRO A 1 324 ? 45.377 -11.540 -4.504 1.00 52.88 324 PRO A O 1
ATOM 2608 N N . ARG A 1 325 ? 45.101 -11.535 -2.252 1.00 42.31 325 ARG A N 1
ATOM 2609 C CA . ARG A 1 325 ? 45.105 -10.105 -1.927 1.00 42.31 325 ARG A CA 1
ATOM 2610 C C . ARG A 1 325 ? 46.421 -9.408 -2.321 1.00 42.31 325 ARG A C 1
ATOM 2612 O O . ARG A 1 325 ? 47.495 -9.921 -2.032 1.00 42.31 325 ARG A O 1
ATOM 2619 N N . LYS A 1 326 ? 46.313 -8.177 -2.826 1.00 45.16 326 LYS A N 1
ATOM 2620 C CA . LYS A 1 326 ? 47.259 -7.062 -2.607 1.00 45.16 326 LYS A CA 1
ATOM 2621 C C . LYS A 1 326 ? 46.405 -5.940 -1.989 1.00 45.16 326 LYS A C 1
ATOM 2623 O O . LYS A 1 326 ? 45.350 -5.661 -2.539 1.00 45.16 326 LYS A O 1
ATOM 2628 N N . GLY A 1 327 ? 46.667 -5.359 -0.821 1.00 40.03 327 GLY A N 1
ATOM 2629 C CA . GLY A 1 327 ? 47.942 -5.140 -0.145 1.00 40.03 327 GLY A CA 1
ATOM 2630 C C . GLY A 1 327 ? 48.441 -3.747 -0.522 1.00 40.03 327 GLY A C 1
ATOM 2631 O O . GLY A 1 327 ? 49.262 -3.641 -1.425 1.00 40.03 327 GLY A O 1
ATOM 2632 N N . GLY A 1 328 ? 47.886 -2.707 0.104 1.00 35.53 328 GLY A N 1
ATOM 2633 C CA . GLY A 1 328 ? 48.263 -1.315 -0.132 1.00 35.53 328 GLY A CA 1
ATOM 2634 C C . GLY A 1 328 ? 47.534 -0.373 0.822 1.00 35.53 328 GLY A C 1
ATOM 2635 O O . GLY A 1 328 ? 46.390 -0.029 0.571 1.00 35.53 328 GLY A O 1
ATOM 2636 N N . ASP A 1 329 ? 48.213 -0.023 1.907 1.00 39.12 329 ASP A N 1
ATOM 2637 C CA . ASP A 1 329 ? 47.993 1.119 2.805 1.00 39.12 329 ASP A CA 1
ATOM 2638 C C . ASP A 1 329 ? 49.330 1.332 3.552 1.00 39.12 329 ASP A C 1
ATOM 2640 O O . ASP A 1 329 ? 50.087 0.358 3.669 1.00 39.12 329 ASP A O 1
ATOM 2644 N N . PRO A 1 330 ? 49.634 2.500 4.154 1.00 53.75 330 PRO A N 1
ATOM 2645 C CA . PRO A 1 330 ? 48.989 3.813 4.031 1.00 53.75 330 PRO A CA 1
ATOM 2646 C C . PRO A 1 330 ? 49.999 4.981 3.877 1.00 53.75 330 PRO A C 1
ATOM 2648 O O . PRO A 1 330 ? 51.166 4.887 4.261 1.00 53.75 330 PRO A O 1
ATOM 2651 N N . ALA A 1 331 ? 49.537 6.131 3.378 1.00 46.75 331 ALA A N 1
ATOM 2652 C CA . ALA A 1 331 ? 50.273 7.394 3.471 1.00 46.75 331 ALA A CA 1
ATOM 2653 C C . ALA A 1 331 ? 49.866 8.143 4.750 1.00 46.75 331 ALA A C 1
ATOM 2655 O O . ALA A 1 331 ? 48.687 8.395 4.991 1.00 46.75 331 ALA A O 1
ATOM 2656 N N . MET A 1 332 ? 50.868 8.467 5.568 1.00 40.91 332 MET A N 1
ATOM 2657 C CA . MET A 1 332 ? 50.750 9.248 6.795 1.00 40.91 332 MET A CA 1
ATOM 2658 C C . MET A 1 332 ? 50.371 10.708 6.522 1.00 40.91 332 MET A C 1
ATOM 2660 O O . MET A 1 332 ? 50.974 11.353 5.667 1.00 40.91 332 MET A O 1
ATOM 2664 N N . LEU A 1 333 ? 49.485 11.259 7.353 1.00 54.81 333 LEU A N 1
ATOM 2665 C CA . LEU A 1 333 ? 49.423 12.692 7.644 1.00 54.81 333 LEU A CA 1
ATOM 2666 C C . LEU A 1 333 ? 49.350 12.893 9.169 1.00 54.81 333 LEU A C 1
ATOM 2668 O O . LEU A 1 333 ? 48.606 12.166 9.832 1.00 54.81 333 LEU A O 1
ATOM 2672 N N . PRO A 1 334 ? 50.109 13.845 9.744 1.00 53.25 334 PRO A N 1
ATOM 2673 C CA . PRO A 1 334 ? 50.114 14.096 11.180 1.00 53.25 334 PRO A CA 1
ATOM 2674 C C . PRO A 1 334 ? 48.917 14.965 11.589 1.00 53.25 334 PRO A C 1
ATOM 2676 O O . PRO A 1 334 ? 48.741 16.075 11.090 1.00 53.25 334 PRO A O 1
ATOM 2679 N N . PHE A 1 335 ? 48.109 14.466 12.526 1.00 40.44 335 PHE A N 1
ATOM 2680 C CA . PHE A 1 335 ? 47.036 15.230 13.159 1.00 40.44 335 PHE A CA 1
ATOM 2681 C C . PHE A 1 335 ? 47.507 15.772 14.513 1.00 40.44 335 PHE A C 1
ATOM 2683 O O . PHE A 1 335 ? 48.064 15.048 15.338 1.00 40.44 335 PHE A O 1
ATOM 2690 N N . VAL A 1 336 ? 47.290 17.071 14.706 1.00 43.19 336 VAL A N 1
ATOM 2691 C CA . VAL A 1 336 ? 47.657 17.859 15.886 1.00 43.19 336 VAL A CA 1
ATOM 2692 C C . VAL A 1 336 ? 46.804 17.443 17.089 1.00 43.19 336 VAL A C 1
ATOM 2694 O O . VAL A 1 336 ? 45.576 17.435 17.028 1.00 43.19 336 VAL A O 1
ATOM 2697 N N . VAL A 1 337 ? 47.475 17.109 18.192 1.00 39.12 337 VAL A N 1
ATOM 2698 C CA . VAL A 1 337 ? 46.887 16.702 19.474 1.00 39.12 337 VAL A CA 1
ATOM 2699 C C . VAL A 1 337 ? 46.436 17.940 20.257 1.00 39.12 337 VAL A C 1
ATOM 2701 O O . VAL A 1 337 ? 47.264 18.752 20.664 1.00 39.12 337 VAL A O 1
ATOM 2704 N N . LYS A 1 338 ? 45.129 18.063 20.521 1.00 42.03 338 LYS A N 1
ATOM 2705 C CA . LYS A 1 338 ? 44.593 18.850 21.644 1.00 42.03 338 LYS A CA 1
ATOM 2706 C C . LYS A 1 338 ? 44.263 17.890 22.785 1.00 42.03 338 LYS A C 1
ATOM 2708 O O . LYS A 1 338 ? 43.546 16.913 22.590 1.00 42.03 338 LYS A O 1
ATOM 2713 N N . GLN A 1 339 ? 44.837 18.161 23.952 1.00 39.78 339 GLN A N 1
ATOM 2714 C CA . GLN A 1 339 ? 44.655 17.388 25.176 1.00 39.78 339 GLN A CA 1
ATOM 2715 C C . GLN A 1 339 ? 43.228 17.567 25.709 1.00 39.78 339 GLN A C 1
ATOM 2717 O O . GLN A 1 339 ? 42.787 18.692 25.934 1.00 39.78 339 GLN A O 1
ATOM 2722 N N . ALA A 1 340 ? 42.533 16.450 25.923 1.00 38.66 340 ALA A N 1
ATOM 2723 C CA . ALA A 1 340 ? 41.290 16.371 26.679 1.00 38.66 340 ALA A CA 1
ATOM 2724 C C . ALA A 1 340 ? 41.454 15.333 27.800 1.00 38.66 340 ALA A C 1
ATOM 2726 O O . ALA A 1 340 ? 42.151 14.328 27.654 1.00 38.66 340 ALA A O 1
ATOM 2727 N N . THR A 1 341 ? 40.849 15.652 28.935 1.00 47.22 341 THR A N 1
ATOM 2728 C CA . THR A 1 341 ? 40.895 14.989 30.243 1.00 47.22 341 THR A CA 1
ATOM 2729 C C . THR A 1 341 ? 40.411 13.528 30.245 1.00 47.22 341 THR A C 1
ATOM 2731 O O . THR A 1 341 ? 39.579 13.164 29.416 1.00 47.22 341 THR A O 1
ATOM 2734 N N . PRO A 1 342 ? 40.878 12.681 31.187 1.00 42.50 342 PRO A N 1
ATOM 2735 C CA . PRO A 1 342 ? 40.602 11.246 31.170 1.00 42.50 342 PRO A CA 1
ATOM 2736 C C . PRO A 1 342 ? 39.227 10.906 31.770 1.00 42.50 342 PRO A C 1
ATOM 2738 O O . PRO A 1 342 ? 39.056 10.875 32.989 1.00 42.50 342 PRO A O 1
ATOM 2741 N N . GLU A 1 343 ? 38.259 10.573 30.917 1.00 41.00 343 GLU A N 1
ATOM 2742 C CA . GLU A 1 343 ? 37.068 9.820 31.323 1.00 41.00 343 GLU A CA 1
ATOM 2743 C C . GLU A 1 343 ? 37.396 8.324 31.466 1.00 41.00 343 GLU A C 1
ATOM 2745 O O . GLU A 1 343 ? 38.073 7.714 30.635 1.00 41.00 343 GLU A O 1
ATOM 2750 N N . LYS A 1 344 ? 36.917 7.719 32.559 1.00 51.00 344 LYS A N 1
ATOM 2751 C CA . LYS A 1 344 ? 37.106 6.303 32.895 1.00 51.00 344 LYS A CA 1
ATOM 2752 C C . LYS A 1 344 ? 36.453 5.399 31.844 1.00 51.00 344 LYS A C 1
ATOM 2754 O O . LYS A 1 344 ? 35.248 5.166 31.868 1.00 51.00 344 LYS A O 1
ATOM 2759 N N . THR A 1 345 ? 37.271 4.808 30.980 1.00 40.75 345 THR A N 1
ATOM 2760 C CA . THR A 1 345 ? 36.874 3.708 30.090 1.00 40.75 345 THR A CA 1
ATOM 2761 C C . THR A 1 345 ? 36.380 2.487 30.883 1.00 40.75 345 THR A C 1
ATOM 2763 O O . THR A 1 345 ? 37.085 2.029 31.788 1.00 40.75 345 THR A O 1
ATOM 2766 N N . PRO A 1 346 ? 35.225 1.890 30.528 1.00 47.53 346 PRO A N 1
ATOM 2767 C CA . PRO A 1 346 ? 34.770 0.642 31.126 1.00 47.53 346 PRO A CA 1
ATOM 2768 C C . PRO A 1 346 ? 35.695 -0.506 30.704 1.00 47.53 346 PRO A C 1
ATOM 2770 O O . PRO A 1 346 ? 35.974 -0.712 29.520 1.00 47.53 346 PRO A O 1
ATOM 2773 N N . GLN A 1 347 ? 36.189 -1.256 31.691 1.00 54.91 347 GLN A N 1
ATOM 2774 C CA . GLN A 1 347 ? 37.030 -2.429 31.472 1.00 54.91 347 GLN A CA 1
ATOM 2775 C C . GLN A 1 347 ? 36.298 -3.437 30.577 1.00 54.91 347 GLN A C 1
ATOM 2777 O O . GLN A 1 347 ? 35.210 -3.917 30.903 1.00 54.91 347 GLN A O 1
ATOM 2782 N N . LYS A 1 348 ? 36.903 -3.763 29.429 1.00 60.06 348 LYS A N 1
ATOM 2783 C CA . LYS A 1 348 ? 36.421 -4.811 28.526 1.00 60.06 348 LYS A CA 1
ATOM 2784 C C . LYS A 1 348 ? 36.454 -6.148 29.271 1.00 60.06 348 LYS A C 1
ATOM 2786 O O . LYS A 1 348 ? 37.524 -6.725 29.450 1.00 60.06 348 LYS A O 1
ATOM 2791 N N . LYS A 1 349 ? 35.282 -6.638 29.693 1.00 72.31 349 LYS A N 1
ATOM 2792 C CA . LYS A 1 349 ? 35.115 -8.009 30.195 1.00 72.31 349 LYS A CA 1
ATOM 2793 C C . LYS A 1 349 ? 35.651 -8.982 29.146 1.00 72.31 349 LYS A C 1
ATOM 2795 O O . LYS A 1 349 ? 35.366 -8.838 27.953 1.00 72.31 349 LYS A O 1
ATOM 2800 N N . SER A 1 350 ? 36.446 -9.956 29.578 1.00 82.19 350 SER A N 1
ATOM 2801 C CA . SER A 1 350 ? 37.033 -10.925 28.660 1.00 82.19 350 SER A CA 1
ATOM 2802 C C . SER A 1 350 ? 35.926 -11.773 28.021 1.00 82.19 350 SER A C 1
ATOM 2804 O O . SER A 1 350 ? 34.884 -12.029 28.629 1.00 82.19 350 SER A O 1
ATOM 2806 N N . ALA A 1 351 ? 36.141 -12.264 26.797 1.00 72.81 351 ALA A N 1
ATOM 2807 C CA . ALA A 1 351 ? 35.185 -13.153 26.124 1.00 72.81 351 ALA A CA 1
ATOM 2808 C C . ALA A 1 351 ? 34.848 -14.409 26.961 1.00 72.81 351 ALA A C 1
ATOM 2810 O O . ALA A 1 351 ? 33.776 -14.999 26.814 1.00 72.81 351 ALA A O 1
ATOM 2811 N N . LYS A 1 352 ? 35.746 -14.787 27.879 1.00 84.00 352 LYS A N 1
ATOM 2812 C CA . LYS A 1 352 ? 35.565 -15.893 28.819 1.00 84.00 352 LYS A CA 1
ATOM 2813 C C . LYS A 1 352 ? 34.546 -15.560 29.915 1.00 84.00 352 LYS A C 1
ATOM 2815 O O . LYS A 1 352 ? 33.753 -16.428 30.272 1.00 84.00 352 LYS A O 1
ATOM 2820 N N . ASP A 1 353 ? 34.500 -14.311 30.373 1.00 84.75 353 ASP A N 1
ATOM 2821 C CA . ASP A 1 353 ? 33.539 -13.851 31.385 1.00 84.75 353 ASP A CA 1
ATOM 2822 C C . ASP A 1 353 ? 32.125 -13.758 30.807 1.00 84.75 353 ASP A C 1
ATOM 2824 O O . ASP A 1 353 ? 31.166 -14.197 31.439 1.00 84.75 353 ASP A O 1
ATOM 2828 N N . ILE A 1 354 ? 32.002 -13.322 29.548 1.00 79.06 354 ILE A N 1
ATOM 2829 C CA . ILE A 1 354 ? 30.717 -13.270 28.830 1.00 79.06 354 ILE A CA 1
ATOM 2830 C C . ILE A 1 354 ? 30.134 -14.682 28.635 1.00 79.06 354 ILE A C 1
ATOM 2832 O O . ILE A 1 354 ? 28.923 -14.888 28.749 1.00 79.06 354 ILE A O 1
ATOM 2836 N N . LEU A 1 355 ? 30.979 -15.684 28.366 1.00 80.06 355 LEU A N 1
ATOM 2837 C CA . LEU A 1 355 ? 30.542 -17.080 28.249 1.00 80.06 355 LEU A CA 1
ATOM 2838 C C . LEU A 1 355 ? 30.121 -17.675 29.600 1.00 80.06 355 LEU A C 1
ATOM 2840 O O . LEU A 1 355 ? 29.159 -18.444 29.651 1.00 80.06 355 LEU A O 1
ATOM 2844 N N . ARG A 1 356 ? 30.791 -17.293 30.693 1.00 83.19 356 ARG A N 1
ATOM 2845 C CA . ARG A 1 356 ? 30.448 -17.743 32.050 1.00 83.19 356 ARG A CA 1
ATOM 2846 C C . ARG A 1 356 ? 29.120 -17.146 32.524 1.00 83.19 356 ARG A C 1
ATOM 2848 O O . ARG A 1 356 ? 28.301 -17.863 33.093 1.00 83.19 356 ARG A O 1
ATOM 2855 N N . GLU A 1 357 ? 28.872 -15.879 32.201 1.00 83.44 357 GLU A N 1
ATOM 2856 C CA . GLU A 1 357 ? 27.623 -15.169 32.505 1.00 83.44 357 GLU A CA 1
ATOM 2857 C C . GLU A 1 357 ? 26.432 -15.763 31.722 1.00 83.44 357 GLU A C 1
ATOM 2859 O O . GLU A 1 357 ? 25.377 -16.042 32.295 1.00 83.44 357 GLU A O 1
ATOM 2864 N N . LYS A 1 358 ? 26.625 -16.111 30.438 1.00 82.50 358 LYS A N 1
ATOM 2865 C CA . LYS A 1 358 ? 25.604 -16.819 29.638 1.00 82.50 358 LYS A CA 1
ATOM 2866 C C . LYS A 1 358 ? 25.323 -18.244 30.125 1.00 82.50 358 LYS A C 1
ATOM 2868 O O . LYS A 1 358 ? 24.177 -18.692 30.061 1.00 82.50 358 LYS A O 1
ATOM 2873 N N . ALA A 1 359 ? 26.334 -18.961 30.615 1.00 80.00 359 ALA A N 1
ATOM 2874 C CA . ALA A 1 359 ? 26.147 -20.298 31.179 1.00 80.00 359 ALA A CA 1
ATOM 2875 C C . ALA A 1 359 ? 25.364 -20.257 32.505 1.00 80.00 359 ALA A C 1
ATOM 2877 O O . ALA A 1 359 ? 24.470 -21.079 32.712 1.00 80.00 359 ALA A O 1
ATOM 2878 N N . ALA A 1 360 ? 25.630 -19.262 33.359 1.00 76.81 360 ALA A N 1
ATOM 2879 C CA . ALA A 1 360 ? 24.906 -19.061 34.614 1.00 76.81 360 ALA A CA 1
ATOM 2880 C C . ALA A 1 360 ? 23.427 -18.693 34.385 1.00 76.81 360 ALA A C 1
ATOM 2882 O O . ALA A 1 360 ? 22.543 -19.276 35.016 1.00 76.81 360 ALA A O 1
ATOM 2883 N N . ALA A 1 361 ? 23.135 -17.818 33.415 1.00 72.06 361 ALA A N 1
ATOM 2884 C CA . ALA A 1 361 ? 21.758 -17.459 33.060 1.00 72.06 361 ALA A CA 1
ATOM 2885 C C . ALA A 1 361 ? 20.949 -18.662 32.533 1.00 72.06 361 ALA A C 1
ATOM 2887 O O . ALA A 1 361 ? 19.767 -18.820 32.846 1.00 72.06 361 ALA A O 1
ATOM 2888 N N . LYS A 1 362 ? 21.592 -19.568 31.782 1.00 76.12 362 LYS A N 1
ATOM 2889 C CA . LYS A 1 362 ? 20.946 -20.784 31.266 1.00 76.12 362 LYS A CA 1
ATOM 2890 C C . LYS A 1 362 ? 20.674 -21.821 32.364 1.00 76.12 362 LYS A C 1
ATOM 2892 O O . LYS A 1 362 ? 19.670 -22.527 32.293 1.00 76.12 362 LYS A O 1
ATOM 2897 N N . ALA A 1 363 ? 21.521 -21.885 33.393 1.00 71.50 363 ALA A N 1
ATOM 2898 C CA . ALA A 1 363 ? 21.304 -22.743 34.558 1.00 71.50 363 ALA A CA 1
ATOM 2899 C C . ALA A 1 363 ? 20.169 -22.228 35.465 1.00 71.50 363 ALA A C 1
ATOM 2901 O O . ALA A 1 363 ? 19.392 -23.031 35.980 1.00 71.50 363 ALA A O 1
ATOM 2902 N N . ALA A 1 364 ? 20.012 -20.906 35.603 1.00 67.56 364 ALA A N 1
ATOM 2903 C CA . ALA A 1 364 ? 18.909 -20.307 36.360 1.00 67.56 364 ALA A CA 1
ATOM 2904 C C . ALA A 1 364 ? 17.541 -20.542 35.688 1.00 67.56 364 ALA A C 1
ATOM 2906 O O . ALA A 1 364 ? 16.575 -20.902 36.358 1.00 67.56 364 ALA A O 1
ATOM 2907 N N . ALA A 1 365 ? 17.469 -20.461 34.355 1.00 62.16 365 ALA A N 1
ATOM 2908 C CA . ALA A 1 365 ? 16.236 -20.729 33.605 1.00 62.16 365 ALA A CA 1
ATOM 2909 C C . ALA A 1 365 ? 15.774 -22.202 33.668 1.00 62.16 365 ALA A C 1
ATOM 2911 O O . ALA A 1 365 ? 14.599 -22.495 33.456 1.00 62.16 365 ALA A O 1
ATOM 2912 N N . SER A 1 366 ? 16.678 -23.137 33.983 1.00 55.88 366 SER A N 1
ATOM 2913 C CA . SER A 1 366 ? 16.361 -24.566 34.098 1.00 55.88 366 SER A CA 1
ATOM 2914 C C . SER A 1 366 ? 15.710 -24.951 35.432 1.00 55.88 366 SER A C 1
ATOM 2916 O O . SER A 1 366 ? 15.104 -26.019 35.500 1.00 55.88 366 SER A O 1
ATOM 2918 N N . LYS A 1 367 ? 15.819 -24.129 36.486 1.00 53.03 367 LYS A N 1
ATOM 2919 C CA . LYS A 1 367 ? 15.261 -24.453 37.813 1.00 53.03 367 LYS A CA 1
ATOM 2920 C C . LYS A 1 367 ? 13.792 -24.053 37.989 1.00 53.03 367 LYS A C 1
ATOM 2922 O O . LYS A 1 367 ? 13.104 -24.670 38.787 1.00 53.03 367 LYS A O 1
ATOM 2927 N N . ASN A 1 368 ? 13.268 -23.138 37.172 1.00 51.62 368 ASN A N 1
ATOM 2928 C CA . ASN A 1 368 ? 11.869 -22.692 37.278 1.00 51.62 368 ASN A CA 1
ATOM 2929 C C . ASN A 1 368 ? 10.865 -23.553 36.487 1.00 51.62 368 ASN A C 1
ATOM 2931 O O . ASN A 1 368 ? 9.694 -23.197 36.389 1.00 51.62 368 ASN A O 1
ATOM 2935 N N . LYS A 1 369 ? 11.291 -24.686 35.908 1.00 47.00 369 LYS A N 1
ATOM 2936 C CA . LYS A 1 369 ? 10.422 -25.551 35.086 1.00 47.00 369 LYS A CA 1
ATOM 2937 C C . LYS A 1 369 ? 9.961 -26.838 35.789 1.00 47.00 369 LYS A C 1
ATOM 2939 O O . LYS A 1 369 ? 9.254 -27.627 35.173 1.00 47.00 369 LYS A O 1
ATOM 2944 N N . SER A 1 370 ? 10.327 -27.053 37.056 1.00 45.44 370 SER A N 1
ATOM 2945 C CA . SER A 1 370 ? 9.995 -28.281 37.802 1.00 45.44 370 SER A CA 1
ATOM 2946 C C . SER A 1 370 ? 8.954 -28.127 38.920 1.00 45.44 370 SER A C 1
ATOM 2948 O O . SER A 1 370 ? 8.630 -29.129 39.545 1.00 45.44 370 SER A O 1
ATOM 2950 N N . GLU A 1 371 ? 8.377 -26.942 39.157 1.00 46.56 371 GLU A N 1
ATOM 2951 C CA . GLU A 1 371 ? 7.442 -26.718 40.286 1.00 46.56 371 GLU A CA 1
ATOM 2952 C C . GLU A 1 371 ? 5.960 -26.529 39.915 1.00 46.56 371 GLU A C 1
ATOM 2954 O O . GLU A 1 371 ? 5.127 -26.269 40.776 1.00 46.56 371 GLU A O 1
ATOM 2959 N N . THR A 1 372 ? 5.566 -26.745 38.659 1.00 43.03 372 THR A N 1
ATOM 2960 C CA . THR A 1 372 ? 4.147 -26.700 38.244 1.00 43.03 372 THR A CA 1
ATOM 2961 C C . THR A 1 372 ? 3.670 -28.055 37.725 1.00 43.03 372 THR A C 1
ATOM 2963 O O . THR A 1 372 ? 3.301 -28.221 36.567 1.00 43.03 372 THR A O 1
ATOM 2966 N N . ALA A 1 373 ? 3.689 -29.065 38.596 1.00 41.03 373 ALA A N 1
ATOM 2967 C CA . ALA A 1 373 ? 3.174 -30.400 38.290 1.00 41.03 373 ALA A CA 1
ATOM 2968 C C . ALA A 1 373 ? 2.364 -30.989 39.457 1.00 41.03 373 ALA A C 1
ATOM 2970 O O . ALA A 1 373 ? 2.676 -32.067 39.949 1.00 41.03 373 ALA A O 1
ATOM 2971 N N . ALA A 1 374 ? 1.303 -30.305 39.898 1.00 46.03 374 ALA A N 1
ATOM 2972 C CA . ALA A 1 374 ? 0.336 -30.889 40.832 1.00 46.03 374 ALA A CA 1
ATOM 2973 C C . ALA A 1 374 ? -1.051 -30.226 40.745 1.00 46.03 374 ALA A C 1
ATOM 2975 O O . ALA A 1 374 ? -1.478 -29.555 41.669 1.00 46.03 374 ALA A O 1
ATOM 2976 N N . THR A 1 375 ? -1.772 -30.420 39.639 1.00 42.62 375 THR A N 1
ATOM 2977 C CA . THR A 1 375 ? -3.252 -30.406 39.609 1.00 42.62 375 THR A CA 1
ATOM 2978 C C . THR A 1 375 ? -3.719 -31.140 38.347 1.00 42.62 375 THR A C 1
ATOM 2980 O O . THR A 1 375 ? -3.817 -30.585 37.255 1.00 42.62 375 THR A O 1
ATOM 2983 N N . LYS A 1 376 ? -3.947 -32.454 38.467 1.00 40.28 376 LYS A N 1
ATOM 2984 C CA . LYS A 1 376 ? -4.563 -33.271 37.412 1.00 40.28 376 LYS A CA 1
ATOM 2985 C C . LYS A 1 376 ? -6.084 -33.144 37.513 1.00 40.28 376 LYS A C 1
ATOM 2987 O O . LYS A 1 376 ? -6.701 -33.838 38.312 1.00 40.28 376 LYS A O 1
ATOM 2992 N N . SER A 1 377 ? -6.681 -32.304 36.673 1.00 43.72 377 SER A N 1
ATOM 2993 C CA . SER A 1 377 ? -8.114 -32.378 36.360 1.00 43.72 377 SER A CA 1
ATOM 2994 C C . SER A 1 377 ? -8.373 -33.532 35.378 1.00 43.72 377 SER A C 1
ATOM 2996 O O . SER A 1 377 ? -7.569 -33.735 34.458 1.00 43.72 377 SER A O 1
ATOM 2998 N N . PRO A 1 378 ? -9.462 -34.305 35.530 1.00 51.56 378 PRO A N 1
ATOM 2999 C CA . PRO A 1 378 ? -9.750 -35.429 34.649 1.00 51.56 378 PRO A CA 1
ATOM 3000 C C . PRO A 1 378 ? -10.123 -34.915 33.253 1.00 51.56 378 PRO A C 1
ATOM 3002 O O . PRO A 1 378 ? -11.083 -34.167 33.074 1.00 51.56 378 PRO A O 1
ATOM 3005 N N . LYS A 1 379 ? -9.344 -35.314 32.243 1.00 46.94 379 LYS A N 1
ATOM 3006 C CA . LYS A 1 379 ? -9.645 -35.045 30.834 1.00 46.94 379 LYS A CA 1
ATOM 3007 C C . LYS A 1 379 ? -10.873 -35.866 30.426 1.00 46.94 379 LYS A C 1
ATOM 3009 O O . LYS A 1 379 ? -10.730 -37.041 30.095 1.00 46.94 379 LYS A O 1
ATOM 3014 N N . LYS A 1 380 ? -12.063 -35.252 30.420 1.00 59.69 380 LYS A N 1
ATOM 3015 C CA . LYS A 1 380 ? -13.212 -35.785 29.668 1.00 59.69 380 LYS A CA 1
ATOM 3016 C C . LYS A 1 380 ? -12.809 -35.913 28.199 1.00 59.69 380 LYS A C 1
ATOM 3018 O O . LYS A 1 380 ? -12.203 -35.005 27.625 1.00 59.69 380 LYS A O 1
ATOM 3023 N N . SER A 1 381 ? -13.097 -37.065 27.600 1.00 74.88 381 SER A N 1
ATOM 3024 C CA . SER A 1 381 ? -12.736 -37.322 26.204 1.00 74.88 381 SER A CA 1
ATOM 3025 C C . SER A 1 381 ? -13.536 -36.401 25.274 1.00 74.88 381 SER A C 1
ATOM 3027 O O . SER A 1 381 ? -14.704 -36.111 25.535 1.00 74.88 381 SER A O 1
ATOM 3029 N N . GLN A 1 382 ? -12.953 -35.968 24.150 1.00 66.94 382 GLN A N 1
ATOM 3030 C CA . GLN A 1 382 ? -13.667 -35.162 23.141 1.00 66.94 382 GLN A CA 1
ATOM 3031 C C . GLN A 1 382 ? -14.963 -35.833 22.646 1.00 66.94 382 GLN A C 1
ATOM 3033 O O . GLN A 1 382 ? -15.906 -35.155 22.241 1.00 66.94 382 GLN A O 1
ATOM 3038 N N . ARG A 1 383 ? -15.046 -37.164 22.752 1.00 70.00 383 ARG A N 1
ATOM 3039 C CA . ARG A 1 383 ? -16.234 -37.955 22.420 1.00 70.00 383 ARG A CA 1
ATOM 3040 C C . ARG A 1 383 ? -17.394 -37.732 23.399 1.00 70.00 383 ARG A C 1
ATOM 3042 O O . ARG A 1 383 ? -18.549 -37.829 23.001 1.00 70.00 383 ARG A O 1
ATOM 3049 N N . GLU A 1 384 ? -17.098 -37.398 24.651 1.00 76.88 384 GLU A N 1
ATOM 3050 C CA . GLU A 1 384 ? -18.081 -37.102 25.699 1.00 76.88 384 GLU A CA 1
ATOM 3051 C C . GLU A 1 384 ? -18.636 -35.676 25.561 1.00 76.88 384 GLU A C 1
ATOM 3053 O O . GLU A 1 384 ? -19.844 -35.471 25.647 1.00 76.88 384 GLU A O 1
ATOM 3058 N N . ILE A 1 385 ? -17.776 -34.719 25.189 1.00 71.56 385 ILE A N 1
ATOM 3059 C CA . ILE A 1 385 ? -18.167 -33.331 24.879 1.00 71.56 385 ILE A CA 1
ATOM 3060 C C . ILE A 1 385 ? -19.090 -33.278 23.649 1.00 71.56 385 ILE A C 1
ATOM 3062 O O . ILE A 1 385 ? -20.063 -32.522 23.621 1.00 71.56 385 ILE A O 1
ATOM 3066 N N . LEU A 1 386 ? -18.828 -34.108 22.634 1.00 74.50 386 LEU A N 1
ATOM 3067 C CA . LEU A 1 386 ? -19.702 -34.220 21.461 1.00 74.50 386 LEU A CA 1
ATOM 3068 C C . LEU A 1 386 ? -21.045 -34.893 21.786 1.00 74.50 386 LEU A C 1
ATOM 3070 O O . LEU A 1 386 ? -22.064 -34.531 21.197 1.00 74.50 386 LEU A O 1
ATOM 3074 N N . ARG A 1 387 ? -21.080 -35.815 22.757 1.00 77.06 387 ARG A N 1
ATOM 3075 C CA . ARG A 1 387 ? -22.321 -36.465 23.210 1.00 77.06 387 ARG A CA 1
ATOM 3076 C C . ARG A 1 387 ? -23.213 -35.516 24.017 1.00 77.06 387 ARG A C 1
ATOM 3078 O O . ARG A 1 387 ? -24.419 -35.497 23.787 1.00 77.06 387 ARG A O 1
ATOM 3085 N N . GLU A 1 388 ? -22.638 -34.685 24.889 1.00 74.88 388 GLU A N 1
ATOM 3086 C CA . GLU A 1 388 ? -23.384 -33.648 25.627 1.00 74.88 388 GLU A CA 1
ATOM 3087 C C . GLU A 1 388 ? -23.949 -32.565 24.687 1.00 74.88 388 GLU A C 1
ATOM 3089 O O . GLU A 1 388 ? -25.102 -32.157 24.842 1.00 74.88 388 GLU A O 1
ATOM 3094 N N . LYS A 1 389 ? -23.202 -32.157 23.647 1.00 72.06 389 LYS A N 1
ATOM 3095 C CA . LYS A 1 389 ? -23.707 -31.215 22.627 1.00 72.06 389 LYS A CA 1
ATOM 3096 C C . LYS A 1 389 ? -24.830 -31.793 21.760 1.00 72.06 389 LYS A C 1
ATOM 3098 O O . LYS A 1 389 ? -25.716 -31.048 21.349 1.00 72.06 389 LYS A O 1
ATOM 3103 N N . ALA A 1 390 ? -24.820 -33.098 21.489 1.00 67.06 390 ALA A N 1
ATOM 3104 C CA . ALA A 1 390 ? -25.907 -33.751 20.760 1.00 67.06 390 ALA A CA 1
ATOM 3105 C C . ALA A 1 390 ? -27.185 -33.867 21.615 1.00 67.06 390 ALA A C 1
ATOM 3107 O O . ALA A 1 390 ? -28.287 -33.686 21.100 1.00 67.06 390 ALA A O 1
ATOM 3108 N N . ALA A 1 391 ? -27.048 -34.090 22.927 1.00 66.75 391 ALA A N 1
ATOM 3109 C CA . ALA A 1 391 ? -28.183 -34.219 23.840 1.00 66.75 391 ALA A CA 1
ATOM 3110 C C . ALA A 1 391 ? -28.911 -32.886 24.112 1.00 66.75 391 ALA A C 1
ATOM 3112 O O . ALA A 1 391 ? -30.130 -32.889 24.287 1.00 66.75 391 ALA A O 1
ATOM 3113 N N . SER A 1 392 ? -28.219 -31.737 24.092 1.00 60.31 392 SER A N 1
ATOM 3114 C CA . SER A 1 392 ? -28.880 -30.436 24.316 1.00 60.31 392 SER A CA 1
ATOM 3115 C C . SER A 1 392 ? -29.702 -29.941 23.117 1.00 60.31 392 SER A C 1
ATOM 3117 O O . SER A 1 392 ? -30.562 -29.078 23.278 1.00 60.31 392 SER A O 1
ATOM 3119 N N . LYS A 1 393 ? -29.510 -30.523 21.924 1.00 55.78 393 LYS A N 1
ATOM 3120 C CA . LYS A 1 393 ? -30.212 -30.117 20.695 1.00 55.78 393 LYS A CA 1
ATOM 3121 C C . LYS A 1 393 ? -31.571 -30.806 20.490 1.00 55.78 393 LYS A C 1
ATOM 3123 O O . LYS A 1 393 ? -32.308 -30.417 19.592 1.00 55.78 393 LYS A O 1
ATOM 3128 N N . MET A 1 394 ? -31.934 -31.787 21.325 1.00 54.44 394 MET A N 1
ATOM 3129 C CA . MET A 1 394 ? -33.185 -32.558 21.191 1.00 54.44 394 MET A CA 1
ATOM 3130 C C . MET A 1 394 ? -34.318 -32.134 22.142 1.00 54.44 394 MET A C 1
ATOM 3132 O O . MET A 1 394 ? -35.320 -32.835 22.252 1.00 54.44 394 MET A O 1
ATOM 3136 N N . LYS A 1 395 ? -34.212 -30.985 22.823 1.00 50.38 395 LYS A N 1
ATOM 3137 C CA . LYS A 1 395 ? -35.225 -30.541 23.799 1.00 50.38 395 LYS A CA 1
ATOM 3138 C C . LYS A 1 395 ? -35.710 -29.111 23.543 1.00 50.38 395 LYS A C 1
ATOM 3140 O O . LYS A 1 395 ? -35.658 -28.260 24.421 1.00 50.38 395 LYS A O 1
ATOM 3145 N N . ALA A 1 396 ? -36.197 -28.846 22.334 1.00 55.34 396 ALA A N 1
ATOM 3146 C CA . ALA A 1 396 ? -36.996 -27.656 22.051 1.00 55.34 396 ALA A CA 1
ATOM 3147 C C . ALA A 1 396 ? -38.300 -28.086 21.357 1.00 55.34 396 ALA A C 1
ATOM 3149 O O . ALA A 1 396 ? -38.231 -28.699 20.290 1.00 55.34 396 ALA A O 1
ATOM 3150 N N . PRO A 1 397 ? -39.485 -27.821 21.939 1.00 53.91 397 PRO A N 1
ATOM 3151 C CA . PRO A 1 397 ? -40.746 -28.112 21.274 1.00 53.91 397 PRO A CA 1
ATOM 3152 C C . PRO A 1 397 ? -40.872 -27.216 20.039 1.00 53.91 397 PRO A C 1
ATOM 3154 O O . PRO A 1 397 ? -40.760 -25.991 20.129 1.00 53.91 397 PRO A O 1
ATOM 3157 N N . ALA A 1 398 ? -41.080 -27.834 18.878 1.00 52.44 398 ALA A N 1
ATOM 3158 C CA . ALA A 1 398 ? -41.313 -27.135 17.625 1.00 52.44 398 ALA A CA 1
ATOM 3159 C C . ALA A 1 398 ? -42.590 -26.286 17.743 1.00 52.44 398 ALA A C 1
ATOM 3161 O O . ALA A 1 398 ? -43.702 -26.805 17.670 1.00 52.44 398 ALA A O 1
ATOM 3162 N N . LYS A 1 399 ? -42.438 -24.971 17.947 1.00 63.41 399 LYS A N 1
ATOM 3163 C CA . LYS A 1 399 ? -43.553 -24.028 17.807 1.00 63.41 399 LYS A CA 1
ATOM 3164 C C . LYS A 1 399 ? -43.996 -24.039 16.347 1.00 63.41 399 LYS A C 1
ATOM 3166 O O . LYS A 1 399 ? -43.171 -23.898 15.442 1.00 63.41 399 LYS A O 1
ATOM 3171 N N . SER A 1 400 ? -45.291 -24.237 16.118 1.00 69.62 400 SER A N 1
ATOM 3172 C CA . SER A 1 400 ? -45.839 -24.323 14.770 1.00 69.62 400 SER A CA 1
ATOM 3173 C C . SER A 1 400 ? -45.630 -22.992 14.033 1.00 69.62 400 SER A C 1
ATOM 3175 O O . SER A 1 400 ? -45.732 -21.913 14.622 1.00 69.62 400 SER A O 1
ATOM 3177 N N . LYS A 1 401 ? -45.374 -23.041 12.718 1.00 66.19 401 LYS A N 1
ATOM 3178 C CA . LYS A 1 401 ? -45.256 -21.847 11.848 1.00 66.19 401 LYS A CA 1
ATOM 3179 C C . LYS A 1 401 ? -46.459 -20.892 11.982 1.00 66.19 401 LYS A C 1
ATOM 3181 O O . LYS A 1 401 ? -46.335 -19.701 11.708 1.00 66.19 401 LYS A O 1
ATOM 3186 N N . LYS A 1 402 ? -47.610 -21.407 12.429 1.00 73.12 402 LYS A N 1
ATOM 3187 C CA . LYS A 1 402 ? -48.853 -20.660 12.649 1.00 73.12 402 LYS A CA 1
ATOM 3188 C C . LYS A 1 402 ? -48.791 -19.763 13.895 1.00 73.12 402 LYS A C 1
ATOM 3190 O O . LYS A 1 402 ? -49.372 -18.679 13.882 1.00 73.12 402 LYS A O 1
ATOM 3195 N N . ASP A 1 403 ? -48.034 -20.159 14.917 1.00 71.25 403 ASP A N 1
ATOM 3196 C CA . ASP A 1 403 ? -47.867 -19.387 16.157 1.00 71.25 403 ASP A CA 1
ATOM 3197 C C . ASP A 1 403 ? -46.877 -18.228 15.969 1.00 71.25 403 ASP A C 1
ATOM 3199 O O . ASP A 1 403 ? -47.135 -17.108 16.408 1.00 71.25 403 ASP A O 1
ATOM 3203 N N . LEU A 1 404 ? -45.817 -18.453 15.185 1.00 65.88 404 LEU A N 1
ATOM 3204 C CA . LEU A 1 404 ? -44.857 -17.416 14.779 1.00 65.88 404 LEU A CA 1
ATOM 3205 C C . LEU A 1 404 ? -45.487 -16.315 13.905 1.00 65.88 404 LEU A C 1
ATOM 3207 O O . LEU A 1 404 ? -45.055 -15.162 13.960 1.00 65.88 404 LEU A O 1
ATOM 3211 N N . LEU A 1 405 ? -46.520 -16.635 13.113 1.00 69.25 405 LEU A N 1
ATOM 3212 C CA . LEU A 1 405 ? -47.245 -15.629 12.327 1.00 69.25 405 LEU A CA 1
ATOM 3213 C C . LEU A 1 405 ? -48.210 -14.794 13.183 1.00 69.25 405 LEU A C 1
ATOM 3215 O O . LEU A 1 405 ? -48.328 -13.590 12.958 1.00 69.25 405 LEU A O 1
ATOM 3219 N N . LYS A 1 406 ? -48.870 -15.391 14.185 1.00 73.00 406 LYS A N 1
ATOM 3220 C CA . LYS A 1 406 ? -49.759 -14.655 15.103 1.00 73.00 406 LYS A CA 1
ATOM 3221 C C . LYS A 1 406 ? -48.995 -13.662 15.982 1.00 73.00 406 LYS A C 1
ATOM 3223 O O . LYS A 1 406 ? -49.484 -12.556 16.203 1.00 73.00 406 LYS A O 1
ATOM 3228 N N . GLU A 1 407 ? -47.783 -14.008 16.411 1.00 68.19 407 GLU A N 1
ATOM 3229 C CA . GLU A 1 407 ? -46.936 -13.130 17.229 1.00 68.19 407 GLU A CA 1
ATOM 3230 C C . GLU A 1 407 ? -46.440 -11.899 16.440 1.00 68.19 407 GLU A C 1
ATOM 3232 O O . GLU A 1 407 ? -46.485 -10.772 16.938 1.00 68.19 407 GLU A O 1
ATOM 3237 N N . LYS A 1 408 ? -46.099 -12.066 15.151 1.00 67.38 408 LYS A N 1
ATOM 3238 C CA . LYS A 1 408 ? -45.725 -10.943 14.268 1.00 67.38 408 LYS A CA 1
ATOM 3239 C C . LYS A 1 408 ? -46.889 -10.005 13.933 1.00 67.38 408 LYS A C 1
ATOM 3241 O O . LYS A 1 408 ? -46.669 -8.810 13.738 1.00 67.38 408 LYS A O 1
ATOM 3246 N N . VAL A 1 409 ? -48.122 -10.512 13.880 1.00 65.44 409 VAL A N 1
ATOM 3247 C CA . VAL A 1 409 ? -49.314 -9.679 13.638 1.00 65.44 409 VAL A CA 1
ATOM 3248 C C . VAL A 1 409 ? -49.718 -8.901 14.899 1.00 65.44 409 VAL A C 1
ATOM 3250 O O . VAL A 1 409 ? -50.180 -7.766 14.787 1.00 65.44 409 VAL A O 1
ATOM 3253 N N . ALA A 1 410 ? -49.472 -9.445 16.096 1.00 55.56 410 ALA A N 1
ATOM 3254 C CA . ALA A 1 410 ? -49.743 -8.754 17.358 1.00 55.56 410 ALA A CA 1
ATOM 3255 C C . ALA A 1 410 ? -48.788 -7.569 17.611 1.00 55.56 410 ALA A C 1
ATOM 3257 O O . ALA A 1 410 ? -49.232 -6.514 18.062 1.00 55.56 410 ALA A O 1
ATOM 3258 N N . MET A 1 411 ? -47.507 -7.682 17.236 1.00 54.53 411 MET A N 1
ATOM 3259 C CA . MET A 1 411 ? -46.536 -6.587 17.401 1.00 54.53 411 MET A CA 1
ATOM 3260 C C . MET A 1 411 ? -46.761 -5.389 16.467 1.00 54.53 411 MET A C 1
ATOM 3262 O O . MET A 1 411 ? -46.300 -4.290 16.762 1.00 54.53 411 MET A O 1
ATOM 3266 N N . LYS A 1 412 ? -47.503 -5.550 15.364 1.00 51.22 412 LYS A N 1
ATOM 3267 C CA . LYS A 1 412 ? -47.769 -4.449 14.420 1.00 51.22 412 LYS A CA 1
ATOM 3268 C C . LYS A 1 412 ? -48.957 -3.562 14.819 1.00 51.22 412 LYS A C 1
ATOM 3270 O O . LYS A 1 412 ? -49.198 -2.554 14.163 1.00 51.22 412 LYS A O 1
ATOM 3275 N N . LYS A 1 413 ? -49.696 -3.915 15.880 1.00 48.16 413 LYS A N 1
ATOM 3276 C CA . LYS A 1 413 ? -50.933 -3.224 16.296 1.00 48.16 413 LYS A CA 1
ATOM 3277 C C . LYS A 1 413 ? -50.769 -2.258 17.480 1.00 48.16 413 LYS A C 1
ATOM 3279 O O . LYS A 1 413 ? -51.745 -1.618 17.852 1.00 48.16 413 LYS A O 1
ATOM 3284 N N . SER A 1 414 ? -49.568 -2.114 18.048 1.00 45.16 414 SER A N 1
ATOM 3285 C CA . SER A 1 414 ? -49.309 -1.269 19.231 1.00 45.16 414 SER A CA 1
ATOM 3286 C C . SER A 1 414 ? -48.568 0.050 18.953 1.00 45.16 414 SER A C 1
ATOM 3288 O O . SER A 1 414 ? -48.263 0.781 19.890 1.00 45.16 414 SER A O 1
ATOM 3290 N N . GLN A 1 415 ? -48.326 0.421 17.691 1.00 45.00 415 GLN A N 1
ATOM 3291 C CA . GLN A 1 415 ? -47.780 1.739 17.329 1.00 45.00 415 GLN A CA 1
ATOM 3292 C C . GLN A 1 415 ? -48.886 2.685 16.834 1.00 45.00 415 GLN A C 1
ATOM 3294 O O . GLN A 1 415 ? -48.937 3.050 15.663 1.00 45.00 415 GLN A O 1
ATOM 3299 N N . SER A 1 416 ? -49.794 3.087 17.726 1.00 39.91 416 SER A N 1
ATOM 3300 C CA . SER A 1 416 ? -50.659 4.254 17.509 1.00 39.91 416 SER A CA 1
ATOM 3301 C C . SER A 1 416 ? -50.085 5.446 18.275 1.00 39.91 416 SER A C 1
ATOM 3303 O O . SER A 1 416 ? -50.104 5.469 19.505 1.00 39.91 416 SER A O 1
ATOM 3305 N N . SER A 1 417 ? -49.540 6.420 17.548 1.00 39.66 417 SER A N 1
ATOM 3306 C CA . SER A 1 417 ? -48.951 7.644 18.100 1.00 39.66 417 SER A CA 1
ATOM 3307 C C . SER A 1 417 ? -49.997 8.530 18.802 1.00 39.66 417 SER A C 1
ATOM 3309 O O . SER A 1 417 ? -51.116 8.661 18.296 1.00 39.66 417 SER A O 1
ATOM 3311 N N . PRO A 1 418 ? -49.659 9.201 19.920 1.00 42.03 418 PRO A N 1
ATOM 3312 C CA . PRO A 1 418 ? -50.552 10.166 20.551 1.00 42.03 418 PRO A CA 1
ATOM 3313 C C . PRO A 1 418 ? -50.604 11.490 19.767 1.00 42.03 418 PRO A C 1
ATOM 3315 O O . PRO A 1 418 ? -49.588 12.008 19.302 1.00 42.03 418 PRO A O 1
ATOM 3318 N N . LYS A 1 419 ? -51.817 12.042 19.631 1.00 43.69 419 LYS A N 1
ATOM 3319 C CA . LYS A 1 419 ? -52.111 13.355 19.029 1.00 43.69 419 LYS A CA 1
ATOM 3320 C C . LYS A 1 419 ? -51.479 14.482 19.858 1.00 43.69 419 LYS A C 1
ATOM 3322 O O . LYS A 1 419 ? -51.888 14.713 20.991 1.00 43.69 419 LYS A O 1
ATOM 3327 N N . VAL A 1 420 ? -50.546 15.221 19.258 1.00 39.91 420 VAL A N 1
ATOM 3328 C CA . VAL A 1 420 ? -49.965 16.461 19.806 1.00 39.91 420 VAL A CA 1
ATOM 3329 C C . VAL A 1 420 ? -50.694 17.679 19.204 1.00 39.91 420 VAL A C 1
ATOM 3331 O O . VAL A 1 420 ? -50.993 17.670 18.005 1.00 39.91 420 VAL A O 1
ATOM 3334 N N . PRO A 1 421 ? -51.014 18.724 19.995 1.00 44.41 421 PRO A N 1
ATOM 3335 C CA . PRO A 1 421 ? -51.747 19.898 19.525 1.00 44.41 421 PRO A CA 1
ATOM 3336 C C . PRO A 1 421 ? -50.917 20.778 18.579 1.00 44.41 421 PRO A C 1
ATOM 3338 O O . PRO A 1 421 ? -49.712 20.970 18.747 1.00 44.41 421 PRO A O 1
ATOM 3341 N N . LYS A 1 422 ? -51.603 21.337 17.577 1.00 48.38 422 LYS A N 1
ATOM 3342 C CA . LYS A 1 422 ? -51.057 22.191 16.517 1.00 48.38 422 LYS A CA 1
ATOM 3343 C C . LYS A 1 422 ? -50.554 23.524 17.092 1.00 48.38 422 LYS A C 1
ATOM 3345 O O . LYS A 1 422 ? -51.329 24.466 17.223 1.00 48.38 422 LYS A O 1
ATOM 3350 N N . LYS A 1 423 ? -49.258 23.620 17.396 1.00 49.72 423 LYS A N 1
ATOM 3351 C CA . LYS A 1 423 ? -48.550 24.909 17.472 1.00 49.72 423 LYS A CA 1
ATOM 3352 C C . LYS A 1 423 ? -47.862 25.201 16.139 1.00 49.72 423 LYS A C 1
ATOM 3354 O O . LYS A 1 423 ? -47.394 24.289 15.462 1.00 49.72 423 LYS A O 1
ATOM 3359 N N . SER A 1 424 ? -47.874 26.479 15.769 1.00 56.59 424 SER A N 1
ATOM 3360 C CA . SER A 1 424 ? -47.449 27.036 14.484 1.00 56.59 424 SER A CA 1
ATOM 3361 C C . SER A 1 424 ? -46.081 26.513 14.027 1.00 56.59 424 SER A C 1
ATOM 3363 O O . SER A 1 424 ? -45.073 26.662 14.717 1.00 56.59 424 SER A O 1
ATOM 3365 N N . VAL A 1 425 ? -46.044 25.950 12.815 1.00 57.56 425 VAL A N 1
ATOM 3366 C CA . VAL A 1 425 ? -44.840 25.441 12.128 1.00 57.56 425 VAL A CA 1
ATOM 3367 C C . VAL A 1 425 ? -43.729 26.503 12.052 1.00 57.56 425 VAL A C 1
ATOM 3369 O O . VAL A 1 425 ? -42.547 26.170 12.020 1.00 57.56 425 VAL A O 1
ATOM 3372 N N . ARG A 1 426 ? -44.091 27.791 12.110 1.00 49.25 426 ARG A N 1
ATOM 3373 C CA . ARG A 1 426 ? -43.156 28.922 12.064 1.00 49.25 426 ARG A CA 1
ATOM 3374 C C . ARG A 1 426 ? -42.364 29.111 13.366 1.00 49.25 426 ARG A C 1
ATOM 3376 O O . ARG A 1 426 ? -41.184 29.435 13.304 1.00 49.25 426 ARG A O 1
ATOM 3383 N N . GLU A 1 427 ? -42.964 28.839 14.526 1.00 57.16 427 GLU A N 1
ATOM 3384 C CA . GLU A 1 427 ? -42.268 28.878 15.826 1.00 57.16 427 GLU A CA 1
ATOM 3385 C C . GLU A 1 427 ? -41.354 27.664 16.018 1.00 57.16 427 GLU A C 1
ATOM 3387 O O . GLU A 1 427 ? -40.253 27.788 16.551 1.00 57.16 427 GLU A O 1
ATOM 3392 N N . GLN A 1 428 ? -41.757 26.495 15.510 1.00 56.94 428 GLN A N 1
ATOM 3393 C CA . GLN A 1 428 ? -40.928 25.287 15.575 1.00 56.94 428 GLN A CA 1
ATOM 3394 C C . GLN A 1 428 ? -39.708 25.354 14.644 1.00 56.94 428 GLN A C 1
ATOM 3396 O O . GLN A 1 428 ? -38.683 24.745 14.947 1.00 56.94 428 GLN A O 1
ATOM 3401 N N . LEU A 1 429 ? -39.787 26.101 13.537 1.00 57.44 429 LEU A N 1
ATOM 3402 C CA . LEU A 1 429 ? -38.643 26.346 12.654 1.00 57.44 429 LEU A CA 1
ATOM 3403 C C . LEU A 1 429 ? -37.668 27.375 13.243 1.00 57.44 429 LEU A C 1
ATOM 3405 O O . LEU A 1 429 ? -36.464 27.147 13.190 1.00 57.44 429 LEU A O 1
ATOM 3409 N N . LEU A 1 430 ? -38.157 28.445 13.878 1.00 55.16 430 LEU A N 1
ATOM 3410 C CA . LEU A 1 430 ? -37.288 29.432 14.535 1.00 55.16 430 LEU A CA 1
ATOM 3411 C C . LEU A 1 430 ? -36.607 28.867 15.795 1.00 55.16 430 LEU A C 1
ATOM 3413 O O . LEU A 1 430 ? -35.421 29.112 16.007 1.00 55.16 430 LEU A O 1
ATOM 3417 N N . ALA A 1 431 ? -37.291 28.014 16.566 1.00 50.59 431 ALA A N 1
ATOM 3418 C CA . ALA A 1 431 ? -36.681 27.317 17.700 1.00 50.59 431 ALA A CA 1
ATOM 3419 C C . ALA A 1 431 ? -35.633 26.272 17.262 1.00 50.59 431 ALA A C 1
ATOM 3421 O O . ALA A 1 431 ? -34.601 26.142 17.918 1.00 50.59 431 ALA A O 1
ATOM 3422 N N . LYS A 1 432 ? -35.836 25.582 16.124 1.00 51.25 432 LYS A N 1
ATOM 3423 C CA . LYS A 1 432 ? -34.867 24.620 15.553 1.00 51.25 432 LYS A CA 1
ATOM 3424 C C . LYS A 1 432 ? -33.632 25.270 14.924 1.00 51.25 432 LYS A C 1
ATOM 3426 O O . LYS A 1 432 ? -32.600 24.611 14.839 1.00 51.25 432 LYS A O 1
ATOM 3431 N N . VAL A 1 433 ? -33.714 26.531 14.497 1.00 48.59 433 VAL A N 1
ATOM 3432 C CA . VAL A 1 433 ? -32.547 27.291 14.011 1.00 48.59 433 VAL A CA 1
ATOM 3433 C C . VAL A 1 433 ? -31.732 27.859 15.182 1.00 48.59 433 VAL A C 1
ATOM 3435 O O . VAL A 1 433 ? -30.511 27.931 15.086 1.00 48.59 433 VAL A O 1
ATOM 3438 N N . ALA A 1 434 ? -32.364 28.162 16.323 1.00 40.88 434 ALA A N 1
ATOM 3439 C CA . ALA A 1 434 ? -31.668 28.648 17.520 1.00 40.88 434 ALA A CA 1
ATOM 3440 C C . ALA A 1 434 ? -31.019 27.540 18.382 1.00 40.88 434 ALA A C 1
ATOM 3442 O O . ALA A 1 434 ? -30.043 27.812 19.074 1.00 40.88 434 ALA A O 1
ATOM 3443 N N . THR A 1 435 ? -31.499 26.289 18.320 1.00 38.66 435 THR A N 1
ATOM 3444 C CA . THR A 1 435 ? -30.948 25.148 19.096 1.00 38.66 435 THR A CA 1
ATOM 3445 C C . THR A 1 435 ? -30.002 24.231 18.311 1.00 38.66 435 THR A C 1
ATOM 3447 O O . THR A 1 435 ? -29.521 23.246 18.853 1.00 38.66 435 THR A O 1
ATOM 3450 N N . LYS A 1 436 ? -29.650 24.567 17.062 1.00 39.84 436 LYS A N 1
ATOM 3451 C CA . LYS A 1 436 ? -28.599 23.879 16.277 1.00 39.84 436 LYS A CA 1
ATOM 3452 C C . LYS A 1 436 ? -27.239 24.589 16.336 1.00 39.84 436 LYS A C 1
ATOM 3454 O O . LYS A 1 436 ? -26.476 24.579 15.376 1.00 39.84 436 LYS A O 1
ATOM 3459 N N . ARG A 1 437 ? -26.948 25.224 17.473 1.00 41.00 437 ARG A N 1
ATOM 3460 C CA . ARG A 1 437 ? -25.650 25.845 17.781 1.00 41.00 437 ARG A CA 1
ATOM 3461 C C . ARG A 1 437 ? -24.910 25.125 18.915 1.00 41.00 437 ARG A C 1
ATOM 3463 O O . ARG A 1 437 ? -24.038 25.714 19.537 1.00 41.00 437 ARG A O 1
ATOM 3470 N N . SER A 1 438 ? -25.284 23.878 19.191 1.00 45.53 438 SER A N 1
ATOM 3471 C CA . SER A 1 438 ? -24.661 23.020 20.195 1.00 45.53 438 SER A CA 1
ATOM 3472 C C . SER A 1 438 ? -23.849 21.919 19.514 1.00 45.53 438 SER A C 1
ATOM 3474 O O . SER A 1 438 ? -24.389 21.176 18.694 1.00 45.53 438 SER A O 1
ATOM 3476 N N . GLU A 1 439 ? -22.576 21.841 19.903 1.00 48.97 439 GLU A N 1
ATOM 3477 C CA . GLU A 1 439 ? -21.697 20.671 19.777 1.00 48.97 439 GLU A CA 1
ATOM 3478 C C . GLU A 1 439 ? -21.268 20.305 18.348 1.00 48.97 439 GLU A C 1
ATOM 3480 O O . GLU A 1 439 ? -21.444 19.182 17.883 1.00 48.97 439 GLU A O 1
ATOM 3485 N N . SER A 1 440 ? -20.635 21.239 17.633 1.00 49.38 440 SER A N 1
ATOM 3486 C CA . SER A 1 440 ? -19.671 20.824 16.609 1.00 49.38 440 SER A CA 1
ATOM 3487 C C . SER A 1 440 ? -18.331 20.594 17.303 1.00 49.38 440 SER A C 1
ATOM 3489 O O . SER A 1 440 ? -17.606 21.554 17.554 1.00 49.38 440 SER A O 1
ATOM 3491 N N . THR A 1 441 ? -18.014 19.345 17.643 1.00 57.53 441 THR A N 1
ATOM 3492 C CA . THR A 1 441 ? -16.629 18.938 17.916 1.00 57.53 441 THR A CA 1
ATOM 3493 C C . THR A 1 441 ? -15.817 19.247 16.667 1.00 57.53 441 THR A C 1
ATOM 3495 O O . THR A 1 441 ? -16.139 18.753 15.581 1.00 57.53 441 THR A O 1
ATOM 3498 N N . ILE A 1 442 ? -14.828 20.122 16.796 1.00 68.88 442 ILE A N 1
ATOM 3499 C CA . ILE A 1 442 ? -14.016 20.564 15.678 1.00 68.88 442 ILE A CA 1
ATOM 3500 C C . ILE A 1 442 ? -12.654 19.869 15.816 1.00 68.88 442 ILE A C 1
ATOM 3502 O O . ILE A 1 442 ? -11.735 20.417 16.406 1.00 68.88 442 ILE A O 1
ATOM 3506 N N . GLY A 1 443 ? -12.526 18.648 15.294 1.00 84.81 443 GLY A N 1
ATOM 3507 C CA . GLY A 1 443 ? -11.328 17.831 15.531 1.00 84.81 443 GLY A CA 1
ATOM 3508 C C . GLY A 1 443 ? -11.255 17.329 16.980 1.00 84.81 443 GLY A C 1
ATOM 3509 O O . GLY A 1 443 ? -12.279 16.934 17.540 1.00 84.81 443 GLY A O 1
ATOM 3510 N N . ASP A 1 444 ? -10.059 17.344 17.576 1.00 90.56 444 ASP A N 1
ATOM 3511 C CA . ASP A 1 444 ? -9.799 16.859 18.947 1.00 90.56 444 ASP A CA 1
ATOM 3512 C C . ASP A 1 444 ? -10.210 17.858 20.048 1.00 90.56 444 ASP A C 1
ATOM 3514 O O . ASP A 1 444 ? -10.211 17.523 21.241 1.00 90.56 444 ASP A O 1
ATOM 3518 N N . TYR A 1 445 ? -10.572 19.080 19.651 1.00 93.81 445 TYR A N 1
ATOM 3519 C CA . TYR A 1 445 ? -10.907 20.177 20.550 1.00 93.81 445 TYR A CA 1
ATOM 3520 C C . TYR A 1 445 ? -12.284 20.773 20.238 1.00 93.81 445 TYR A C 1
ATOM 3522 O O . TYR A 1 445 ? -12.801 20.703 19.117 1.00 93.81 445 TYR A O 1
ATOM 3530 N N . GLU A 1 446 ? -12.908 21.373 21.245 1.00 92.75 446 GLU A N 1
ATOM 3531 C CA . GLU A 1 446 ? -14.208 22.023 21.098 1.00 92.75 446 GLU A CA 1
ATOM 3532 C C . GLU A 1 446 ? -14.060 23.500 20.695 1.00 92.75 446 GLU A C 1
ATOM 3534 O O . GLU A 1 446 ? -13.113 24.192 21.069 1.00 92.75 446 GLU A O 1
ATOM 3539 N N . TYR A 1 447 ? -15.017 24.015 19.914 1.00 93.75 447 TYR A N 1
ATOM 3540 C CA . TYR A 1 447 ? -15.076 25.449 19.615 1.00 93.75 447 TYR A CA 1
ATOM 3541 C C . TYR A 1 447 ? -15.232 26.239 20.921 1.00 93.75 447 TYR A C 1
ATOM 3543 O O . TYR A 1 447 ? -16.191 26.024 21.662 1.00 93.75 447 TYR A O 1
ATOM 3551 N N . GLY A 1 448 ? -14.337 27.192 21.170 1.00 95.00 448 GLY A N 1
ATOM 3552 C CA . GLY A 1 448 ? -14.306 27.979 22.401 1.00 95.00 448 GLY A CA 1
ATOM 3553 C C . GLY A 1 448 ? -13.553 27.321 23.562 1.00 95.00 448 GLY A C 1
ATOM 3554 O O . GLY A 1 448 ? -13.505 27.904 24.643 1.00 95.00 448 GLY A O 1
ATOM 3555 N N . GLU A 1 449 ? -12.966 26.133 23.373 1.00 96.44 449 GLU A N 1
ATOM 3556 C CA . GLU A 1 449 ? -12.120 25.501 24.389 1.00 96.44 449 GLU A CA 1
ATOM 3557 C C . GLU A 1 449 ? -10.852 26.340 24.622 1.00 96.44 449 GLU A C 1
ATOM 3559 O O . GLU A 1 449 ? -10.227 26.822 23.671 1.00 96.44 449 GLU A O 1
ATOM 3564 N N . ILE A 1 450 ? -10.490 26.528 25.896 1.00 97.06 450 ILE A N 1
ATOM 3565 C CA . ILE A 1 450 ? -9.250 27.202 26.300 1.00 97.06 450 ILE A CA 1
ATOM 3566 C C . ILE A 1 450 ? -8.145 26.151 26.379 1.00 97.06 450 ILE A C 1
ATOM 3568 O O . ILE A 1 450 ? -8.229 25.201 27.162 1.00 97.06 450 ILE A O 1
ATOM 3572 N N . VAL A 1 451 ? -7.107 26.344 25.577 1.00 97.44 451 VAL A N 1
ATOM 3573 C CA . VAL A 1 451 ? -5.972 25.434 25.417 1.00 97.44 451 VAL A CA 1
ATOM 3574 C C . VAL A 1 451 ? -4.657 26.166 25.651 1.00 97.44 451 VAL A C 1
ATOM 3576 O O . VAL A 1 451 ? -4.579 27.386 25.502 1.00 97.44 451 VAL A O 1
ATOM 3579 N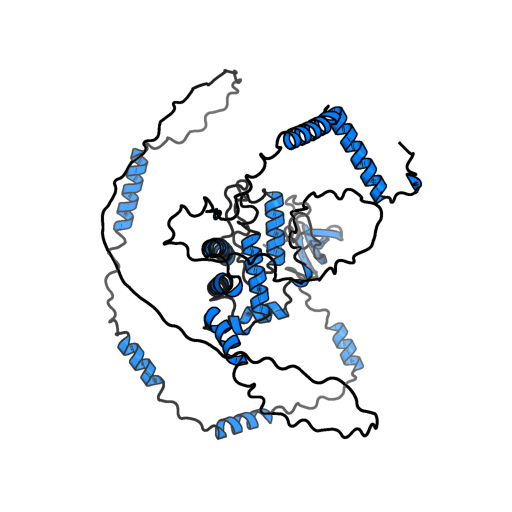 N . ASP A 1 452 ? -3.620 25.407 25.997 1.00 97.38 452 ASP A N 1
ATOM 3580 C CA . ASP A 1 452 ? -2.256 25.923 26.069 1.00 97.38 452 ASP A CA 1
ATOM 3581 C C . ASP A 1 452 ? -1.580 25.694 24.712 1.00 97.38 452 ASP A C 1
ATOM 3583 O O . ASP A 1 452 ? -1.614 24.581 24.175 1.00 97.38 452 ASP A O 1
ATOM 3587 N N . VAL A 1 453 ? -0.952 26.734 24.166 1.00 96.50 453 VAL A N 1
ATOM 3588 C CA . VAL A 1 453 ? -0.375 26.734 22.817 1.00 96.50 453 VAL A CA 1
ATOM 3589 C C . VAL A 1 453 ? 1.100 27.140 22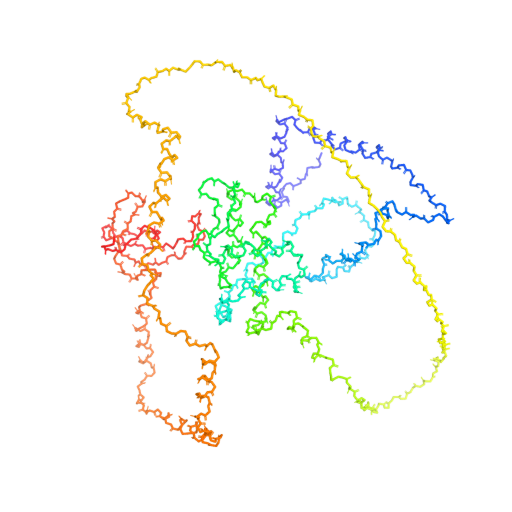.837 1.00 96.50 453 VAL A C 1
ATOM 3591 O O . VAL A 1 453 ? 1.438 28.178 23.400 1.00 96.50 453 VAL A O 1
ATOM 3594 N N . ASP A 1 454 ? 1.970 26.347 22.203 1.00 95.88 454 ASP A N 1
ATOM 3595 C CA . ASP A 1 454 ? 3.398 26.659 22.006 1.00 95.88 454 ASP A CA 1
ATOM 3596 C C . ASP A 1 454 ? 3.600 27.382 20.666 1.00 95.88 454 ASP A C 1
ATOM 3598 O O . ASP A 1 454 ? 3.594 26.780 19.584 1.00 95.88 454 ASP A O 1
ATOM 3602 N N . TRP A 1 455 ? 3.734 28.708 20.720 1.00 89.44 455 TRP A N 1
ATOM 3603 C CA . TRP A 1 455 ? 3.873 29.529 19.522 1.00 89.44 455 TRP A CA 1
ATOM 3604 C C . TRP A 1 455 ? 5.319 29.531 19.015 1.00 89.44 455 TRP A C 1
ATOM 3606 O O . TRP A 1 455 ? 6.203 30.182 19.568 1.00 89.44 455 TRP A O 1
ATOM 3616 N N . GLY A 1 456 ? 5.554 28.828 17.904 1.00 85.00 456 GLY A N 1
ATOM 3617 C CA . GLY A 1 456 ? 6.860 28.790 17.240 1.00 85.00 456 GLY A CA 1
ATOM 3618 C C . GLY A 1 456 ? 7.823 27.730 17.778 1.00 85.00 456 GLY A C 1
ATOM 3619 O O . GLY A 1 456 ? 8.984 27.720 17.366 1.00 85.00 456 GLY A O 1
ATOM 3620 N N . GLY A 1 457 ? 7.361 26.825 18.649 1.00 87.12 457 GLY A N 1
ATOM 3621 C CA . GLY A 1 457 ? 8.186 25.749 19.205 1.00 87.12 457 GLY A CA 1
ATOM 3622 C C . GLY A 1 457 ? 9.297 26.267 20.117 1.00 87.12 457 GLY A C 1
ATOM 3623 O O . GLY A 1 457 ? 10.378 25.676 20.174 1.00 87.12 457 GLY A O 1
ATOM 3624 N N . THR A 1 458 ? 9.066 27.406 20.773 1.00 88.44 458 THR A N 1
ATOM 3625 C CA . THR A 1 458 ? 10.012 28.004 21.724 1.00 88.44 458 THR A CA 1
ATOM 3626 C C . THR A 1 458 ? 9.973 27.286 23.072 1.00 88.44 458 THR A C 1
ATOM 3628 O O . THR A 1 458 ? 10.913 27.419 23.857 1.00 88.44 458 THR A O 1
ATOM 3631 N N . GLY A 1 459 ? 8.925 26.492 23.327 1.00 92.31 459 GLY A N 1
ATOM 3632 C CA . GLY A 1 459 ? 8.680 25.815 24.597 1.00 92.31 459 GLY A CA 1
ATOM 3633 C C . GLY A 1 459 ? 7.946 26.683 25.622 1.00 92.31 459 GLY A C 1
ATOM 3634 O O . GLY A 1 459 ? 7.704 26.222 26.740 1.00 92.31 459 GLY A O 1
ATOM 3635 N N . GLU A 1 460 ? 7.583 27.916 25.258 1.00 95.12 460 GLU A N 1
ATOM 3636 C CA . GLU A 1 460 ? 6.722 28.786 26.057 1.00 95.12 460 GLU A CA 1
ATOM 3637 C C . GLU A 1 460 ? 5.259 28.558 25.675 1.00 95.12 460 GLU A C 1
ATOM 3639 O O . GLU A 1 460 ? 4.895 28.594 24.502 1.00 95.12 460 GLU A O 1
ATOM 3644 N N . TRP A 1 461 ? 4.418 28.316 26.679 1.00 95.75 461 TRP A N 1
ATOM 3645 C CA . TRP A 1 461 ? 3.010 27.979 26.490 1.00 95.75 461 TRP A CA 1
ATOM 3646 C C . TRP A 1 461 ? 2.127 29.171 26.848 1.00 95.75 461 TRP A C 1
ATOM 3648 O O . TRP A 1 461 ? 2.249 29.723 27.941 1.00 95.75 461 TRP A O 1
ATOM 3658 N N . TYR A 1 462 ? 1.220 29.524 25.942 1.00 96.19 462 TYR A N 1
ATOM 3659 C CA . TYR A 1 462 ? 0.309 30.660 26.067 1.00 96.19 462 TYR A CA 1
ATOM 3660 C C . TYR A 1 462 ? -1.146 30.181 26.063 1.00 96.19 462 TYR A C 1
ATOM 3662 O O . TYR A 1 462 ? -1.500 29.281 25.302 1.00 96.19 462 TYR A O 1
ATOM 3670 N N . GLU A 1 463 ? -2.003 30.792 26.886 1.00 96.75 463 GLU A N 1
ATOM 3671 C CA . GLU A 1 463 ? -3.433 30.459 26.917 1.00 96.75 463 GLU A CA 1
ATOM 3672 C C . GLU A 1 463 ? -4.156 31.062 25.698 1.00 96.75 463 GLU A C 1
ATOM 3674 O O . GLU A 1 463 ? -4.123 32.279 25.463 1.00 96.75 463 GLU A O 1
ATOM 3679 N N . ALA A 1 464 ? -4.848 30.219 24.931 1.00 97.19 464 ALA A N 1
ATOM 3680 C CA . ALA A 1 464 ? -5.604 30.634 23.755 1.00 97.19 464 ALA A CA 1
ATOM 3681 C C . ALA A 1 464 ? -6.970 29.936 23.662 1.00 97.19 464 ALA A C 1
ATOM 3683 O O . ALA A 1 464 ? -7.156 28.818 24.133 1.00 97.19 464 ALA A O 1
ATOM 3684 N N . GLU A 1 465 ? -7.938 30.606 23.038 1.00 97.06 465 GLU A N 1
ATOM 3685 C CA . GLU A 1 465 ? -9.283 30.084 22.777 1.00 97.06 465 GLU A CA 1
ATOM 3686 C C . GLU A 1 465 ? -9.392 29.606 21.321 1.00 97.06 465 GLU A C 1
ATOM 3688 O O . GLU A 1 465 ? -9.103 30.367 20.391 1.00 97.06 465 GLU A O 1
ATOM 3693 N N . ILE A 1 466 ? -9.850 28.371 21.099 1.00 96.75 466 ILE A N 1
ATOM 3694 C CA . ILE A 1 466 ? -10.016 27.815 19.747 1.00 96.75 466 ILE A CA 1
ATOM 3695 C C . ILE A 1 466 ? -11.227 28.442 19.055 1.00 96.75 466 ILE A C 1
ATOM 3697 O O . ILE A 1 466 ? -12.353 28.369 19.547 1.00 96.75 466 ILE A O 1
ATOM 3701 N N . LYS A 1 467 ? -11.019 29.030 17.871 1.00 95.75 467 LYS A N 1
ATOM 3702 C CA . LYS A 1 467 ? -12.083 29.681 17.091 1.00 95.75 467 LYS A CA 1
ATOM 3703 C C . LYS A 1 467 ? -12.455 28.922 15.835 1.00 95.75 467 LYS A C 1
ATOM 3705 O O . LYS A 1 467 ? -13.615 28.939 15.445 1.00 95.75 467 LYS A O 1
ATOM 3710 N N . LYS A 1 468 ? -11.519 28.279 15.148 1.00 94.19 468 LYS A N 1
ATOM 3711 C CA . LYS A 1 468 ? -11.850 27.596 13.893 1.00 94.19 468 LYS A CA 1
ATOM 3712 C C . LYS A 1 468 ? -10.838 26.509 13.591 1.00 94.19 468 LYS A C 1
ATOM 3714 O O . LYS A 1 468 ? -9.649 26.726 13.751 1.00 94.19 468 LYS A O 1
ATOM 3719 N N . LEU A 1 469 ? -11.292 25.369 13.086 1.00 92.88 469 LEU A N 1
ATOM 3720 C CA . LEU A 1 469 ? -10.395 24.419 12.433 1.00 92.88 469 LEU A CA 1
ATOM 3721 C C . LEU A 1 469 ? -10.197 24.839 10.994 1.00 92.88 469 LEU A C 1
ATOM 3723 O O . LEU A 1 469 ? -11.152 25.050 10.239 1.00 92.88 469 LEU A O 1
ATOM 3727 N N . ILE A 1 470 ? -8.932 24.953 10.642 1.00 91.50 470 ILE A N 1
ATOM 3728 C CA . ILE A 1 470 ? -8.470 25.123 9.285 1.00 91.50 470 ILE A CA 1
ATOM 3729 C C . ILE A 1 470 ? -8.059 23.714 8.846 1.00 91.50 470 ILE A C 1
ATOM 3731 O O . ILE A 1 470 ? -6.967 23.264 9.199 1.00 91.50 470 ILE A O 1
ATOM 3735 N N . PRO A 1 471 ? -8.937 22.971 8.139 1.00 81.62 471 PRO A N 1
ATOM 3736 C CA . PRO A 1 471 ? -8.567 21.664 7.619 1.00 81.62 471 PRO A CA 1
ATOM 3737 C C . PRO A 1 471 ? -7.345 21.854 6.724 1.00 81.62 471 PRO A C 1
ATOM 3739 O O . PRO A 1 471 ? -7.374 22.626 5.762 1.00 81.62 471 PRO A O 1
ATOM 3742 N N . SER A 1 472 ? -6.249 21.209 7.105 1.00 73.81 472 SER A N 1
ATOM 3743 C CA . SER A 1 472 ? -4.954 21.416 6.475 1.00 73.81 472 SER A CA 1
ATOM 3744 C C . SER A 1 472 ? -4.999 20.977 5.014 1.00 73.81 472 SER A C 1
ATOM 3746 O O . SER A 1 472 ? -5.274 19.820 4.690 1.00 73.81 472 SER A O 1
ATOM 3748 N N . GLY A 1 473 ? -4.732 21.915 4.106 1.00 59.75 473 GLY A N 1
ATOM 3749 C CA . GLY A 1 473 ? -4.360 21.581 2.737 1.00 59.75 473 GLY A CA 1
ATOM 3750 C C . GLY A 1 473 ? -2.930 21.044 2.728 1.00 59.75 473 GLY A C 1
ATOM 3751 O O . GLY A 1 473 ? -2.064 21.647 3.351 1.00 59.75 473 GLY A O 1
ATOM 3752 N N . LYS A 1 474 ? -2.694 19.922 2.030 1.00 47.28 474 LYS A N 1
ATOM 3753 C CA . LYS A 1 474 ? -1.409 19.198 1.868 1.00 47.28 474 LYS A CA 1
ATOM 3754 C C . LYS A 1 474 ? -0.153 20.044 2.167 1.00 47.28 474 LYS A C 1
ATOM 3756 O O . LYS A 1 474 ? 0.412 20.668 1.269 1.00 47.28 474 LYS A O 1
ATOM 3761 N N . GLY A 1 475 ? 0.287 20.034 3.426 1.00 50.56 475 GLY A N 1
ATOM 3762 C CA . GLY A 1 475 ? 1.528 20.658 3.876 1.00 50.56 475 GLY A CA 1
ATOM 3763 C C . GLY A 1 475 ? 2.710 19.685 3.841 1.00 50.56 475 GLY A C 1
ATOM 3764 O O . GLY A 1 475 ? 2.546 18.474 3.938 1.00 50.56 475 GLY A O 1
ATOM 3765 N N . GLN A 1 476 ? 3.925 20.228 3.746 1.00 48.91 476 GLN A N 1
ATOM 3766 C CA . GLN A 1 476 ? 5.196 19.510 3.544 1.00 48.91 476 GLN A CA 1
ATOM 3767 C C . GLN A 1 476 ? 5.624 18.570 4.702 1.00 48.91 476 GLN A C 1
ATOM 3769 O O . GLN A 1 476 ? 6.691 17.970 4.630 1.00 48.91 476 GLN A O 1
ATOM 3774 N N . PHE A 1 477 ? 4.826 18.450 5.772 1.00 50.19 477 PHE A N 1
ATOM 3775 C CA . PHE A 1 477 ? 5.173 17.732 7.010 1.00 50.19 477 PHE A CA 1
ATOM 3776 C C . PHE A 1 477 ? 4.071 16.779 7.518 1.00 50.19 477 PHE A C 1
ATOM 3778 O O . PHE A 1 477 ? 4.013 16.483 8.708 1.00 50.19 477 PHE A O 1
ATOM 3785 N N . GLY A 1 478 ? 3.219 16.270 6.623 1.00 59.38 478 GLY A N 1
ATOM 3786 C CA . GLY A 1 478 ? 2.117 15.365 6.969 1.00 59.38 478 GLY A CA 1
ATOM 3787 C C . GLY A 1 478 ? 0.792 16.089 7.231 1.00 59.38 478 GLY A C 1
ATOM 3788 O O . GLY A 1 478 ? 0.729 17.320 7.271 1.00 59.38 478 GLY A O 1
ATOM 3789 N N . ILE A 1 479 ? -0.288 15.312 7.355 1.00 66.12 479 ILE A N 1
ATOM 3790 C CA . ILE A 1 479 ? -1.644 15.817 7.617 1.00 66.12 479 ILE A CA 1
ATOM 3791 C C . ILE A 1 479 ? -1.728 16.173 9.107 1.00 66.12 479 ILE A C 1
ATOM 3793 O O . ILE A 1 479 ? -2.100 15.349 9.936 1.00 66.12 479 ILE A O 1
ATOM 3797 N N . CYS A 1 480 ? -1.303 17.383 9.458 1.00 76.81 480 CYS A N 1
ATOM 3798 C CA . CYS A 1 480 ? -1.565 17.970 10.769 1.00 76.81 480 CYS A CA 1
ATOM 3799 C C . CYS A 1 480 ? -2.665 19.005 10.591 1.00 76.81 480 CYS A C 1
ATOM 3801 O O . CYS A 1 480 ? -2.478 19.950 9.824 1.00 76.81 480 CYS A O 1
ATOM 3803 N N . ASP A 1 481 ? -3.784 18.828 11.283 1.00 89.38 481 ASP A N 1
ATOM 3804 C CA . ASP A 1 481 ? -4.835 19.834 11.341 1.00 89.38 481 ASP A CA 1
ATOM 3805 C C . ASP A 1 481 ? -4.305 21.133 11.966 1.00 89.38 481 ASP A C 1
ATOM 3807 O O . ASP A 1 481 ? -3.542 21.103 12.938 1.00 89.38 481 ASP A O 1
ATOM 3811 N N . SER A 1 482 ? -4.695 22.273 11.396 1.00 93.75 482 SER A N 1
ATOM 3812 C CA . SER A 1 482 ? -4.387 23.599 11.932 1.00 93.75 482 SER A CA 1
ATOM 3813 C C . SER A 1 482 ? -5.623 24.177 12.620 1.00 93.75 482 SER A C 1
ATOM 3815 O O . SER A 1 482 ? -6.749 24.022 12.146 1.00 93.75 482 SER A O 1
ATOM 3817 N N . TYR A 1 483 ? -5.420 24.897 13.715 1.00 95.06 483 TYR A N 1
ATOM 3818 C CA . TYR A 1 483 ? -6.458 25.616 14.441 1.00 95.06 483 TYR A CA 1
ATOM 3819 C C . TYR A 1 483 ? -6.161 27.112 14.407 1.00 95.06 483 TYR A C 1
ATOM 3821 O O . TYR A 1 483 ? -5.042 27.542 14.666 1.00 95.06 483 TYR A O 1
ATOM 3829 N N . ASP A 1 484 ? -7.178 27.900 14.095 1.00 95.88 484 ASP A N 1
ATOM 3830 C CA . ASP A 1 484 ? -7.199 29.339 14.308 1.00 95.88 484 ASP A CA 1
ATOM 3831 C C . ASP A 1 484 ? -7.522 29.581 15.786 1.00 95.88 484 ASP A C 1
ATOM 3833 O O . ASP A 1 484 ? -8.625 29.257 16.260 1.00 95.88 484 ASP A O 1
ATOM 3837 N N . VAL A 1 485 ? -6.537 30.078 16.527 1.00 96.50 485 VAL A N 1
ATOM 3838 C CA . VAL A 1 485 ? -6.623 30.324 17.967 1.00 96.50 485 VAL A CA 1
ATOM 3839 C C . VAL A 1 485 ? -6.540 31.817 18.248 1.00 96.50 485 VAL A C 1
ATOM 3841 O O . VAL A 1 485 ? -5.861 32.564 17.545 1.00 96.50 485 VAL A O 1
ATOM 3844 N N . ARG A 1 486 ? -7.237 32.263 19.293 1.00 96.94 486 ARG A N 1
ATOM 3845 C CA . ARG A 1 486 ? -7.168 33.640 19.786 1.00 96.94 486 ARG A CA 1
ATOM 3846 C C . ARG A 1 486 ? -6.467 33.666 21.135 1.00 96.94 486 ARG A C 1
ATOM 3848 O O . ARG A 1 486 ? -7.005 33.124 22.099 1.00 96.94 486 ARG A O 1
ATOM 3855 N N . PHE A 1 487 ? -5.315 34.323 21.219 1.00 96.12 487 PHE A N 1
ATOM 3856 C CA . PHE A 1 487 ? -4.583 34.457 22.480 1.00 96.12 487 PHE A CA 1
ATOM 3857 C C . PHE A 1 487 ? -5.355 35.337 23.468 1.00 96.12 487 PHE A C 1
ATOM 3859 O O . PHE A 1 487 ? -5.859 36.405 23.101 1.00 96.12 487 PHE A O 1
ATOM 3866 N N . LEU A 1 488 ? -5.467 34.891 24.724 1.00 94.88 488 LEU A N 1
ATOM 3867 C CA . LEU A 1 488 ? -6.149 35.661 25.773 1.00 94.88 488 LEU A CA 1
ATOM 3868 C C . LEU A 1 488 ? -5.370 36.935 26.126 1.00 94.88 488 LEU A C 1
ATOM 3870 O O . LEU A 1 488 ? -5.965 37.980 26.394 1.00 94.88 488 LEU A O 1
ATOM 3874 N N . GLU A 1 489 ? -4.043 36.860 26.060 1.00 90.69 489 GLU A N 1
ATOM 3875 C CA . GLU A 1 489 ? -3.131 37.974 26.279 1.00 90.69 489 GLU A CA 1
ATOM 3876 C C . GLU A 1 489 ? -2.767 38.588 24.917 1.00 90.69 489 GLU A C 1
ATOM 3878 O O . GLU A 1 489 ? -1.985 38.037 24.152 1.00 90.69 489 GLU A O 1
ATOM 3883 N N . GLY A 1 490 ? -3.418 39.696 24.553 1.00 83.50 490 GLY A N 1
ATOM 3884 C CA . GLY A 1 490 ? -3.139 40.432 23.308 1.00 83.50 490 GLY A CA 1
ATOM 3885 C C . GLY A 1 490 ? -4.199 40.299 22.213 1.00 83.50 490 GLY A C 1
ATOM 3886 O O . GLY A 1 490 ? -4.280 41.164 21.346 1.00 83.50 490 GLY A O 1
ATOM 3887 N N . GLY A 1 491 ? -5.085 39.299 22.278 1.00 83.69 491 GLY A N 1
ATOM 3888 C CA . GLY A 1 491 ? -6.279 39.215 21.429 1.00 83.69 491 GLY A CA 1
ATOM 3889 C C . GLY A 1 491 ? -6.028 38.985 19.934 1.00 83.69 491 GLY A C 1
ATOM 3890 O O . GLY A 1 491 ? -7.004 38.993 19.175 1.00 83.69 491 GLY A O 1
ATOM 3891 N N . GLU A 1 492 ? -4.774 38.788 19.525 1.00 86.25 492 GLU A N 1
ATOM 3892 C CA . GLU A 1 492 ? -4.383 38.459 18.156 1.00 86.25 492 GLU A CA 1
ATOM 3893 C C . GLU A 1 492 ? -4.778 37.018 17.802 1.00 86.25 492 GLU A C 1
ATOM 3895 O O . GLU A 1 492 ? -4.877 36.139 18.666 1.00 86.25 492 GLU A O 1
ATOM 3900 N N . PHE A 1 493 ? -5.049 36.804 16.515 1.00 88.56 493 PHE A N 1
ATOM 3901 C CA . PHE A 1 493 ? -5.394 35.503 15.954 1.00 88.56 493 PHE A CA 1
ATOM 3902 C C . PHE A 1 493 ? -4.158 34.887 15.312 1.00 88.56 493 PHE A C 1
ATOM 3904 O O . PHE A 1 493 ? -3.414 35.576 14.610 1.00 88.56 493 PHE A O 1
ATOM 3911 N N . GLY A 1 494 ? -3.959 33.594 15.533 1.00 90.94 494 GLY A N 1
ATOM 3912 C CA . GLY A 1 494 ? -2.843 32.851 14.973 1.00 90.94 494 GLY A CA 1
ATOM 3913 C C . GLY A 1 494 ? -3.263 31.463 14.514 1.00 90.94 494 GLY A C 1
ATOM 3914 O O . GLY A 1 494 ? -4.049 30.791 15.177 1.00 90.94 494 GLY A O 1
ATOM 3915 N N . GLU A 1 495 ? -2.711 31.017 13.386 1.00 94.62 495 GLU A N 1
ATOM 3916 C CA . GLU A 1 495 ? -2.846 29.632 12.937 1.00 94.62 495 GLU A CA 1
ATOM 3917 C C . GLU A 1 495 ? -1.792 28.762 13.628 1.00 94.62 495 GLU A C 1
ATOM 3919 O O . GLU A 1 495 ? -0.590 29.010 13.499 1.00 94.62 495 GLU A O 1
ATOM 3924 N N . VAL A 1 496 ? -2.236 27.726 14.341 1.00 94.12 496 VAL A N 1
ATOM 3925 C CA . VAL A 1 496 ? -1.364 26.823 15.095 1.00 94.12 496 VAL A CA 1
ATOM 3926 C C . VAL A 1 496 ? -1.680 25.367 14.786 1.00 94.12 496 VAL A C 1
ATOM 3928 O O . VAL A 1 496 ? -2.835 24.955 14.732 1.00 94.12 496 VAL A O 1
ATOM 3931 N N . LYS A 1 497 ? -0.638 24.564 14.572 1.00 93.75 497 LYS A N 1
ATOM 3932 C CA . LYS A 1 497 ? -0.766 23.129 14.291 1.00 93.75 497 LYS A CA 1
ATOM 3933 C C . LYS A 1 497 ? -1.226 22.369 15.531 1.00 93.75 497 LYS A C 1
ATOM 3935 O O . LYS A 1 497 ? -0.782 22.672 16.634 1.00 93.75 497 LYS A O 1
ATOM 3940 N N . SER A 1 498 ? -2.011 21.311 15.334 1.00 93.69 498 SER A N 1
ATOM 3941 C CA . SER A 1 498 ? -2.517 20.438 16.404 1.00 93.69 498 SER A CA 1
ATOM 3942 C C . SER A 1 498 ? -1.430 19.925 17.359 1.00 93.69 498 SER A C 1
ATOM 3944 O O . SER A 1 498 ? -1.653 19.843 18.559 1.00 93.69 498 SER A O 1
ATOM 3946 N N . CYS A 1 499 ? -0.224 19.643 16.855 1.00 92.62 499 CYS A N 1
ATOM 3947 C CA . CYS A 1 499 ? 0.907 19.170 17.658 1.00 92.62 499 CYS A CA 1
ATOM 3948 C C . CYS A 1 499 ? 1.502 20.216 18.619 1.00 92.62 499 CYS A C 1
ATOM 3950 O O . CYS A 1 499 ? 2.349 19.866 19.437 1.00 92.62 499 CYS A O 1
ATOM 3952 N N . TRP A 1 500 ? 1.111 21.485 18.497 1.00 94.94 500 TRP A N 1
ATOM 3953 C CA . TRP A 1 500 ? 1.546 22.590 19.361 1.00 94.94 500 TRP A CA 1
ATOM 3954 C C . TRP A 1 500 ? 0.442 23.055 20.311 1.00 94.94 500 TRP A C 1
ATOM 3956 O O . TRP A 1 500 ? 0.560 24.110 20.927 1.00 94.94 500 TRP A O 1
ATOM 3966 N N . ILE A 1 501 ? -0.631 22.275 20.429 1.00 95.81 501 ILE A N 1
ATOM 3967 C CA . ILE A 1 501 ? -1.762 22.548 21.305 1.00 95.81 501 ILE A CA 1
ATOM 3968 C C . ILE A 1 501 ? -1.844 21.415 22.326 1.00 95.81 501 ILE A C 1
ATOM 3970 O O . ILE A 1 501 ? -1.691 20.243 21.987 1.00 95.81 501 ILE A O 1
ATOM 3974 N N . LYS A 1 502 ? -2.106 21.743 23.590 1.00 96.31 502 LYS A N 1
ATOM 3975 C CA . LYS A 1 502 ? -2.438 20.756 24.624 1.00 96.31 502 LYS A CA 1
ATOM 3976 C C . LYS A 1 502 ? -3.605 21.241 25.472 1.00 96.31 502 LYS A C 1
ATOM 3978 O O . LYS A 1 502 ? -3.813 22.442 25.645 1.00 96.31 502 LYS A O 1
ATOM 3983 N N . ARG A 1 503 ? -4.383 20.299 26.011 1.00 96.06 503 ARG A N 1
ATOM 3984 C CA . ARG A 1 503 ? -5.432 20.648 26.974 1.00 96.06 503 ARG A CA 1
ATOM 3985 C C . ARG A 1 503 ? -4.782 21.128 28.262 1.00 96.06 503 ARG A C 1
ATOM 3987 O O . ARG A 1 503 ? -3.801 20.544 28.723 1.00 96.06 503 ARG A O 1
ATOM 3994 N N . ARG A 1 504 ? -5.353 22.174 28.852 1.00 90.38 504 ARG A N 1
ATOM 3995 C CA . ARG A 1 504 ? -4.874 22.738 30.112 1.00 90.38 504 ARG A CA 1
ATOM 3996 C C . ARG A 1 504 ? -4.800 21.643 31.182 1.00 90.38 504 ARG A C 1
ATOM 3998 O O . ARG A 1 504 ? -5.797 20.985 31.477 1.00 90.38 504 ARG A O 1
ATOM 4005 N N . GLY A 1 505 ? -3.617 21.458 31.763 1.00 84.81 505 GLY A N 1
ATOM 4006 C CA . GLY A 1 505 ? -3.368 20.454 32.804 1.00 84.81 505 GLY A CA 1
ATOM 4007 C C . GLY A 1 505 ? -2.926 19.066 32.318 1.00 84.81 505 GLY A C 1
ATOM 4008 O O . GLY A 1 505 ? -2.846 18.166 33.155 1.00 84.81 505 GLY A O 1
ATOM 4009 N N . GLN A 1 506 ? -2.638 18.888 31.020 1.00 79.00 506 GLN A N 1
ATOM 4010 C CA . GLN A 1 506 ? -1.971 17.694 30.473 1.00 79.00 506 GLN A CA 1
ATOM 4011 C C . GLN A 1 506 ? -0.457 17.851 30.303 1.00 79.00 506 GLN A C 1
ATOM 4013 O O . GLN A 1 506 ? 0.031 18.987 30.072 1.00 79.00 506 GLN A O 1
#

Sequence (506 aa):
MPETDFNKMSDYERQRAERIARNNAYLEKLGLKNSAKSMREETKARKKKRVSKPKQRVAPGQERRSARKRGNADDLVELSNDWDETVGGFRQVTKKVVDDEEITYYSTSKVRSSTVNIDVEEYTLSDADKKKLSKNCDLNYLNKLAEFLTHHNMCSEANVRSVMKQATALYSGKGVFYKWWPEGHQWFMEGIRVTPLTDLVQVLLDAKEWENTYGRDKGNGWLLDHPLKKMLIFQQFCLNNPEFMDSDLKLGAWLAEEEEGSDEDEDIENIPVYQSEREVTGNLSELLESAGTMTPSKKTKSPSKKSPSKSPSAKKSRTPVKSPRKGGDPAMLPFVVKQATPEKTPQKKSAKDILREKAAAKAAASKNKSETAATKSPKKSQREILREKAASKMKAPAKSKKDLLKEKVAMKKSQSSPKVPKKSVREQLLAKVATKRSESTIGDYEYGEIVDVDWGGTGEWYEAEIKKLIPSGKGQFGICDSYDVRFLEGGEFGEVKSCWIKRRGQ

Nearest PDB structures (foldseek):
  7ef2-assembly2_B  TM=7.599E-01  e=5.339E-02  Zea mays
  7ef0-assembly1_A  TM=7.456E-01  e=5.987E-02  Zea mays
  4iup-assembly1_A  TM=7.111E-01  e=1.190E-01  Arabidopsis thaliana
  4iuu-assembly1_A  TM=7.349E-01  e=2.365E-01  Arabidopsis thaliana
  4iup-assembly2_B  TM=7.520E-01  e=2.808E-01  Arabidopsis thaliana

Solvent-accessible surface area (backbone atoms only — not comparable to full-atom values): 33719 Å² total; per-residue (Å²): 128,83,83,70,66,73,87,76,53,53,73,67,54,50,56,49,50,51,51,51,50,53,51,51,52,52,33,46,76,68,65,43,67,57,52,63,54,51,55,54,48,51,53,51,52,57,54,66,72,56,66,69,74,77,75,78,79,70,56,94,87,58,78,83,75,58,83,81,71,78,58,78,80,88,75,69,77,86,74,83,86,82,85,80,90,86,89,80,80,89,74,80,76,76,80,75,86,72,81,88,83,84,90,72,86,74,77,83,72,78,78,86,68,83,67,79,76,74,57,66,77,84,64,54,76,47,73,70,54,43,59,64,48,65,77,56,42,86,89,50,44,71,61,53,50,53,42,42,37,46,66,73,66,63,43,53,70,70,55,45,54,54,32,51,55,43,50,50,25,27,47,72,13,65,15,50,78,40,92,82,32,55,90,96,57,31,54,49,58,57,75,46,60,50,49,89,77,48,59,53,58,59,53,48,50,51,51,51,52,47,27,69,73,55,50,66,59,92,64,78,30,65,74,52,59,49,31,48,51,52,52,44,53,48,48,52,50,42,70,77,37,58,63,63,60,72,46,92,64,54,60,70,56,54,56,47,54,63,60,64,69,70,75,80,79,75,84,72,74,72,77,78,79,79,80,75,88,71,94,72,91,76,83,91,79,89,86,82,89,82,89,82,90,82,85,90,80,88,82,89,81,86,85,82,89,81,86,88,82,90,84,88,85,81,88,81,87,82,82,84,85,84,81,84,88,80,90,88,84,82,88,89,78,93,78,85,85,76,91,75,81,90,75,85,74,80,80,80,74,51,77,67,54,58,52,50,52,53,52,51,55,55,55,59,65,61,66,78,74,76,80,86,81,86,80,88,73,85,80,76,52,74,70,54,58,53,50,56,60,57,60,68,71,76,77,70,85,82,76,53,77,68,56,63,50,52,56,60,58,58,67,69,70,74,82,74,82,83,91,76,84,92,68,62,70,68,58,58,50,54,52,55,66,68,66,69,79,70,83,67,69,51,79,100,45,48,70,64,41,67,29,33,31,36,73,87,75,74,79,56,73,42,59,25,33,33,72,42,72,43,80,57,70,94,50,103,82,57,98,55,47,27,33,36,28,33,30,72,81,81,64,52,76,47,83,42,49,53,91,39,50,44,58,73,92,114

Secondary structure (DSSP, 8-state):
-----TTSS-HHHHHHHHHHHHHHHHHHHTT-TTHHHHHHHHHHHHHHT----PPP-PPTT-----GGGGS-GGG---------S-SS-------------------------------HHHHS--HHHHHHHTTT-TTTHHHHHHHHHHHTS---HHHHHHHHHHHHHHHTT--EE-TTSPTT--EESTT----TTS-HHHHHHHHHHHHHHH---TTTTTTTHHHHHHHHHHHHHHHH-HHHHH--S-HHHHHHHHHHTTSSS---------------------------------------------------PPPPPPPPP--------PPPPPP-----PPP---HHHHHHHHHHHHHHHTTTTSS----------HHHHHHHHHHHTT------HHHHHHHHHHHTTS--PPPPP---HHHHHHHHHHS--S--EETTEETT-EEEEETTSSS-EEEEEEEEEEPPP--TT----EEEEEETTT--EEEEEGGGEEETT-